Protein AF-A0A380CQH1-F1 (afdb_monomer)

Solvent-accessible surface area (backbone atoms only — not comparable to full-atom values): 29450 Å² total; per-residue (Å²): 93,87,45,82,49,77,74,82,74,91,54,76,64,54,64,32,74,55,67,73,53,43,80,38,46,68,54,35,32,35,44,36,45,34,29,39,9,21,39,57,78,25,33,60,41,87,42,66,53,57,30,21,51,87,41,50,73,46,70,81,38,73,49,62,30,72,20,62,86,39,72,45,72,36,35,38,39,36,38,26,5,73,44,74,58,60,37,36,24,64,29,38,27,33,36,65,81,86,61,48,42,40,39,44,80,44,73,51,77,43,81,65,69,84,86,82,92,82,90,65,80,71,80,73,58,81,76,58,51,73,54,96,97,44,78,51,68,92,58,99,70,82,92,72,95,67,92,82,83,76,95,69,76,56,72,67,61,50,48,51,54,52,51,52,54,52,51,52,53,52,50,52,52,52,51,53,52,52,51,55,52,49,54,51,51,51,51,53,51,52,51,52,50,53,51,51,53,50,51,50,52,53,50,52,52,50,52,53,51,51,54,52,52,52,51,52,49,56,51,50,52,53,52,51,54,52,51,50,51,53,52,53,50,51,51,53,51,52,52,51,52,50,50,52,50,52,53,50,50,52,54,51,51,72,65,56,51,86,80,99,51,83,82,81,84,77,88,72,86,89,67,97,72,88,87,62,101,72,76,76,87,81,77,76,83,63,95,70,81,58,93,87,73,79,90,64,100,71,86,91,65,98,72,85,93,64,98,70,86,88,70,98,68,84,90,85,66,98,75,79,89,84,73,70,90,40,78,61,87,64,31,33,36,56,87,98,39,82,43,75,75,91,78,90,78,89,79,86,66,77,85,75,84,80,68,97,69,87,85,78,96,76,81,86,71,47,81,57,95,93,43,79,48,76,89,81,83,87,82,85,78,78,95,80,82,83,69,89,55,80,58,80,79,91,83,65,96,85,70,91,62,84,57,76,62,77,85,81,92,81,94,79,91,86,75,68,93,90,64,81,79,72,76,96,68,73,64,52,60,45,70,47,72,60,64,37,91,90,65,47,32,30,43,34,30,51,58,51,41,83,77,53,75,49,80,94

Secondary structure (DSSP, 8-state):
-EEE--S-S--SSTT-EEEEEEE--TT-EEEEEEEEEE-TT-EEEEE-S-EEET-EEEESS--B---TT--EEEEEEEE--SEEEE-EEEEEEEESSS--EEEEEEEEEEE---------GGGGSSS-EEETTEEE---S-----S----S---HHHHHHHHHHHHHHHHHHHHHHHHHHHHHHHHHHHHHHHHHHHHHHHHHHHHHHHHHHHHHHHHHHHHHHHHHHHHHHHHHHHHHHHHHHHHHHHHHHHHH--TTT-----SS----S----S---TTS---S---TT----S----S----S----SS----SS----SSEEETTEEEETTEEEEP-SSS----------S---------EEETTEEE--------SSS----EEE----STT----EEE--SS-------TT----SS-TT--EEEE---SSS--EEEEETTEEEEEE--

Structure (mmCIF, N/CA/C/O backbone):
data_AF-A0A380CQH1-F1
#
_entry.id   AF-A0A380CQH1-F1
#
loop_
_atom_site.group_PDB
_atom_site.id
_atom_site.type_symbol
_atom_site.label_atom_id
_atom_site.label_alt_id
_atom_site.label_comp_id
_atom_site.label_asym_id
_atom_site.label_entity_id
_atom_site.label_seq_id
_atom_site.pdbx_PDB_ins_code
_atom_site.Cartn_x
_atom_site.Cartn_y
_atom_site.Cartn_z
_atom_site.occupancy
_atom_site.B_iso_or_equiv
_atom_site.auth_seq_id
_atom_site.auth_comp_id
_atom_site.auth_asym_id
_atom_site.auth_atom_id
_atom_site.pdbx_PDB_model_num
ATOM 1 N N . MET A 1 1 ? -94.751 29.861 104.453 1.00 46.00 1 MET A N 1
ATOM 2 C CA . MET A 1 1 ? -96.208 29.851 104.738 1.00 46.00 1 MET A CA 1
ATOM 3 C C . MET A 1 1 ? -96.364 30.083 106.234 1.00 46.00 1 MET A C 1
ATOM 5 O O . MET A 1 1 ? -95.712 29.363 106.983 1.00 46.00 1 MET A O 1
ATOM 9 N N . TYR A 1 2 ? -97.110 31.106 106.663 1.00 45.22 2 TYR A N 1
ATOM 10 C CA . TYR A 1 2 ? -97.373 31.353 108.090 1.00 45.22 2 TYR A CA 1
ATOM 11 C C . TYR A 1 2 ? -98.650 30.615 108.497 1.00 45.22 2 TYR A C 1
ATOM 13 O O . TYR A 1 2 ? -99.673 30.780 107.834 1.00 45.22 2 TYR A O 1
ATOM 21 N N . TYR A 1 3 ? -98.578 29.798 109.550 1.00 52.69 3 TYR A N 1
ATOM 22 C CA . TYR A 1 3 ? -99.725 29.091 110.115 1.00 52.69 3 TYR A CA 1
ATOM 23 C C . TYR A 1 3 ? -99.820 29.415 111.611 1.00 52.69 3 TYR A C 1
ATOM 25 O O . TYR A 1 3 ? -99.175 28.790 112.456 1.00 52.69 3 TYR A O 1
ATOM 33 N N . GLU A 1 4 ? -100.616 30.435 111.925 1.00 49.31 4 GLU A N 1
ATOM 34 C CA . GLU A 1 4 ? -100.983 30.791 113.294 1.00 49.31 4 GLU A CA 1
ATOM 35 C C . GLU A 1 4 ? -102.368 30.220 113.602 1.00 49.31 4 GLU A C 1
ATOM 37 O O . GLU A 1 4 ? -103.390 30.772 113.198 1.00 49.31 4 GLU A O 1
ATOM 42 N N . ALA A 1 5 ? -102.397 29.101 114.324 1.00 51.66 5 ALA A N 1
ATOM 43 C CA . ALA A 1 5 ? -103.600 28.634 114.993 1.00 51.66 5 ALA A CA 1
ATOM 44 C C . ALA A 1 5 ? -103.555 29.110 116.453 1.00 51.66 5 ALA A C 1
ATOM 46 O O . ALA A 1 5 ? -103.001 28.427 117.316 1.00 51.66 5 ALA A O 1
ATOM 47 N N . ASP A 1 6 ? -104.133 30.286 116.737 1.00 49.94 6 ASP A N 1
ATOM 48 C CA . ASP A 1 6 ? -104.465 30.653 118.122 1.00 49.94 6 ASP A CA 1
ATOM 49 C C . ASP A 1 6 ? -105.368 29.549 118.701 1.00 49.94 6 ASP A C 1
ATOM 51 O O . ASP A 1 6 ? -106.341 29.127 118.069 1.00 49.94 6 ASP A O 1
ATOM 55 N N . GLY A 1 7 ? -104.985 29.014 119.861 1.00 53.72 7 GLY A N 1
ATOM 56 C CA . GLY A 1 7 ? -105.351 27.679 120.346 1.00 53.72 7 GLY A CA 1
ATOM 57 C C . GLY A 1 7 ? -106.781 27.545 120.874 1.00 53.72 7 GLY A C 1
ATOM 58 O O . GLY A 1 7 ? -106.974 27.090 121.998 1.00 53.72 7 GLY A O 1
ATOM 59 N N . ARG A 1 8 ? -107.788 27.960 120.096 1.00 51.34 8 ARG A N 1
ATOM 60 C CA . ARG A 1 8 ? -109.201 28.039 120.514 1.00 51.34 8 ARG A CA 1
ATOM 61 C C . ARG A 1 8 ? -110.169 27.170 119.704 1.00 51.34 8 ARG A C 1
ATOM 63 O O . ARG A 1 8 ? -111.362 27.165 120.006 1.00 51.34 8 ARG A O 1
ATOM 70 N N . HIS A 1 9 ? -109.685 26.415 118.715 1.00 58.50 9 HIS A N 1
ATOM 71 C CA . HIS A 1 9 ? -110.511 25.531 117.883 1.00 58.50 9 HIS A CA 1
ATOM 72 C C . HIS A 1 9 ? -109.877 24.146 117.705 1.00 58.50 9 HIS A C 1
ATOM 74 O O . HIS A 1 9 ? -108.668 24.021 117.513 1.00 58.50 9 HIS A O 1
ATOM 80 N N . THR A 1 10 ? -110.704 23.101 117.755 1.00 60.06 10 THR A N 1
ATOM 81 C CA . THR A 1 10 ? -110.293 21.718 117.492 1.00 60.06 10 THR A CA 1
ATOM 82 C C . THR A 1 10 ? -110.192 21.460 115.989 1.00 60.06 10 THR A C 1
ATOM 84 O O . THR A 1 10 ? -111.009 21.931 115.200 1.00 60.06 10 THR A O 1
ATOM 87 N N . THR A 1 11 ? -109.181 20.694 115.585 1.00 71.12 11 THR A N 1
ATOM 88 C CA . THR A 1 11 ? -108.967 20.246 114.199 1.00 71.12 11 THR A CA 1
ATOM 89 C C . THR A 1 11 ? -108.727 18.733 114.188 1.00 71.12 11 THR A C 1
ATOM 91 O O . THR A 1 11 ? -108.703 18.100 115.242 1.00 71.12 11 THR A O 1
ATOM 94 N N . SER A 1 12 ? -108.652 18.118 113.006 1.00 74.19 12 SER A N 1
ATOM 95 C CA . SER A 1 12 ? -108.358 16.688 112.869 1.00 74.19 12 SER A CA 1
ATOM 96 C C . SER A 1 12 ? -107.709 16.407 111.506 1.00 74.19 12 SER A C 1
ATOM 98 O O . SER A 1 12 ? -108.210 16.928 110.506 1.00 74.19 12 SER A O 1
ATOM 100 N N . PRO A 1 13 ? -106.632 15.599 111.430 1.00 80.31 13 PRO A N 1
ATOM 101 C CA . PRO A 1 13 ? -105.903 14.991 112.549 1.00 80.31 13 PRO A CA 1
ATOM 102 C C . PRO A 1 13 ? -105.049 16.004 113.339 1.00 80.31 13 PRO A C 1
ATOM 104 O O . PRO A 1 13 ? -104.545 16.985 112.788 1.00 80.31 13 PRO A O 1
ATOM 107 N N . GLY A 1 14 ? -104.867 15.741 114.638 1.00 81.06 14 GLY A N 1
ATOM 108 C CA . GLY A 1 14 ? -104.021 16.540 115.533 1.00 81.06 14 GLY A CA 1
ATOM 109 C C . GLY A 1 14 ? -104.467 18.001 115.670 1.00 81.06 14 GLY A C 1
ATOM 110 O O . GLY A 1 14 ? -105.656 18.295 115.743 1.00 81.06 14 GLY A O 1
ATOM 111 N N . TRP A 1 15 ? -103.499 18.918 115.678 1.00 83.75 15 TRP A N 1
ATOM 112 C CA . TRP A 1 15 ? -103.705 20.374 115.668 1.00 83.75 15 TRP A CA 1
ATOM 113 C C . TRP A 1 15 ? -103.648 20.976 114.249 1.00 83.75 15 TRP A C 1
ATOM 115 O O . TRP A 1 15 ? -103.312 22.149 114.067 1.00 83.75 15 TRP A O 1
ATOM 125 N N . GLY A 1 16 ? -103.958 20.166 113.232 1.00 81.19 16 GLY A N 1
ATOM 126 C CA . GLY A 1 16 ? -103.844 20.534 111.824 1.00 81.19 16 GLY A CA 1
ATOM 127 C C . GLY A 1 16 ? -102.410 20.429 111.299 1.00 81.19 16 GLY A C 1
ATOM 128 O O . GLY A 1 16 ? -101.506 19.933 111.976 1.00 81.19 16 GLY A O 1
ATOM 129 N N . GLY A 1 17 ? -102.200 20.865 110.057 1.00 86.19 17 GLY A N 1
ATOM 130 C CA . GLY A 1 17 ? -100.914 20.743 109.374 1.00 86.19 17 GLY A CA 1
ATOM 131 C C . GLY A 1 17 ? -101.006 21.009 107.872 1.00 86.19 17 GLY A C 1
ATOM 132 O O . GLY A 1 17 ? -101.795 21.843 107.433 1.00 86.19 17 GLY A O 1
ATOM 133 N N . PHE A 1 18 ? -100.183 20.320 107.082 1.00 88.31 18 PHE A N 1
ATOM 134 C CA . PHE A 1 18 ? -99.999 20.568 105.648 1.00 88.31 18 PHE A CA 1
ATOM 135 C C . PHE A 1 18 ? -99.747 19.262 104.881 1.00 88.31 18 PHE A C 1
ATOM 137 O O . PHE A 1 18 ? -99.421 18.230 105.465 1.00 88.31 18 PHE A O 1
ATOM 144 N N . TYR A 1 19 ? -99.916 19.279 103.558 1.00 90.00 19 TYR A N 1
ATOM 145 C CA . TYR A 1 19 ? -99.783 18.079 102.732 1.00 90.00 19 TYR A CA 1
ATOM 146 C C . TYR A 1 19 ? -99.452 18.392 101.273 1.00 90.00 19 TYR A C 1
ATOM 148 O O . TYR A 1 19 ? -99.716 19.491 100.789 1.00 90.00 19 TYR A O 1
ATOM 156 N N . TRP A 1 20 ? -98.949 17.378 100.563 1.00 92.00 20 TRP A N 1
ATOM 157 C CA . TRP A 1 20 ? -98.901 17.358 99.092 1.00 92.00 20 TRP A CA 1
ATOM 158 C C . TRP A 1 20 ? -99.933 16.425 98.471 1.00 92.00 20 TRP A C 1
ATOM 160 O O . TRP A 1 20 ? -100.220 16.558 97.286 1.00 92.00 20 TRP A O 1
ATOM 170 N N . ALA A 1 21 ? -100.454 15.465 99.247 1.00 91.62 21 ALA A N 1
ATOM 171 C CA . ALA A 1 21 ? -101.284 14.376 98.741 1.00 91.62 21 ALA A CA 1
ATOM 172 C C . ALA A 1 21 ? -100.606 13.627 97.571 1.00 91.62 21 ALA A C 1
ATOM 174 O O . ALA A 1 21 ? -101.250 13.295 96.575 1.00 91.62 21 ALA A O 1
ATOM 175 N N . THR A 1 22 ? -99.295 13.373 97.687 1.00 94.12 22 THR A N 1
ATOM 176 C CA . THR A 1 22 ? -98.475 12.725 96.652 1.00 94.12 22 THR A CA 1
ATOM 177 C C . THR A 1 22 ? -99.117 11.405 96.212 1.00 94.12 22 THR A C 1
ATOM 179 O O . THR A 1 22 ? -99.403 10.577 97.079 1.00 94.12 22 THR A O 1
ATOM 182 N N . PRO A 1 23 ? -99.327 11.160 94.906 1.00 94.38 23 PRO A N 1
ATOM 183 C CA . PRO A 1 23 ? -99.837 9.880 94.428 1.00 94.38 23 PRO A CA 1
ATOM 184 C C . PRO A 1 23 ? -98.881 8.738 94.795 1.00 94.38 23 PRO A C 1
ATOM 186 O O . PRO A 1 23 ? -97.744 8.684 94.322 1.00 94.38 23 PRO A O 1
ATOM 189 N N . SER A 1 24 ? -99.339 7.824 95.649 1.00 92.81 24 SER A N 1
ATOM 190 C CA . SER A 1 24 ? -98.611 6.590 95.949 1.00 92.81 24 SER A CA 1
ATOM 191 C C . SER A 1 24 ? -98.726 5.604 94.782 1.00 92.81 24 SER A C 1
ATOM 193 O O . SER A 1 24 ? -99.717 5.597 94.050 1.00 92.81 24 SER A O 1
ATOM 195 N N . ARG A 1 25 ? -97.700 4.772 94.589 1.00 93.69 25 ARG A N 1
ATOM 196 C CA . ARG A 1 25 ? -97.676 3.696 93.584 1.00 93.69 25 ARG A CA 1
ATOM 197 C C . ARG A 1 25 ? -96.776 2.557 94.058 1.00 93.69 25 ARG A C 1
ATOM 199 O O . ARG A 1 25 ? -95.955 2.761 94.952 1.00 93.69 25 ARG A O 1
ATOM 206 N N . ALA A 1 26 ? -96.908 1.389 93.435 1.00 92.19 26 ALA A N 1
ATOM 207 C CA . ALA A 1 26 ? -96.157 0.191 93.800 1.00 92.19 26 ALA A CA 1
ATOM 208 C C . ALA A 1 26 ? -94.643 0.450 93.899 1.00 92.19 26 ALA A C 1
ATOM 210 O O . ALA A 1 26 ? -94.031 0.937 92.949 1.00 92.19 26 ALA A O 1
ATOM 211 N N . SER A 1 27 ? -94.059 0.122 95.055 1.00 90.44 27 SER A N 1
ATOM 212 C CA . SER A 1 27 ? -92.620 0.221 95.360 1.00 90.44 27 SER A CA 1
ATOM 213 C C . SER A 1 27 ? -91.980 1.612 95.201 1.00 90.44 27 SER A C 1
ATOM 215 O O . SER A 1 27 ? -90.752 1.713 95.223 1.00 90.44 27 SER A O 1
ATOM 217 N N . ALA A 1 28 ? -92.767 2.686 95.066 1.00 92.75 28 ALA A N 1
ATOM 218 C CA . ALA A 1 28 ? -92.220 4.039 95.004 1.00 92.75 28 ALA A CA 1
ATOM 219 C C . ALA A 1 28 ? -91.572 4.448 96.327 1.00 92.75 28 ALA A C 1
ATOM 221 O O . ALA A 1 28 ? -92.110 4.204 97.414 1.00 92.75 28 ALA A O 1
ATOM 222 N N . LYS A 1 29 ? -90.425 5.115 96.206 1.00 93.00 29 LYS A N 1
ATOM 223 C CA . LYS A 1 29 ? -89.617 5.582 97.330 1.00 93.00 29 LYS A CA 1
ATOM 224 C C . LYS A 1 29 ? -89.544 7.095 97.301 1.00 93.00 29 LYS A C 1
ATOM 226 O O . LYS A 1 29 ? -89.067 7.678 96.328 1.00 93.00 29 LYS A O 1
ATOM 231 N N . PHE A 1 30 ? -90.000 7.711 98.382 1.00 95.31 30 PHE A N 1
ATOM 232 C CA . PHE A 1 30 ? -90.008 9.153 98.546 1.00 95.31 30 PHE A CA 1
ATOM 233 C C . PHE A 1 30 ? -89.109 9.584 99.701 1.00 95.31 30 PHE A C 1
ATOM 235 O O . PHE A 1 30 ? -89.095 8.969 100.768 1.00 95.31 30 PHE A O 1
ATOM 242 N N . ILE A 1 31 ? -88.408 10.696 99.503 1.00 95.31 31 ILE A N 1
ATOM 243 C CA . ILE A 1 31 ? -87.792 11.474 100.577 1.00 95.31 31 ILE A CA 1
ATOM 244 C C . ILE A 1 31 ? -88.597 12.762 100.712 1.00 95.31 31 ILE A C 1
ATOM 246 O O . ILE A 1 31 ? -88.570 13.617 99.825 1.00 95.31 31 ILE A O 1
ATOM 250 N N . VAL A 1 32 ? -89.318 12.909 101.820 1.00 96.12 32 VAL A N 1
ATOM 251 C CA . VAL A 1 32 ? -89.945 14.175 102.203 1.00 96.12 32 VAL A CA 1
ATOM 252 C C . VAL A 1 32 ? -88.946 14.966 103.032 1.00 96.12 32 VAL A C 1
ATOM 254 O O . VAL A 1 32 ? -88.475 14.481 104.059 1.00 96.12 32 VAL A O 1
ATOM 257 N N . ARG A 1 33 ? -88.637 16.190 102.608 1.00 96.12 33 ARG A N 1
ATOM 258 C CA . ARG A 1 33 ? -87.706 17.099 103.282 1.00 96.12 33 ARG A CA 1
ATOM 259 C C . ARG A 1 33 ? -88.423 18.393 103.638 1.00 96.12 33 ARG A C 1
ATOM 261 O O . ARG A 1 33 ? -88.989 19.054 102.771 1.00 96.12 33 ARG A O 1
ATOM 268 N N . MET A 1 34 ? -88.375 18.772 104.906 1.00 95.12 34 MET A N 1
ATOM 269 C CA . MET A 1 34 ? -89.072 19.931 105.461 1.00 95.12 34 MET A CA 1
ATOM 270 C C . MET A 1 34 ? -88.110 20.772 106.301 1.00 95.12 34 MET A C 1
ATOM 272 O O . MET A 1 34 ? -87.196 20.235 106.916 1.00 95.12 34 MET A O 1
ATOM 276 N N . ILE A 1 35 ? -88.306 22.090 106.335 1.00 94.19 35 ILE A N 1
ATOM 277 C CA . ILE A 1 35 ? -87.584 23.026 107.203 1.00 94.19 35 ILE A CA 1
ATOM 278 C C . ILE A 1 35 ? -88.620 23.908 107.900 1.00 94.19 35 ILE A C 1
ATOM 280 O O . ILE A 1 35 ? -89.271 24.743 107.260 1.00 94.19 35 ILE A O 1
ATOM 284 N N . ILE A 1 36 ? -88.803 23.686 109.202 1.00 93.25 36 ILE A N 1
ATOM 285 C CA . ILE A 1 36 ? -89.936 24.207 109.984 1.00 93.25 36 ILE A CA 1
ATOM 286 C C . ILE A 1 36 ? -89.438 24.701 111.345 1.00 93.25 36 ILE A C 1
ATOM 288 O O . ILE A 1 36 ? -88.552 24.091 111.941 1.00 93.25 36 ILE A O 1
ATOM 292 N N . ALA A 1 37 ? -90.022 25.790 111.841 1.00 92.50 37 ALA A N 1
ATOM 293 C CA . ALA A 1 37 ? -89.942 26.210 113.237 1.00 92.50 37 ALA A CA 1
ATOM 294 C C . ALA A 1 37 ? -91.336 26.066 113.863 1.00 92.50 37 ALA A C 1
ATOM 296 O O . ALA A 1 37 ? -92.280 26.712 113.406 1.00 92.50 37 ALA A O 1
ATOM 297 N N . PHE A 1 38 ? -91.498 25.200 114.865 1.00 91.62 38 PHE A N 1
ATOM 298 C CA . PHE A 1 38 ? 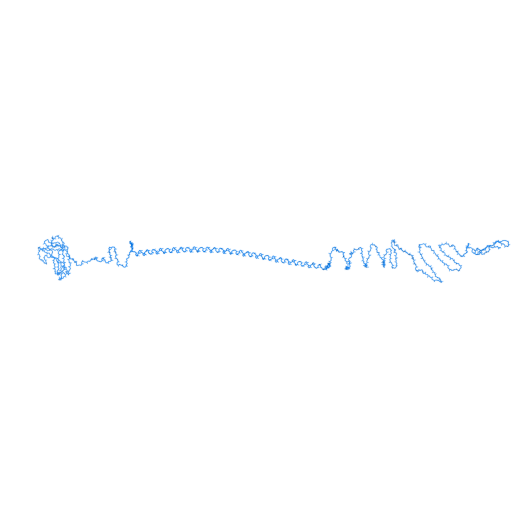-92.789 24.967 115.524 1.00 91.62 38 PHE A CA 1
ATOM 299 C C . PHE A 1 38 ? -92.634 24.700 117.023 1.00 91.62 38 PHE A C 1
ATOM 301 O O . PHE A 1 38 ? -91.554 24.316 117.478 1.00 91.62 38 PHE A O 1
ATOM 308 N N . SER A 1 39 ? -93.702 24.961 117.786 1.00 89.38 39 SER A N 1
ATOM 309 C CA . SER A 1 39 ? -93.726 24.935 119.257 1.00 89.38 39 SER A CA 1
ATOM 310 C C . SER A 1 39 ? -92.969 23.749 119.871 1.00 89.38 39 SER A C 1
ATOM 312 O O . SER A 1 39 ? -93.173 22.601 119.484 1.00 89.38 39 SER A O 1
ATOM 314 N N . ALA A 1 40 ? -92.119 24.025 120.864 1.00 87.75 40 ALA A N 1
ATOM 315 C CA . ALA A 1 40 ? -91.410 22.983 121.602 1.00 87.75 40 ALA A CA 1
ATOM 316 C C . ALA A 1 40 ? -92.381 22.116 122.425 1.00 87.75 40 ALA A C 1
ATOM 318 O O . ALA A 1 40 ? -93.438 22.588 122.852 1.00 87.75 40 ALA A O 1
ATOM 319 N N . GLY A 1 41 ? -92.035 20.841 122.629 1.00 85.00 41 GLY A N 1
ATOM 320 C CA . GLY A 1 41 ? -92.935 19.860 123.255 1.00 85.00 41 GLY A CA 1
ATOM 321 C C . GLY A 1 41 ? -94.061 19.370 122.333 1.00 85.00 41 GLY A C 1
ATOM 322 O O . GLY A 1 41 ? -95.084 18.887 122.816 1.00 85.00 41 GLY A O 1
ATOM 323 N N . ARG A 1 42 ? -93.889 19.520 121.014 1.00 89.69 42 ARG A N 1
ATOM 324 C CA . ARG A 1 42 ? -94.773 19.003 119.956 1.00 89.69 42 ARG A CA 1
ATOM 325 C C . ARG A 1 42 ? -94.008 18.089 119.026 1.00 89.69 42 ARG A C 1
ATOM 327 O O . ARG A 1 42 ? -92.783 18.155 118.976 1.00 89.69 42 ARG A O 1
ATOM 334 N N . ILE A 1 43 ? -94.735 17.310 118.241 1.00 92.12 43 ILE A N 1
ATOM 335 C CA . ILE A 1 43 ? -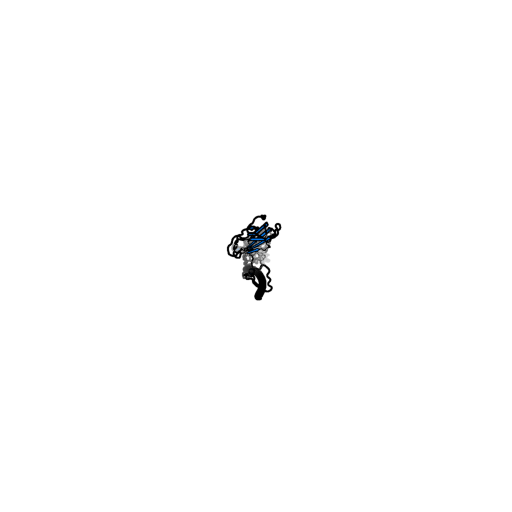94.181 16.513 117.148 1.00 92.12 43 ILE A CA 1
ATOM 336 C C . ILE A 1 43 ? -94.877 16.836 115.830 1.00 92.12 43 ILE A C 1
ATOM 338 O O . ILE A 1 43 ? -96.037 17.252 115.817 1.00 92.12 43 ILE A O 1
ATOM 342 N N . ILE A 1 44 ? -94.160 16.630 114.729 1.00 93.06 44 ILE A N 1
ATOM 343 C CA . ILE A 1 44 ? -94.745 16.489 113.399 1.00 93.06 44 ILE A CA 1
ATOM 344 C C . ILE A 1 44 ? -94.920 14.993 113.108 1.00 93.06 44 ILE A C 1
ATOM 346 O O . ILE A 1 44 ? -93.991 14.195 113.240 1.00 93.06 44 ILE A O 1
ATOM 350 N N . GLU A 1 45 ? -96.133 14.595 112.754 1.00 92.94 45 GLU A N 1
ATOM 351 C CA . GLU A 1 45 ? -96.507 13.213 112.468 1.00 92.94 45 GLU A CA 1
ATOM 352 C C . GLU A 1 45 ? -96.745 13.033 110.976 1.00 92.94 45 GLU A C 1
ATOM 354 O O . GLU A 1 45 ? -97.351 13.885 110.327 1.00 92.94 45 GLU A O 1
ATOM 359 N N . PHE A 1 46 ? -96.289 11.903 110.439 1.00 94.38 46 PHE A N 1
ATOM 360 C CA . PHE A 1 46 ? -96.640 11.480 109.092 1.00 94.38 46 PHE A CA 1
ATOM 361 C C . PHE A 1 46 ? -98.049 10.885 109.092 1.00 94.38 46 PHE A C 1
ATOM 363 O O . PHE A 1 46 ? -98.366 10.007 109.894 1.00 94.38 46 PHE A O 1
ATOM 370 N N . GLN A 1 47 ? -98.871 11.343 108.157 1.00 93.94 47 GLN A N 1
ATOM 371 C CA . GLN A 1 47 ? -100.235 10.891 107.928 1.00 93.94 47 GLN A CA 1
ATOM 372 C C . GLN A 1 47 ? -100.382 10.456 106.461 1.00 93.94 47 GLN A C 1
ATOM 374 O O . GLN A 1 47 ? -99.731 10.989 105.557 1.00 93.94 47 GLN A O 1
ATOM 379 N N . SER A 1 48 ? -101.237 9.468 106.200 1.00 93.56 48 SER A N 1
ATOM 380 C CA . SER A 1 48 ? -101.443 8.933 104.851 1.00 93.56 48 SER A CA 1
ATOM 381 C C . SER A 1 48 ? -102.810 8.275 104.703 1.00 93.56 48 SER A C 1
ATOM 383 O O . SER A 1 48 ? -103.299 7.640 105.635 1.00 93.56 48 SER A O 1
ATOM 385 N N . ASN A 1 49 ? -103.379 8.339 103.495 1.00 94.62 49 ASN A N 1
ATOM 386 C CA . ASN A 1 49 ? -104.387 7.364 103.076 1.00 94.62 49 ASN A CA 1
ATOM 387 C C . ASN A 1 49 ? -103.690 6.021 102.767 1.00 94.62 49 ASN A C 1
ATOM 389 O O . ASN A 1 49 ? -102.476 5.887 102.934 1.00 94.62 49 ASN A O 1
ATOM 393 N N . SER A 1 50 ? -104.431 5.012 102.302 1.00 92.56 50 SER A N 1
ATOM 394 C CA . SER A 1 50 ? -103.833 3.727 101.904 1.00 92.56 50 SER A CA 1
ATOM 395 C C . SER A 1 50 ? -102.767 3.927 100.811 1.00 92.56 50 SER A C 1
ATOM 397 O O . SER A 1 50 ? -103.055 4.519 99.772 1.00 92.56 50 SER A O 1
ATOM 399 N N . PHE A 1 51 ? -101.536 3.474 101.071 1.00 94.25 51 PHE A N 1
ATOM 400 C CA . PHE A 1 51 ? -100.351 3.691 100.225 1.00 94.25 51 PHE A CA 1
ATOM 401 C C . PHE A 1 51 ? -99.585 2.382 99.941 1.00 94.25 51 PHE A C 1
ATOM 403 O O . PHE A 1 51 ? -98.359 2.351 99.805 1.00 94.25 51 PHE A O 1
ATOM 410 N N . GLY A 1 52 ? -100.348 1.291 99.827 1.00 93.88 52 GLY A N 1
ATOM 411 C CA . GLY A 1 52 ? -99.882 -0.066 99.550 1.00 93.88 52 GLY A CA 1
ATOM 412 C C . GLY A 1 52 ? -99.760 -0.969 100.785 1.00 93.88 52 GLY A C 1
ATOM 413 O O . GLY A 1 52 ? -99.511 -0.534 101.903 1.00 93.88 52 GLY A O 1
ATOM 414 N N . THR A 1 53 ? -99.909 -2.274 100.582 1.00 93.62 53 THR A N 1
ATOM 415 C CA . THR A 1 53 ? -99.671 -3.311 101.591 1.00 93.62 53 THR A CA 1
ATOM 416 C C . THR A 1 53 ? -98.174 -3.435 101.870 1.00 93.62 53 THR A C 1
ATOM 418 O O . THR A 1 53 ? -97.373 -3.554 100.942 1.00 93.62 53 THR A O 1
ATOM 421 N N . GLY A 1 54 ? -97.788 -3.421 103.148 1.00 90.81 54 GLY A N 1
ATOM 422 C CA . GLY A 1 54 ? -96.378 -3.416 103.561 1.00 90.81 54 GLY A CA 1
ATOM 423 C C . GLY A 1 54 ? -95.687 -2.054 103.424 1.00 90.81 54 GLY A C 1
ATOM 424 O O . GLY A 1 54 ? -94.474 -1.974 103.604 1.00 90.81 54 GLY A O 1
ATOM 425 N N . SER A 1 55 ? -96.441 -0.990 103.123 1.00 92.75 55 SER A N 1
ATOM 426 C CA . SER A 1 55 ? -95.941 0.383 103.121 1.00 92.75 55 SER A CA 1
ATOM 427 C C . SER A 1 55 ? -95.402 0.799 104.490 1.00 92.75 55 SER A C 1
ATOM 429 O O . SER A 1 55 ? -95.984 0.443 105.520 1.00 92.75 55 SER A O 1
ATOM 431 N N . ARG A 1 56 ? -94.352 1.620 104.518 1.00 94.44 56 ARG A N 1
ATOM 432 C CA . ARG A 1 56 ? -93.750 2.130 105.758 1.00 94.44 56 ARG A CA 1
ATOM 433 C C . ARG A 1 56 ? -93.267 3.565 105.605 1.00 94.44 56 ARG A C 1
ATOM 435 O O . ARG A 1 56 ? -92.964 4.013 104.503 1.00 94.44 56 ARG A O 1
ATOM 442 N N . HIS A 1 57 ? -93.142 4.255 106.731 1.00 94.88 57 HIS A N 1
ATOM 443 C CA . HIS A 1 57 ? -92.425 5.519 106.819 1.00 94.88 57 HIS A CA 1
ATOM 444 C C . HIS A 1 57 ? -91.390 5.443 107.946 1.00 94.88 57 HIS A C 1
ATOM 446 O O . HIS A 1 57 ? -91.597 4.738 108.935 1.00 94.88 57 HIS A O 1
ATOM 452 N N . THR A 1 58 ? -90.291 6.175 107.793 1.00 95.38 58 THR A N 1
ATOM 453 C CA . THR A 1 58 ? -89.213 6.278 108.778 1.00 95.38 58 THR A CA 1
ATOM 454 C C . THR A 1 58 ? -88.736 7.721 108.829 1.00 95.38 58 THR A C 1
ATOM 456 O O . THR A 1 58 ? -88.306 8.277 107.819 1.00 95.38 58 THR A O 1
ATOM 459 N N . TRP A 1 59 ? -88.762 8.329 110.010 1.00 95.50 59 TRP A N 1
ATOM 460 C CA . TRP A 1 59 ? -88.098 9.609 110.233 1.00 95.50 59 TRP A CA 1
ATOM 461 C C . TRP A 1 59 ? -86.577 9.406 110.272 1.00 95.50 59 TRP A C 1
ATOM 463 O O . TRP A 1 59 ? -86.073 8.609 111.060 1.00 95.50 59 TRP A O 1
ATOM 473 N N . LEU A 1 60 ? -85.853 10.103 109.393 1.00 93.75 60 LEU A N 1
ATOM 474 C CA . LEU A 1 60 ? -84.384 10.082 109.320 1.00 93.75 60 LEU A CA 1
ATOM 475 C C . LEU A 1 60 ? -83.742 11.153 110.225 1.00 93.75 60 LEU A C 1
ATOM 477 O O . LEU A 1 60 ? -82.531 11.163 110.429 1.00 93.75 60 LEU A O 1
ATOM 481 N N . THR A 1 61 ? -84.562 12.045 110.778 1.00 94.62 61 THR A N 1
ATOM 482 C CA . THR A 1 61 ? -84.224 13.083 111.761 1.00 94.62 61 THR A CA 1
ATOM 483 C C . THR A 1 61 ? -85.212 13.001 112.929 1.00 94.62 61 THR A C 1
ATOM 485 O O . THR A 1 61 ? -86.265 12.384 112.791 1.00 94.62 61 THR A O 1
ATOM 488 N N . SER A 1 62 ? -84.950 13.666 114.062 1.00 92.62 62 SER A N 1
ATOM 489 C CA . SER A 1 62 ? -86.005 13.850 115.079 1.00 92.62 62 SER A CA 1
ATOM 490 C C . SER A 1 62 ? -87.215 14.568 114.468 1.00 92.62 62 SER A C 1
ATOM 492 O O . SER A 1 62 ? -87.041 15.464 113.640 1.00 92.62 62 SER A O 1
ATOM 494 N N . ASN A 1 63 ? -88.424 14.176 114.877 1.00 93.62 63 ASN A N 1
ATOM 495 C CA . ASN A 1 63 ? -89.687 14.800 114.489 1.00 93.62 63 ASN A CA 1
ATOM 496 C C . ASN A 1 63 ? -90.257 15.737 115.575 1.00 93.62 63 ASN A C 1
ATOM 498 O O . ASN A 1 63 ? -91.406 16.161 115.480 1.00 93.62 63 ASN A O 1
ATOM 502 N N . GLU A 1 64 ? -89.464 16.085 116.593 1.00 93.56 64 GLU A N 1
ATOM 503 C CA . GLU A 1 64 ? -89.852 16.995 117.677 1.00 93.56 64 GLU A CA 1
ATOM 504 C C . GLU A 1 64 ? -89.637 18.480 117.328 1.00 93.56 64 GLU A C 1
ATOM 506 O O . GLU A 1 64 ? -88.647 18.881 116.702 1.00 93.56 64 GLU A O 1
ATOM 511 N N . GLY A 1 65 ? -90.565 19.324 117.776 1.00 90.88 65 GLY A N 1
ATOM 512 C CA . GLY A 1 65 ? -90.528 20.775 117.620 1.00 90.88 65 GLY A CA 1
ATOM 513 C C . GLY A 1 65 ? -89.427 21.410 118.463 1.00 90.88 65 GLY A C 1
ATOM 514 O O . GLY A 1 65 ? -89.299 21.142 119.657 1.00 90.88 65 GLY A O 1
ATOM 515 N N . ALA A 1 66 ? -88.630 22.278 117.841 1.00 90.81 66 ALA A N 1
ATOM 516 C CA . ALA A 1 66 ? -87.510 22.960 118.491 1.00 90.81 66 ALA A CA 1
ATOM 517 C C . ALA A 1 66 ? -87.867 24.330 119.099 1.00 90.81 66 ALA A C 1
ATOM 519 O O . ALA A 1 66 ? -87.015 24.946 119.734 1.00 90.81 66 ALA A O 1
ATOM 520 N N . GLY A 1 67 ? -89.094 24.817 118.901 1.00 89.06 67 GLY A N 1
ATOM 521 C CA . GLY A 1 67 ? -89.518 26.178 119.228 1.00 89.06 67 GLY A CA 1
ATOM 522 C C . GLY A 1 67 ? -89.931 26.967 117.981 1.00 89.06 67 GLY A C 1
ATOM 523 O O . GLY A 1 67 ? -89.466 26.712 116.871 1.00 89.06 67 GLY A O 1
ATOM 524 N N . THR A 1 68 ? -90.806 27.956 118.165 1.00 88.25 68 THR A N 1
ATOM 525 C CA . THR A 1 68 ? -91.424 28.741 117.078 1.00 88.25 68 THR A CA 1
ATOM 526 C C . THR A 1 68 ? -90.453 29.649 116.315 1.00 88.25 68 THR A C 1
ATOM 528 O O . THR A 1 68 ? -90.798 30.138 115.244 1.00 88.25 68 THR A O 1
ATOM 531 N N . THR A 1 69 ? -89.239 29.853 116.832 1.00 88.00 69 THR A N 1
ATOM 532 C CA . THR A 1 69 ? -88.182 30.687 116.233 1.00 88.00 69 THR A CA 1
ATOM 533 C C . THR A 1 69 ? -86.980 29.890 115.712 1.00 88.00 69 THR A C 1
ATOM 535 O O . THR A 1 69 ? -86.073 30.480 115.127 1.00 88.00 69 THR A O 1
ATOM 538 N N . ILE A 1 70 ? -86.948 28.563 115.901 1.00 90.50 70 ILE A N 1
ATOM 539 C CA . ILE A 1 70 ? -85.802 27.710 115.547 1.00 90.50 70 ILE A CA 1
ATOM 540 C C . ILE A 1 70 ? -86.185 26.791 114.387 1.00 90.50 70 ILE A C 1
ATOM 542 O O . ILE A 1 70 ? -86.832 25.763 114.580 1.00 90.50 70 ILE A O 1
ATOM 546 N N . PHE A 1 71 ? -85.749 27.147 113.179 1.00 92.62 71 PHE A N 1
ATOM 547 C CA . PHE A 1 71 ? -85.909 26.293 112.005 1.00 92.62 71 PHE A CA 1
ATOM 548 C C . PHE A 1 71 ? -84.956 25.098 112.075 1.00 92.62 71 PHE A C 1
ATOM 550 O O . PHE A 1 71 ? -83.737 25.272 112.116 1.00 92.62 71 PHE A O 1
ATOM 557 N N . LYS A 1 72 ? -85.509 23.884 112.042 1.00 94.25 72 LYS A N 1
ATOM 558 C CA . LYS A 1 72 ? -84.748 22.641 111.852 1.00 94.25 72 LYS A CA 1
ATOM 559 C C . LYS A 1 72 ? -85.182 21.927 110.583 1.00 94.25 72 LYS A C 1
ATOM 561 O O . LYS A 1 72 ? -86.279 22.154 110.078 1.00 94.25 72 LYS A O 1
ATOM 566 N N . GLU A 1 73 ? -84.299 21.071 110.084 1.00 95.38 73 GLU A N 1
ATOM 567 C CA . GLU A 1 73 ? -84.592 20.146 108.999 1.00 95.38 73 GLU A CA 1
ATOM 568 C C . GLU A 1 73 ? -85.246 18.868 109.542 1.00 95.38 73 GLU A C 1
ATOM 570 O O . GLU A 1 73 ? -84.781 18.286 110.522 1.00 95.38 73 GLU A O 1
ATOM 575 N N . TYR A 1 74 ? -86.321 18.450 108.880 1.00 95.81 74 TYR A N 1
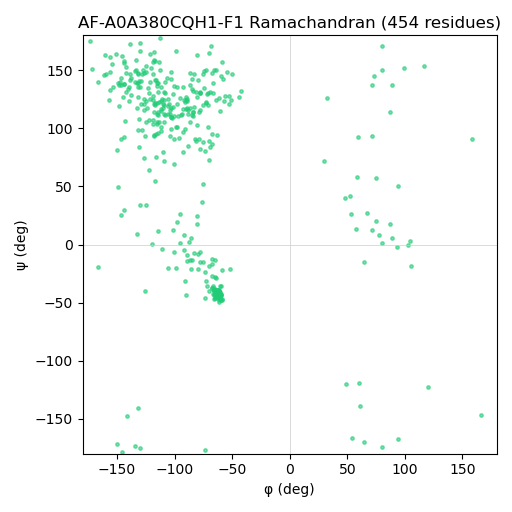ATOM 576 C CA . TYR A 1 74 ? -87.129 17.283 109.194 1.00 95.81 74 TYR A CA 1
ATOM 577 C C . TYR A 1 74 ? -87.231 16.414 107.937 1.00 95.81 74 TYR A C 1
ATOM 579 O O . TYR A 1 74 ? -87.782 16.861 106.927 1.00 95.81 74 TYR A O 1
ATOM 587 N N . ILE A 1 75 ? -86.691 15.193 107.975 1.00 96.44 75 ILE A N 1
ATOM 588 C CA . ILE A 1 75 ? -86.674 14.278 106.824 1.00 96.44 75 ILE A CA 1
ATOM 589 C C . ILE A 1 75 ? -87.442 12.998 107.150 1.00 96.44 75 ILE A C 1
ATOM 591 O O . ILE A 1 75 ? -87.111 12.289 108.101 1.00 96.44 75 ILE A O 1
ATOM 595 N N . CYS A 1 76 ? -88.435 12.675 106.323 1.00 96.50 76 CYS A N 1
ATOM 596 C CA . CYS A 1 76 ? -89.194 11.431 106.387 1.00 96.50 76 CYS A CA 1
ATOM 597 C C . CYS A 1 76 ? -88.966 10.627 105.099 1.00 96.50 76 CYS A C 1
ATOM 599 O O . CYS A 1 76 ? -89.262 11.106 104.004 1.00 96.50 76 CYS A O 1
ATOM 601 N N . TYR A 1 77 ? -88.431 9.414 105.221 1.00 95.25 77 TYR A N 1
ATOM 602 C CA . TYR A 1 77 ? -88.410 8.435 104.137 1.00 95.25 77 TYR A CA 1
ATOM 603 C C . TYR A 1 77 ? -89.735 7.678 104.121 1.00 95.25 77 TYR A C 1
ATOM 605 O O . TYR A 1 77 ? -90.185 7.197 105.162 1.00 95.25 77 TYR A O 1
ATOM 613 N N . VAL A 1 78 ? -90.346 7.556 102.947 1.00 96.00 78 VAL A N 1
ATOM 614 C CA . VAL A 1 78 ? -91.643 6.904 102.756 1.00 96.00 78 VAL A CA 1
ATOM 615 C C . VAL A 1 78 ? -91.506 5.887 101.634 1.00 96.00 78 VAL A C 1
ATOM 617 O O . VAL A 1 78 ? -91.157 6.227 100.506 1.00 96.00 78 VAL A O 1
ATOM 620 N N . GLU A 1 79 ? -91.785 4.628 101.948 1.00 94.69 79 GLU A N 1
ATOM 621 C CA . GLU A 1 79 ? -91.746 3.514 101.006 1.00 94.69 79 GLU A CA 1
ATOM 622 C C . GLU A 1 79 ? -93.166 2.988 100.835 1.00 94.69 79 GLU A C 1
ATOM 624 O O . GLU A 1 79 ? -93.767 2.447 101.770 1.00 94.69 79 GLU A O 1
ATOM 629 N N . CYS A 1 80 ? -93.717 3.191 99.641 1.00 95.81 80 CYS A N 1
ATOM 630 C CA . CYS A 1 80 ? -95.021 2.657 99.284 1.00 95.81 80 CYS A CA 1
ATOM 631 C C . CYS A 1 80 ? -94.943 1.129 99.195 1.00 95.81 80 CYS A C 1
ATOM 633 O O . CYS A 1 80 ? -93.915 0.566 98.809 1.00 95.81 80 CYS A O 1
ATOM 635 N N . GLY A 1 81 ? -96.042 0.451 99.529 1.00 93.50 81 GLY A N 1
ATOM 636 C CA . GLY A 1 81 ? -96.113 -1.007 99.418 1.00 93.50 81 GLY A CA 1
ATOM 637 C C . GLY A 1 81 ? -95.870 -1.482 97.981 1.00 93.50 81 GLY A C 1
ATOM 638 O O . GLY A 1 81 ? -96.085 -0.741 97.025 1.00 93.50 81 GLY A O 1
ATOM 639 N N . SER A 1 82 ? -95.447 -2.731 97.796 1.00 87.81 82 SER A N 1
ATOM 640 C CA . SER A 1 82 ? -95.286 -3.320 96.453 1.00 87.81 82 SER A CA 1
ATOM 641 C C . SER A 1 82 ? -96.615 -3.764 95.822 1.00 87.81 82 SER A C 1
ATOM 643 O O . SER A 1 82 ? -96.684 -4.010 94.622 1.00 87.81 82 SER A O 1
ATOM 645 N N . THR A 1 83 ? -97.678 -3.867 96.625 1.00 88.19 83 THR A N 1
ATOM 646 C CA . THR A 1 83 ? -99.031 -4.311 96.242 1.00 88.19 83 THR A CA 1
ATOM 647 C C . THR A 1 83 ? -100.085 -3.552 97.061 1.00 88.19 83 THR A C 1
ATOM 649 O O . THR A 1 83 ? -99.724 -2.720 97.888 1.00 88.19 83 THR A O 1
ATOM 652 N N . GLY A 1 84 ? -101.379 -3.842 96.885 1.00 90.00 84 GLY A N 1
ATOM 653 C CA . GLY A 1 84 ? -102.469 -3.282 97.699 1.00 90.00 84 GLY A CA 1
ATOM 654 C C . GLY A 1 84 ? -103.125 -2.030 97.108 1.00 90.00 84 GLY A C 1
ATOM 655 O O . GLY A 1 84 ? -102.943 -1.716 95.933 1.00 90.00 84 GLY A O 1
ATOM 656 N N . THR A 1 85 ? -103.926 -1.336 97.918 1.00 92.81 85 THR A N 1
ATOM 657 C CA . THR A 1 85 ? -104.613 -0.102 97.508 1.00 92.81 85 THR A CA 1
ATOM 658 C C . THR A 1 85 ? -103.666 1.091 97.601 1.00 92.81 85 THR A C 1
ATOM 660 O O . THR A 1 85 ? -103.027 1.305 98.632 1.00 92.81 85 THR A O 1
ATOM 663 N N . PHE A 1 86 ? -103.620 1.892 96.537 1.00 93.56 86 PHE A N 1
ATOM 664 C CA . PHE A 1 86 ? -102.843 3.125 96.465 1.00 93.56 86 PHE A CA 1
ATOM 665 C C . PHE A 1 86 ? -103.773 4.330 96.324 1.00 93.56 86 PHE A C 1
ATOM 667 O O . PHE A 1 86 ? -104.745 4.311 95.570 1.00 93.56 86 PHE A O 1
ATOM 674 N N . SER A 1 87 ? -103.464 5.378 97.074 1.00 94.56 87 SER A N 1
ATOM 675 C CA . SER A 1 87 ? -104.167 6.657 97.102 1.00 94.56 87 SER A CA 1
ATOM 676 C C . SER A 1 87 ? -103.124 7.776 97.227 1.00 94.56 87 SER A C 1
ATOM 678 O O . SER A 1 87 ? -102.003 7.652 96.728 1.00 94.56 87 SER A O 1
ATOM 680 N N . SER A 1 88 ? -103.458 8.872 97.893 1.00 93.38 88 SER A N 1
ATOM 681 C CA . SER A 1 88 ? -102.518 9.923 98.266 1.00 93.38 88 SER A CA 1
ATOM 682 C C . SER A 1 88 ? -101.760 9.604 99.561 1.00 93.38 88 SER A C 1
ATOM 684 O O . SER A 1 88 ? -102.298 9.016 100.499 1.00 93.38 88 SER A O 1
ATOM 686 N N . THR A 1 89 ? -100.508 10.047 99.631 1.00 94.25 89 THR A N 1
ATOM 687 C CA . THR A 1 89 ? -99.636 9.964 100.809 1.00 94.25 89 THR A CA 1
ATOM 688 C C . THR A 1 89 ? -98.923 11.305 101.053 1.00 94.25 89 THR A C 1
ATOM 690 O O . THR A 1 89 ? -99.234 12.296 100.387 1.00 94.25 89 THR A O 1
ATOM 693 N N . ASN A 1 90 ? -97.987 11.368 102.004 1.00 94.56 90 ASN A N 1
ATOM 694 C CA . ASN A 1 90 ? -97.266 12.589 102.396 1.00 94.56 90 ASN A CA 1
ATOM 695 C C . ASN A 1 90 ? -98.208 13.718 102.870 1.00 94.56 90 ASN A C 1
ATOM 697 O O . ASN A 1 90 ? -98.222 14.831 102.326 1.00 94.56 90 ASN A O 1
ATOM 701 N N . PHE A 1 91 ? -99.000 13.416 103.899 1.00 93.81 91 PHE A N 1
ATOM 702 C CA . PHE A 1 91 ? -99.679 14.406 104.736 1.00 93.81 91 PHE A CA 1
ATOM 703 C C . PHE A 1 91 ? -98.916 14.526 106.057 1.00 93.81 91 PHE A C 1
ATOM 705 O O . PHE A 1 91 ? -98.333 13.546 106.518 1.00 93.81 91 PHE A O 1
ATOM 712 N N . PHE A 1 92 ? -98.913 15.705 106.675 1.00 93.12 92 PHE A N 1
ATOM 713 C CA . PHE A 1 92 ? -98.227 15.925 107.944 1.00 93.12 92 PHE A CA 1
ATOM 714 C C . PHE A 1 92 ? -99.079 16.765 108.892 1.00 93.12 92 PHE A C 1
ATOM 716 O O . PHE A 1 92 ? -99.558 17.837 108.520 1.00 93.12 92 PHE A O 1
ATOM 723 N N . SER A 1 93 ? -99.259 16.279 110.120 1.00 91.19 93 SER A N 1
ATOM 724 C CA . SER A 1 93 ? -100.030 16.939 111.182 1.00 91.19 93 SER A CA 1
ATOM 725 C C . SER A 1 93 ? -99.166 17.209 112.406 1.00 91.19 93 SER A C 1
ATOM 727 O O . SER A 1 93 ? -98.229 16.464 112.680 1.00 91.19 93 SER A O 1
ATOM 729 N N . PHE A 1 94 ? -99.494 18.241 113.177 1.00 90.25 94 PHE A N 1
ATOM 730 C CA . PHE A 1 94 ? -98.832 18.508 114.452 1.00 90.25 94 PHE A CA 1
ATOM 731 C C . PHE A 1 94 ? -99.589 17.861 115.618 1.00 90.25 94 PHE A C 1
ATOM 733 O O . PHE A 1 94 ? -100.815 17.963 115.698 1.00 90.25 94 PHE A O 1
ATOM 740 N N . ALA A 1 95 ? -98.865 17.225 116.539 1.00 86.88 95 ALA A N 1
ATOM 741 C CA . ALA A 1 95 ? -99.431 16.510 117.685 1.00 86.88 95 ALA A CA 1
ATOM 742 C C . ALA A 1 95 ? -98.639 16.744 118.990 1.00 86.88 95 ALA A C 1
ATOM 744 O O . ALA A 1 95 ? -97.583 17.385 119.001 1.00 86.88 95 ALA A O 1
ATOM 745 N N . GLY A 1 96 ? -99.190 16.242 120.101 1.00 79.12 96 GLY A N 1
ATOM 746 C CA . GLY A 1 96 ? -98.765 16.548 121.474 1.00 79.12 96 GLY A CA 1
ATOM 747 C C . GLY A 1 96 ? -99.320 17.887 121.989 1.00 79.12 96 GLY A C 1
ATOM 748 O O . GLY A 1 96 ? -99.545 18.800 121.198 1.00 79.12 96 GLY A O 1
ATOM 749 N N . GLY A 1 97 ? -99.539 17.999 123.308 1.00 74.31 97 GLY A N 1
ATOM 750 C CA . GLY A 1 97 ? -99.960 19.218 124.037 1.00 74.31 97 GLY A CA 1
ATOM 751 C C . GLY A 1 97 ? -101.232 19.935 123.535 1.00 74.31 97 GLY A C 1
ATOM 752 O O . GLY A 1 97 ? -101.948 19.410 122.689 1.00 74.31 97 GLY A O 1
ATOM 753 N N . ASP A 1 98 ? -101.458 21.172 124.005 1.00 74.19 98 ASP A N 1
ATOM 754 C CA . ASP A 1 98 ? -102.594 22.040 123.625 1.00 74.19 98 ASP A CA 1
ATOM 755 C C . ASP A 1 98 ? -102.201 23.175 122.650 1.00 74.19 98 ASP A C 1
ATOM 757 O O . ASP A 1 98 ? -101.432 24.061 123.020 1.00 74.19 98 ASP A O 1
ATOM 761 N N . GLY A 1 99 ? -102.667 23.145 121.392 1.00 75.75 99 GLY A N 1
ATOM 762 C CA . GLY A 1 99 ? -102.459 24.196 120.363 1.00 75.75 99 GLY A CA 1
ATOM 763 C C . GLY A 1 99 ? -101.050 24.304 119.737 1.00 75.75 99 GLY A C 1
ATOM 764 O O . GLY A 1 99 ? -100.045 24.106 120.414 1.00 75.75 99 GLY A O 1
ATOM 765 N N . VAL A 1 100 ? -100.936 24.640 118.443 1.00 81.19 100 VAL A N 1
ATOM 766 C CA . VAL A 1 100 ? -99.640 24.717 117.729 1.00 81.19 100 VAL A CA 1
ATOM 767 C C . VAL A 1 100 ? -99.447 26.039 116.983 1.00 81.19 100 VAL A C 1
ATOM 769 O O . VAL A 1 100 ? -100.359 26.545 116.339 1.00 81.19 100 VAL A O 1
ATOM 772 N N . VAL A 1 101 ? -98.218 26.559 117.013 1.00 83.69 101 VAL A N 1
ATOM 773 C CA . VAL A 1 101 ? -97.758 27.646 116.140 1.00 83.69 101 VAL A CA 1
ATOM 774 C C . VAL A 1 101 ? -96.604 27.104 115.303 1.00 83.69 101 VAL A C 1
ATOM 776 O O . VAL A 1 101 ? -95.666 26.522 115.858 1.00 83.69 101 VAL A O 1
ATOM 779 N N . ALA A 1 102 ? -96.679 27.259 113.978 1.00 83.94 102 ALA A N 1
ATOM 780 C CA . ALA A 1 102 ? -95.698 26.704 113.050 1.00 83.94 102 ALA A CA 1
ATOM 781 C C . ALA A 1 102 ? -95.409 27.650 111.874 1.00 83.94 102 ALA A C 1
ATOM 783 O O . ALA A 1 102 ? -96.312 28.116 111.178 1.00 83.94 102 ALA A O 1
ATOM 784 N N . THR A 1 103 ? -94.124 27.874 111.603 1.00 87.44 103 THR A N 1
ATOM 785 C CA . THR A 1 103 ? -93.648 28.592 110.415 1.00 87.44 103 THR A CA 1
ATOM 786 C C . THR A 1 103 ? -92.887 27.624 109.519 1.00 87.44 103 THR A C 1
ATOM 788 O O . THR A 1 103 ? -91.905 27.015 109.945 1.00 87.44 103 THR A O 1
ATOM 791 N N . ILE A 1 104 ? -93.326 27.483 108.267 1.00 89.62 104 ILE A N 1
ATOM 792 C CA . ILE A 1 104 ? -92.699 26.595 107.276 1.00 89.62 104 ILE A CA 1
ATOM 793 C C . ILE A 1 104 ? -91.873 27.446 106.308 1.00 89.62 104 ILE A C 1
ATOM 795 O O . ILE A 1 104 ? -92.437 28.281 105.584 1.00 89.62 104 ILE A O 1
ATOM 799 N N . ALA A 1 105 ? -90.555 27.218 106.295 1.00 91.75 105 ALA A N 1
ATOM 800 C CA . ALA A 1 105 ? -89.605 27.869 105.389 1.00 91.75 105 ALA A CA 1
ATOM 801 C C . ALA A 1 105 ? -89.419 27.079 104.085 1.00 91.75 105 ALA A C 1
ATOM 803 O O . ALA A 1 105 ? -89.426 27.662 103.005 1.00 91.75 105 ALA A O 1
ATOM 804 N N . PHE A 1 106 ? -89.299 25.753 104.177 1.00 90.44 106 PHE A N 1
ATOM 805 C CA . PHE A 1 106 ? -89.227 24.859 103.021 1.00 90.44 106 PHE A CA 1
ATOM 806 C C . PHE A 1 106 ? -89.997 23.575 103.304 1.00 90.44 106 PHE A C 1
ATOM 808 O O . PHE A 1 106 ? -90.029 23.100 104.437 1.00 90.44 106 PHE A O 1
ATOM 815 N N . ALA A 1 107 ? -90.583 22.993 102.266 1.00 91.44 107 ALA A N 1
ATOM 816 C CA . ALA A 1 107 ? -91.150 21.661 102.314 1.00 91.44 107 ALA A CA 1
ATOM 817 C C . ALA A 1 107 ? -91.188 21.102 100.878 1.00 91.44 107 ALA A C 1
ATOM 819 O O . ALA A 1 107 ? -91.661 21.790 99.971 1.00 91.44 107 ALA A O 1
ATOM 820 N N . GLY A 1 108 ? -90.741 19.863 100.662 1.00 93.00 108 GLY A N 1
ATOM 821 C CA . GLY A 1 108 ? -90.800 19.198 99.357 1.00 93.00 108 GLY A CA 1
ATOM 822 C C . GLY A 1 108 ? -90.692 17.674 99.437 1.00 93.00 108 GLY A C 1
ATOM 823 O O . GLY A 1 108 ? -90.257 17.122 100.447 1.00 93.00 108 GLY A O 1
ATOM 824 N N . VAL A 1 109 ? -91.079 17.004 98.349 1.00 94.75 109 VAL A N 1
ATOM 825 C CA . VAL A 1 109 ? -91.049 15.542 98.186 1.00 94.75 109 VAL A CA 1
ATOM 826 C C . VAL A 1 109 ? -90.197 15.200 96.965 1.00 94.75 109 VAL A C 1
ATOM 828 O O . VAL A 1 109 ? -90.421 15.757 95.892 1.00 94.75 109 VAL A O 1
ATOM 831 N N . TYR A 1 110 ? -89.253 14.275 97.121 1.00 92.31 110 TYR A N 1
ATOM 832 C CA . TYR A 1 110 ? -88.385 13.777 96.053 1.00 92.31 110 TYR A CA 1
ATOM 833 C C . TYR A 1 110 ? -88.668 12.300 95.787 1.00 92.31 110 TYR A C 1
ATOM 835 O O . TYR A 1 110 ? -88.700 11.508 96.727 1.00 92.31 110 TYR A O 1
ATOM 843 N N . ASP A 1 111 ? -88.854 11.934 94.521 1.00 92.25 111 ASP A N 1
ATOM 844 C CA . ASP A 1 111 ? -89.003 10.549 94.066 1.00 92.25 111 ASP A CA 1
ATOM 845 C C . ASP A 1 111 ? -87.626 9.975 93.711 1.00 92.25 111 ASP A C 1
ATOM 847 O O . ASP A 1 111 ? -86.896 10.571 92.920 1.00 92.25 111 ASP A O 1
ATOM 851 N N . ILE A 1 112 ? -87.255 8.855 94.331 1.00 89.12 112 ILE A N 1
ATOM 852 C CA . ILE A 1 112 ? -85.911 8.259 94.234 1.00 89.12 112 ILE A CA 1
ATOM 853 C C . ILE A 1 112 ? -85.962 6.794 93.775 1.00 89.12 112 ILE A C 1
ATOM 855 O O . ILE A 1 112 ? -85.182 5.959 94.233 1.00 89.12 112 ILE A O 1
ATOM 859 N N . THR A 1 113 ? -86.921 6.461 92.908 1.00 86.69 113 THR A N 1
ATOM 860 C CA . THR A 1 113 ? -87.217 5.063 92.554 1.00 86.69 113 THR A CA 1
ATOM 861 C C . THR A 1 113 ? -86.144 4.398 91.660 1.00 86.69 113 THR A C 1
ATOM 863 O O . THR A 1 113 ? -85.837 3.230 91.893 1.00 86.69 113 THR A O 1
ATOM 866 N N . ASP A 1 114 ? -85.505 5.124 90.725 1.00 76.25 114 ASP A N 1
ATOM 867 C CA . ASP A 1 114 ? -84.703 4.541 89.620 1.00 76.25 114 ASP A CA 1
ATOM 868 C C . ASP A 1 114 ? -83.217 5.007 89.566 1.00 76.25 114 ASP A C 1
ATOM 870 O O . ASP A 1 114 ? -82.790 5.656 88.614 1.00 76.25 114 ASP A O 1
ATOM 874 N N . TYR A 1 115 ? -82.394 4.698 90.580 1.00 66.50 115 TYR A N 1
ATOM 875 C CA . TYR A 1 115 ? -80.987 5.162 90.683 1.00 66.50 115 TYR A CA 1
ATOM 876 C C . TYR A 1 115 ? -79.935 4.041 90.472 1.00 66.50 115 TYR A C 1
ATOM 878 O O . TYR A 1 115 ? -79.297 3.615 91.429 1.00 66.50 115 TYR A O 1
ATOM 886 N N . ASN A 1 116 ? -79.742 3.532 89.244 1.00 57.97 116 ASN A N 1
ATOM 887 C CA . ASN A 1 116 ? -78.766 2.456 88.947 1.00 57.97 116 ASN A CA 1
ATOM 888 C C . ASN A 1 116 ? -78.120 2.579 87.543 1.00 57.97 116 ASN A C 1
ATOM 890 O O . ASN A 1 116 ? -78.637 1.992 86.598 1.00 57.97 116 ASN A O 1
ATOM 894 N N . ASP A 1 117 ? -76.980 3.275 87.397 1.00 58.97 117 ASP A N 1
ATOM 895 C CA . ASP A 1 117 ? -76.290 3.393 86.091 1.00 58.97 117 ASP A CA 1
ATOM 896 C C . ASP A 1 117 ? -74.745 3.548 86.211 1.00 58.97 117 ASP A C 1
ATOM 898 O O . ASP A 1 117 ? -74.203 4.653 86.182 1.00 58.97 117 ASP A O 1
ATOM 902 N N . LEU A 1 118 ? -74.012 2.433 86.391 1.00 56.06 118 LEU A N 1
ATOM 903 C CA . LEU A 1 118 ? -72.531 2.359 86.359 1.00 56.06 118 LEU A CA 1
ATOM 904 C C . LEU A 1 118 ? -72.038 0.994 85.796 1.00 56.06 118 LEU A C 1
ATOM 906 O O . LEU A 1 118 ? -72.612 -0.037 86.151 1.00 56.06 118 LEU A O 1
ATOM 910 N N . PRO A 1 119 ? -70.972 0.944 84.961 1.00 58.22 119 PRO A N 1
ATOM 911 C CA . PRO A 1 119 ? -70.483 -0.285 84.306 1.00 58.22 119 PRO A CA 1
ATOM 912 C C . PRO A 1 119 ? -69.609 -1.193 85.202 1.00 58.22 119 PRO A C 1
ATOM 914 O O . PRO A 1 119 ? -69.089 -0.763 86.232 1.00 58.22 119 PRO A O 1
ATOM 917 N N . THR A 1 120 ? -69.417 -2.462 84.801 1.00 64.94 120 THR A N 1
ATOM 918 C CA . THR A 1 120 ? -68.846 -3.527 85.658 1.00 64.94 120 THR A CA 1
ATOM 919 C C . THR A 1 120 ? -67.469 -4.054 85.219 1.00 64.94 120 THR A C 1
ATOM 921 O O . THR A 1 120 ? -67.068 -3.988 84.058 1.00 64.94 120 THR A O 1
ATOM 924 N N . ALA A 1 121 ? -66.728 -4.637 86.171 1.00 61.94 121 ALA A N 1
ATOM 925 C CA . ALA A 1 121 ? -65.329 -5.048 86.001 1.00 61.94 121 ALA A CA 1
ATOM 926 C C . ALA A 1 121 ? -65.083 -6.217 85.020 1.00 61.94 121 ALA A C 1
ATOM 928 O O . ALA A 1 121 ? -63.945 -6.429 84.599 1.00 61.94 121 ALA A O 1
ATOM 929 N N . GLU A 1 122 ? -66.107 -6.991 84.648 1.00 65.56 122 GLU A N 1
ATOM 930 C CA . GLU A 1 122 ? -65.950 -8.106 83.699 1.00 65.56 122 GLU A CA 1
ATOM 931 C C . GLU A 1 122 ? -65.734 -7.621 82.261 1.00 65.56 122 GLU A C 1
ATOM 933 O O . GLU A 1 122 ? -64.967 -8.232 81.515 1.00 65.56 122 GLU A O 1
ATOM 938 N N . GLN A 1 123 ? -66.311 -6.469 81.902 1.00 62.72 123 GLN A N 1
ATOM 939 C CA . GLN A 1 123 ? -66.195 -5.873 80.566 1.00 62.72 123 GLN A CA 1
ATOM 940 C C . GLN A 1 123 ? -64.753 -5.448 80.217 1.00 62.72 123 GLN A C 1
ATOM 942 O O . GLN A 1 123 ? -64.447 -5.210 79.053 1.00 62.72 123 GLN A O 1
ATOM 947 N N . ILE A 1 124 ? -63.852 -5.393 81.205 1.00 59.44 124 ILE A N 1
ATOM 948 C CA . ILE A 1 124 ? -62.438 -5.018 81.039 1.00 59.44 124 ILE A CA 1
ATOM 949 C C . ILE A 1 124 ? -61.558 -6.226 80.645 1.00 59.44 124 ILE A C 1
ATOM 951 O O . ILE A 1 124 ? -60.477 -6.043 80.088 1.00 59.44 124 ILE A O 1
ATOM 955 N N . LYS A 1 125 ? -61.989 -7.472 80.902 1.00 63.78 125 LYS A N 1
ATOM 956 C CA . LYS A 1 125 ? -61.113 -8.661 80.806 1.00 63.78 125 LYS A CA 1
ATOM 957 C C . LYS A 1 125 ? -61.044 -9.352 79.436 1.00 63.78 125 LYS A C 1
ATOM 959 O O . LYS A 1 125 ? -60.167 -10.191 79.259 1.00 63.78 125 LYS A O 1
ATOM 964 N N . SER A 1 126 ? -61.944 -9.080 78.487 1.00 64.25 126 SER A N 1
ATOM 965 C CA . SER A 1 126 ? -62.100 -9.953 77.303 1.00 64.25 126 SER A CA 1
ATOM 966 C C . SER A 1 126 ? -61.150 -9.678 76.125 1.00 64.25 126 SER A C 1
ATOM 968 O O . SER A 1 126 ? -61.056 -10.518 75.233 1.00 64.25 126 SER A O 1
ATOM 970 N N . SER A 1 127 ? -60.440 -8.544 76.104 1.00 63.34 127 SER A N 1
ATOM 971 C CA . SER A 1 127 ? -59.692 -8.088 74.912 1.00 63.34 127 SER A CA 1
ATOM 972 C C . SER A 1 127 ? -58.187 -8.389 74.924 1.00 63.34 127 SER A C 1
ATOM 974 O O . SER A 1 127 ? -57.559 -8.385 73.867 1.00 63.34 127 SER A O 1
ATOM 976 N N . PHE A 1 128 ? -57.598 -8.636 76.098 1.00 72.69 128 PHE A N 1
ATOM 977 C CA . PHE A 1 128 ? -56.167 -8.904 76.278 1.00 72.69 128 PHE A CA 1
ATOM 978 C C . PHE A 1 128 ? -55.972 -9.929 77.395 1.00 72.69 128 PHE A C 1
ATOM 980 O O . PHE A 1 128 ? -56.437 -9.709 78.515 1.00 72.69 128 PHE A O 1
ATOM 987 N N . VAL A 1 129 ? -55.241 -11.014 77.127 1.00 71.56 129 VAL A N 1
ATOM 988 C CA . VAL A 1 129 ? -54.862 -11.987 78.162 1.00 71.56 129 VAL A CA 1
ATOM 989 C C . VAL A 1 129 ? -53.384 -11.798 78.479 1.00 71.56 129 VAL A C 1
ATOM 991 O O . VAL A 1 129 ? -52.520 -12.067 77.650 1.00 71.56 129 VAL A O 1
ATOM 994 N N . MET A 1 130 ? -53.084 -11.322 79.687 1.00 78.69 130 MET A N 1
ATOM 995 C CA . MET A 1 130 ? -51.715 -11.174 80.178 1.00 78.69 130 MET A CA 1
ATOM 996 C C . MET A 1 130 ? -51.461 -12.170 81.308 1.00 78.69 130 MET A C 1
ATOM 998 O O . MET A 1 130 ? -52.164 -12.171 82.319 1.00 78.69 130 MET A O 1
ATOM 1002 N N . THR A 1 131 ? -50.435 -12.998 81.147 1.00 77.38 131 THR A N 1
ATOM 1003 C CA . THR A 1 131 ? -49.908 -13.889 82.186 1.00 77.38 131 THR A CA 1
ATOM 1004 C C . THR A 1 131 ? -48.456 -13.502 82.492 1.00 77.38 131 THR A C 1
ATOM 1006 O O . THR A 1 131 ? -47.842 -12.749 81.727 1.00 77.38 131 THR A O 1
ATOM 1009 N N . PRO A 1 132 ? -47.859 -13.982 83.598 1.00 74.75 132 PRO A N 1
ATOM 1010 C CA . PRO A 1 132 ? -46.427 -13.825 83.809 1.00 74.75 132 PRO A CA 1
ATOM 1011 C C . PRO A 1 132 ? -45.656 -14.350 82.588 1.00 74.75 132 PRO A C 1
ATOM 1013 O O . PRO A 1 132 ? -45.770 -15.520 82.226 1.00 74.75 132 PRO A O 1
ATOM 1016 N N . ASN A 1 133 ? -44.871 -13.469 81.964 1.00 75.25 133 ASN A N 1
ATOM 1017 C CA . ASN A 1 133 ? -44.052 -13.725 80.772 1.00 75.25 133 ASN A CA 1
ATOM 1018 C C . ASN A 1 133 ? -44.809 -13.915 79.437 1.00 75.25 133 ASN A C 1
ATOM 1020 O O . ASN A 1 133 ? -44.182 -14.328 78.459 1.00 75.25 133 ASN A O 1
ATOM 1024 N N . ARG A 1 134 ? -46.115 -13.609 79.337 1.00 75.44 134 ARG A N 1
ATOM 1025 C CA . ARG A 1 134 ? -46.846 -13.666 78.054 1.00 75.44 134 ARG A CA 1
ATOM 1026 C C . ARG A 1 134 ? -47.970 -12.634 77.960 1.00 75.44 134 ARG A C 1
ATOM 1028 O O . ARG A 1 134 ? -48.767 -12.482 78.879 1.00 75.44 134 ARG A O 1
ATOM 1035 N N . ILE A 1 135 ? -48.078 -11.994 76.799 1.00 81.44 135 ILE A N 1
ATOM 1036 C CA . ILE A 1 135 ? -49.257 -11.229 76.381 1.00 81.44 135 ILE A CA 1
ATOM 1037 C C . ILE A 1 135 ? -49.835 -11.944 75.159 1.00 81.44 135 ILE A C 1
ATOM 1039 O O . ILE A 1 135 ? -49.134 -12.125 74.165 1.00 81.44 135 ILE A O 1
ATOM 1043 N N . GLU A 1 136 ? -51.092 -12.366 75.239 1.00 76.56 136 GLU A N 1
ATOM 1044 C CA . GLU A 1 136 ? -51.847 -12.919 74.116 1.00 76.56 136 GLU A CA 1
ATOM 1045 C C . GLU A 1 136 ? -52.860 -11.881 73.626 1.00 76.56 136 GLU A C 1
ATOM 1047 O O . GLU A 1 136 ? -53.729 -11.414 74.369 1.00 76.56 136 GLU A O 1
ATOM 1052 N N . MET A 1 137 ? -52.731 -11.521 72.350 1.00 78.50 137 MET A N 1
ATOM 1053 C CA . MET A 1 137 ? -53.661 -10.661 71.627 1.00 78.50 137 MET A CA 1
ATOM 1054 C C . MET A 1 137 ? -54.405 -11.520 70.609 1.00 78.50 137 MET A C 1
ATOM 1056 O O . MET A 1 137 ? -53.796 -12.065 69.694 1.00 78.50 137 MET A O 1
ATOM 1060 N N . LEU A 1 138 ? -55.727 -11.626 70.744 1.00 70.31 138 LEU A N 1
ATOM 1061 C CA . LEU A 1 138 ? -56.571 -12.492 69.903 1.00 70.31 138 LEU A CA 1
ATOM 1062 C C . LEU A 1 138 ? -56.911 -11.868 68.527 1.00 70.31 138 LEU A C 1
ATOM 1064 O O . LEU A 1 138 ? -57.858 -12.282 67.858 1.00 70.31 138 LEU A O 1
ATOM 1068 N N . GLY A 1 139 ? -56.158 -10.847 68.106 1.00 69.25 139 GLY A N 1
ATOM 1069 C CA . GLY A 1 139 ? -56.329 -10.149 66.833 1.00 69.25 139 GLY A CA 1
ATOM 1070 C C . GLY A 1 139 ? -55.581 -10.826 65.681 1.00 69.25 139 GLY A C 1
ATOM 1071 O O . GLY A 1 139 ? -54.496 -11.367 65.862 1.00 69.25 139 GLY A O 1
ATOM 1072 N N . LYS A 1 140 ? -56.135 -10.751 64.462 1.00 74.69 140 LYS A N 1
ATOM 1073 C CA . LYS A 1 140 ? -55.476 -11.257 63.237 1.00 74.69 140 LYS A CA 1
ATOM 1074 C C . LYS A 1 140 ? -54.259 -10.434 62.791 1.00 74.69 140 LYS A C 1
ATOM 1076 O O . LYS A 1 140 ? -53.480 -10.914 61.976 1.00 74.69 140 LYS A O 1
ATOM 1081 N N . SER A 1 141 ? -54.143 -9.198 63.267 1.00 76.31 141 SER A N 1
ATOM 1082 C CA . SER A 1 141 ? -53.038 -8.278 62.995 1.00 76.31 141 SER A CA 1
ATOM 1083 C C . SER A 1 141 ? -52.734 -7.482 64.260 1.00 76.31 141 SER A C 1
ATOM 1085 O O . SER A 1 141 ? -53.628 -7.265 65.083 1.00 76.31 141 SER A O 1
ATOM 1087 N N . ILE A 1 142 ? -51.486 -7.040 64.395 1.00 79.62 142 ILE A N 1
ATOM 1088 C CA . ILE A 1 142 ? -51.038 -6.113 65.433 1.00 79.62 142 ILE A CA 1
ATOM 1089 C C . ILE A 1 142 ? -50.229 -5.022 64.731 1.00 79.62 142 ILE A C 1
ATOM 1091 O O . ILE A 1 142 ? -49.058 -5.224 64.415 1.00 79.62 142 ILE A O 1
ATOM 1095 N N . ASP A 1 143 ? -50.854 -3.874 64.470 1.00 80.38 143 ASP A N 1
ATOM 1096 C CA . ASP A 1 143 ? -50.150 -2.703 63.947 1.00 80.38 143 ASP A CA 1
ATOM 1097 C C . ASP A 1 143 ? -49.343 -2.037 65.067 1.00 80.38 143 ASP A C 1
ATOM 1099 O O . ASP A 1 143 ? -49.895 -1.587 66.073 1.00 80.38 143 ASP A O 1
ATOM 1103 N N . MET A 1 144 ? -48.023 -1.965 64.885 1.00 84.38 144 MET A N 1
ATOM 1104 C CA . MET A 1 144 ? -47.102 -1.287 65.798 1.00 84.38 144 MET A CA 1
ATOM 1105 C C . MET A 1 144 ? -46.418 -0.139 65.054 1.00 84.38 144 MET A C 1
ATOM 1107 O O . MET A 1 144 ? -45.649 -0.360 64.124 1.00 84.38 144 MET A O 1
ATOM 1111 N N . THR A 1 145 ? -46.694 1.099 65.466 1.00 81.88 145 THR A N 1
ATOM 1112 C CA . THR A 1 145 ? -46.192 2.323 64.811 1.00 81.88 145 THR A CA 1
ATOM 1113 C C . THR A 1 145 ? -44.913 2.891 65.443 1.00 81.88 145 THR A C 1
ATOM 1115 O O . THR A 1 145 ? -44.415 3.925 65.003 1.00 81.88 145 THR A O 1
ATOM 1118 N N . GLY A 1 146 ? -44.380 2.231 66.477 1.00 85.12 146 GLY A N 1
ATOM 1119 C CA . GLY A 1 146 ? -43.146 2.601 67.177 1.00 85.12 146 GLY A CA 1
ATOM 1120 C C . GLY A 1 146 ? -42.014 1.589 66.978 1.00 85.12 146 GLY A C 1
ATOM 1121 O O . GLY A 1 146 ? -42.189 0.550 66.348 1.00 85.12 146 GLY A O 1
ATOM 1122 N N . GLN A 1 147 ? -40.839 1.878 67.547 1.00 83.69 147 GLN A N 1
ATOM 1123 C CA . GLN A 1 147 ? -39.711 0.943 67.543 1.00 83.69 147 GLN A CA 1
ATOM 1124 C C . GLN A 1 147 ? -40.054 -0.323 68.343 1.00 83.69 147 GLN A C 1
ATOM 1126 O O . GLN A 1 147 ? -40.376 -0.246 69.527 1.00 83.69 147 GLN A O 1
ATOM 1131 N N . VAL A 1 148 ? -39.926 -1.487 67.702 1.00 82.81 148 VAL A N 1
ATOM 1132 C CA . VAL A 1 148 ? -40.067 -2.803 68.337 1.00 82.81 148 VAL A CA 1
ATOM 1133 C C . VAL A 1 148 ? -38.683 -3.426 68.484 1.00 82.81 148 VAL A C 1
ATOM 1135 O O . VAL A 1 148 ? -37.997 -3.662 67.491 1.00 82.81 148 VAL A O 1
ATOM 1138 N N . THR A 1 149 ? -38.277 -3.704 69.722 1.00 79.00 149 THR A N 1
ATOM 1139 C CA . THR A 1 149 ? -36.979 -4.317 70.036 1.00 79.00 149 THR A CA 1
ATOM 1140 C C . THR A 1 149 ? -37.193 -5.748 70.513 1.00 79.00 149 THR A C 1
ATOM 1142 O O . THR A 1 149 ? -37.734 -5.972 71.594 1.00 79.00 149 THR A O 1
ATOM 1145 N N . PHE A 1 150 ? -36.749 -6.725 69.721 1.00 80.31 150 PHE A N 1
ATOM 1146 C CA . PHE A 1 150 ? -36.762 -8.138 70.102 1.00 80.31 150 PHE A CA 1
ATOM 1147 C C . PHE A 1 150 ? -35.461 -8.494 70.833 1.00 80.31 150 PHE A C 1
ATOM 1149 O O . PHE A 1 150 ? -34.395 -8.511 70.224 1.00 80.31 150 PHE A O 1
ATOM 1156 N N . SER A 1 151 ? -35.540 -8.794 72.133 1.00 79.25 151 SER A N 1
ATOM 1157 C CA . SER A 1 151 ? -34.367 -9.168 72.948 1.00 79.25 151 SER A CA 1
ATOM 1158 C C . SER A 1 151 ? -33.763 -10.523 72.557 1.00 79.25 151 SER A C 1
ATOM 1160 O O . SER A 1 151 ? -32.570 -10.746 72.743 1.00 79.25 151 SER A O 1
ATOM 1162 N N . SER A 1 152 ? -34.577 -11.422 72.000 1.00 80.50 152 SER A N 1
ATOM 1163 C CA . SER A 1 152 ? -34.141 -12.574 71.210 1.00 80.50 152 SER A CA 1
ATOM 1164 C C . SER A 1 152 ? -35.257 -12.991 70.251 1.00 80.50 152 SER A C 1
ATOM 1166 O O . SER A 1 152 ? -36.436 -12.768 70.529 1.00 80.50 152 SER A O 1
ATOM 1168 N N . LEU A 1 153 ? -34.888 -13.639 69.149 1.00 85.69 153 LEU A N 1
ATOM 1169 C CA . LEU A 1 153 ? -35.809 -14.399 68.301 1.00 85.69 153 LEU A CA 1
ATOM 1170 C C . LEU A 1 153 ? -35.702 -15.893 68.641 1.00 85.69 153 LEU A C 1
ATOM 1172 O O . LEU A 1 153 ? -34.770 -16.309 69.336 1.00 85.69 153 LEU A O 1
ATOM 1176 N N . ASP A 1 154 ? -36.644 -16.708 68.167 1.00 86.62 154 ASP A N 1
ATOM 1177 C CA . ASP A 1 154 ? -36.506 -18.163 68.247 1.00 86.62 154 ASP A CA 1
ATOM 1178 C C . ASP A 1 154 ? -35.407 -18.683 67.297 1.00 86.62 154 ASP A C 1
ATOM 1180 O O . ASP A 1 154 ? -34.940 -17.992 66.384 1.00 86.62 154 ASP A O 1
ATOM 1184 N N . SER A 1 155 ? -34.983 -19.929 67.509 1.00 89.44 155 SER A N 1
ATOM 1185 C CA . SER A 1 155 ? -33.893 -20.544 66.746 1.00 89.44 155 SER A CA 1
ATOM 1186 C C . SER A 1 155 ? -34.207 -20.745 65.259 1.00 89.44 155 SER A C 1
ATOM 1188 O O . SER A 1 155 ? -33.279 -20.716 64.448 1.00 89.44 155 SER A O 1
ATOM 1190 N N . GLY A 1 156 ? -35.476 -20.913 64.875 1.00 92.81 156 GLY A N 1
ATOM 1191 C CA . GLY A 1 156 ? -35.901 -21.046 63.480 1.00 92.81 156 GLY A CA 1
ATOM 1192 C C . GLY A 1 156 ? -35.848 -19.712 62.737 1.00 92.81 156 GLY A C 1
ATOM 1193 O O . GLY A 1 156 ? -35.268 -19.630 61.648 1.00 92.81 156 GLY A O 1
ATOM 1194 N N . ALA A 1 157 ? -36.370 -18.649 63.353 1.00 90.94 157 ALA A N 1
ATOM 1195 C CA . ALA A 1 157 ? -36.256 -17.286 62.838 1.00 90.94 157 ALA A CA 1
ATOM 1196 C C . ALA A 1 157 ? -34.783 -16.852 62.709 1.00 90.94 157 ALA A C 1
ATOM 1198 O O . ALA A 1 157 ? -34.363 -16.399 61.640 1.00 90.94 157 ALA A O 1
ATOM 1199 N N . GLN A 1 158 ? -33.968 -17.078 63.746 1.00 91.62 158 GLN A N 1
ATOM 1200 C CA . GLN A 1 158 ? -32.539 -16.752 63.713 1.00 91.62 158 GLN A CA 1
ATOM 1201 C C . GLN A 1 158 ? -31.780 -17.566 62.649 1.00 91.62 158 GLN A C 1
ATOM 1203 O O . GLN A 1 158 ? -30.959 -17.010 61.919 1.00 91.62 158 GLN A O 1
ATOM 1208 N N . SER A 1 159 ? -32.070 -18.866 62.508 1.00 94.12 159 SER A N 1
ATOM 1209 C CA . SER A 1 159 ? -31.476 -19.707 61.458 1.00 94.12 159 SER A CA 1
ATOM 1210 C C . SER A 1 159 ? -31.845 -19.226 60.051 1.00 94.12 159 SER A C 1
ATOM 1212 O O . SER A 1 159 ? -30.977 -19.190 59.178 1.00 94.12 159 SER A O 1
ATOM 1214 N N . SER A 1 160 ? -33.090 -18.792 59.839 1.00 95.94 160 SER A N 1
ATOM 1215 C CA . SER A 1 160 ? -33.556 -18.263 58.549 1.00 95.94 160 SER A CA 1
ATOM 1216 C C . SER A 1 160 ? -32.823 -16.977 58.159 1.00 95.94 160 SER A C 1
ATOM 1218 O O . SER A 1 160 ? -32.361 -16.852 57.024 1.00 95.94 160 SER A O 1
ATOM 1220 N N . ILE A 1 161 ? -32.644 -16.055 59.113 1.00 93.25 161 ILE A N 1
ATOM 1221 C CA . ILE A 1 161 ? -31.876 -14.813 58.920 1.00 93.25 161 ILE A CA 1
ATOM 1222 C C . ILE A 1 161 ? -30.412 -15.129 58.584 1.00 93.25 161 ILE A C 1
ATOM 1224 O O . ILE A 1 161 ? -29.877 -14.611 57.602 1.00 93.25 161 ILE A O 1
ATOM 1228 N N . ASN A 1 162 ? -29.779 -16.027 59.344 1.00 93.94 162 ASN A N 1
ATOM 1229 C CA . ASN A 1 162 ? -28.387 -16.416 59.115 1.00 93.94 162 ASN A CA 1
ATOM 1230 C C . ASN A 1 162 ? -28.202 -17.059 57.723 1.00 93.94 162 ASN A C 1
ATOM 1232 O O . ASN A 1 162 ? -27.261 -16.718 57.006 1.00 93.94 162 ASN A O 1
ATOM 1236 N N . ASN A 1 163 ? -29.123 -17.933 57.298 1.00 96.56 163 ASN A N 1
ATOM 1237 C CA . ASN A 1 163 ? -29.097 -18.550 55.967 1.00 96.56 163 ASN A CA 1
ATOM 1238 C C . ASN A 1 163 ? -29.269 -17.513 54.843 1.00 96.56 163 ASN A C 1
ATOM 1240 O O . ASN A 1 163 ? -28.569 -17.588 53.829 1.00 96.56 163 ASN A O 1
ATOM 1244 N N . ALA A 1 164 ? -30.147 -16.520 55.020 1.00 96.62 164 ALA A N 1
ATOM 1245 C CA . ALA A 1 164 ? -30.297 -15.422 54.067 1.00 96.62 164 ALA A CA 1
ATOM 1246 C C . ALA A 1 164 ? -29.004 -14.588 53.955 1.00 96.62 164 ALA A C 1
ATOM 1248 O O . ALA A 1 164 ? -28.560 -14.285 52.846 1.00 96.62 164 ALA A O 1
ATOM 1249 N N . GLN A 1 165 ? -28.343 -14.292 55.080 1.00 97.38 165 GLN A N 1
ATOM 1250 C CA . GLN A 1 165 ? -27.072 -13.558 55.105 1.00 97.38 165 GLN A CA 1
ATOM 1251 C C . GLN A 1 165 ? -25.924 -14.331 54.427 1.00 97.38 165 GLN A C 1
ATOM 1253 O O . GLN A 1 165 ? -25.146 -13.747 53.664 1.00 97.38 165 GLN A O 1
ATOM 1258 N N . VAL A 1 166 ? -25.830 -15.646 54.658 1.00 97.88 166 VAL A N 1
ATOM 1259 C CA . VAL A 1 166 ? -24.878 -16.531 53.961 1.00 97.88 166 VAL A CA 1
ATOM 1260 C C . VAL A 1 166 ? -25.153 -16.537 52.456 1.00 97.88 166 VAL A C 1
ATOM 1262 O O . VAL A 1 166 ? -24.224 -16.360 51.669 1.00 97.88 166 VAL A O 1
ATOM 1265 N N . THR A 1 167 ? -26.421 -16.656 52.051 1.00 97.69 167 THR A N 1
ATOM 1266 C CA . THR A 1 167 ? -26.832 -16.637 50.636 1.00 97.69 167 THR A CA 1
ATOM 1267 C C . THR A 1 167 ? -26.455 -15.317 49.955 1.00 97.69 167 THR A C 1
ATOM 1269 O O . THR A 1 167 ? -25.881 -15.326 48.866 1.00 97.69 167 THR A O 1
ATOM 1272 N N . ALA A 1 168 ? -26.688 -14.178 50.616 1.00 97.75 168 ALA A N 1
ATOM 1273 C CA . ALA A 1 168 ? -26.294 -12.863 50.107 1.00 97.75 168 ALA A CA 1
ATOM 1274 C C . ALA A 1 168 ? -24.765 -12.728 49.950 1.00 97.75 168 ALA A C 1
ATOM 1276 O O . ALA A 1 168 ? -24.283 -12.213 48.942 1.00 97.75 168 ALA A O 1
ATOM 1277 N N . SER A 1 169 ? -23.991 -13.253 50.905 1.00 97.75 169 SER A N 1
ATOM 1278 C CA . SER A 1 169 ? -22.520 -13.240 50.854 1.00 97.75 169 SER A CA 1
ATOM 1279 C C . SER A 1 169 ? -21.961 -14.134 49.734 1.00 97.75 169 SER A C 1
ATOM 1281 O O . SER A 1 169 ? -20.997 -13.760 49.057 1.00 97.75 169 SER A O 1
ATOM 1283 N N . GLN A 1 170 ? -22.585 -15.291 49.484 1.00 98.12 170 GLN A N 1
ATOM 1284 C CA . GLN A 1 170 ? -22.251 -16.166 48.354 1.00 98.12 170 GLN A CA 1
ATOM 1285 C C . GLN A 1 170 ? -22.581 -15.499 47.011 1.00 98.12 170 GLN A C 1
ATOM 1287 O O . GLN A 1 170 ? -21.745 -15.513 46.107 1.00 98.12 170 GLN A O 1
ATOM 1292 N N . ALA A 1 171 ? -23.743 -14.846 46.899 1.00 97.56 171 ALA A N 1
ATOM 1293 C CA . ALA A 1 171 ? -24.126 -14.091 45.706 1.00 97.56 171 ALA A CA 1
ATOM 1294 C C . ALA A 1 171 ? -23.147 -12.937 45.411 1.00 97.56 171 ALA A C 1
ATOM 1296 O O . ALA A 1 171 ? -22.706 -12.787 44.271 1.00 97.56 171 ALA A O 1
ATOM 1297 N N . GLN A 1 172 ? -22.727 -12.181 46.433 1.00 98.31 172 GLN A N 1
ATOM 1298 C CA . GLN A 1 172 ? -21.707 -11.136 46.285 1.00 98.31 172 GLN A CA 1
ATOM 1299 C C . GLN A 1 172 ? -20.356 -11.706 45.823 1.00 98.31 172 GLN A C 1
ATOM 1301 O O . GLN A 1 172 ? -19.703 -11.127 44.956 1.00 98.31 172 GLN A O 1
ATOM 1306 N N . SER A 1 173 ? -19.943 -12.856 46.362 1.00 98.06 173 SER A N 1
ATOM 1307 C CA . SER A 1 173 ? -18.697 -13.520 45.952 1.00 98.06 173 SER A CA 1
ATOM 1308 C C . SER A 1 173 ? -18.750 -13.985 44.492 1.00 98.06 173 SER A C 1
ATOM 1310 O O . SER A 1 173 ? -17.786 -13.791 43.752 1.00 98.06 173 SER A O 1
ATOM 1312 N N . ALA A 1 174 ? -19.887 -14.534 44.052 1.00 97.75 174 ALA A N 1
ATOM 1313 C CA . ALA A 1 174 ? -20.105 -14.928 42.661 1.00 97.75 174 ALA A CA 1
ATOM 1314 C C . ALA A 1 174 ? -20.103 -13.719 41.707 1.00 97.75 174 ALA A C 1
ATOM 1316 O O . ALA A 1 174 ? -19.486 -13.782 40.644 1.00 97.75 174 ALA A O 1
ATOM 1317 N N . ALA A 1 175 ? -20.722 -12.601 42.104 1.00 98.12 175 ALA A N 1
ATOM 1318 C CA . ALA A 1 175 ? -20.689 -11.355 41.339 1.00 98.12 175 ALA A CA 1
ATOM 1319 C C . ALA A 1 175 ? -19.253 -10.819 41.180 1.00 98.12 175 ALA A C 1
ATOM 1321 O O . ALA A 1 175 ? -18.836 -10.496 40.069 1.00 98.12 175 ALA A O 1
ATOM 1322 N N . ASN A 1 176 ? -18.463 -10.809 42.260 1.00 97.88 176 ASN A N 1
ATOM 1323 C CA . ASN A 1 176 ? -17.059 -10.387 42.217 1.00 97.88 176 ASN A CA 1
ATOM 1324 C C . ASN A 1 176 ? -16.213 -11.286 41.292 1.00 97.88 176 ASN A C 1
ATOM 1326 O O . ASN A 1 176 ? -15.377 -10.785 40.540 1.00 97.88 176 ASN A O 1
ATOM 1330 N N . ALA A 1 177 ? -16.447 -12.604 41.303 1.00 98.12 177 ALA A N 1
ATOM 1331 C CA . ALA A 1 177 ? -15.772 -13.540 40.402 1.00 98.12 177 ALA A CA 1
ATOM 1332 C C . ALA A 1 177 ? -16.150 -13.314 38.924 1.00 98.12 177 ALA A C 1
ATOM 1334 O O . ALA A 1 177 ? -15.287 -13.395 38.050 1.00 98.12 177 ALA A O 1
ATOM 1335 N N . ALA A 1 178 ? -17.415 -12.982 38.641 1.00 98.06 178 ALA A N 1
ATOM 1336 C CA . ALA A 1 178 ? -17.871 -12.645 37.293 1.00 98.06 178 ALA A CA 1
ATOM 1337 C C . ALA A 1 178 ? -17.233 -11.344 36.765 1.00 98.06 178 ALA A C 1
ATOM 1339 O O . ALA A 1 178 ? -16.835 -11.298 35.601 1.00 98.06 178 ALA A O 1
ATOM 1340 N N . VAL A 1 179 ? -17.068 -10.323 37.618 1.00 98.56 179 VAL A N 1
ATOM 1341 C CA . VAL A 1 179 ? -16.340 -9.086 37.271 1.00 98.56 179 VAL A CA 1
ATOM 1342 C C . VAL A 1 179 ? -14.880 -9.393 36.926 1.00 98.56 179 VAL A C 1
ATOM 1344 O O . VAL A 1 179 ? -14.425 -9.030 35.845 1.00 98.56 179 VAL A O 1
ATOM 1347 N N . ALA A 1 180 ? -14.174 -10.156 37.766 1.00 98.12 180 ALA A N 1
ATOM 1348 C CA . ALA A 1 180 ? -12.781 -10.530 37.500 1.00 98.12 180 ALA A CA 1
ATOM 1349 C C . ALA A 1 180 ? -12.609 -11.329 36.188 1.00 98.12 180 ALA A C 1
ATOM 1351 O O . ALA A 1 180 ? -11.625 -11.149 35.468 1.00 98.12 180 ALA A O 1
ATOM 1352 N N . ALA A 1 181 ? -13.576 -12.188 35.844 1.00 98.19 181 ALA A N 1
ATOM 1353 C CA . ALA A 1 181 ? -13.588 -12.899 34.565 1.00 98.19 181 ALA A CA 1
ATOM 1354 C C . ALA A 1 181 ? -13.816 -11.956 33.366 1.00 98.19 181 ALA A C 1
ATOM 1356 O O . ALA A 1 181 ? -13.194 -12.141 32.316 1.00 98.19 181 ALA A O 1
ATOM 1357 N N . ALA A 1 182 ? -14.662 -10.931 33.517 1.00 98.19 182 ALA A N 1
ATOM 1358 C CA . ALA A 1 182 ? -14.879 -9.910 32.493 1.00 98.19 182 ALA A CA 1
ATOM 1359 C C . ALA A 1 182 ? -13.626 -9.042 32.268 1.00 98.19 182 ALA A C 1
ATOM 1361 O O . ALA A 1 182 ? -13.240 -8.825 31.118 1.00 98.19 182 ALA A O 1
ATOM 1362 N N . ASP A 1 183 ? -12.937 -8.628 33.335 1.00 98.50 183 ASP A N 1
ATOM 1363 C CA . ASP A 1 183 ? -11.683 -7.862 33.250 1.00 98.50 183 ASP A CA 1
ATOM 1364 C C . ASP A 1 183 ? -10.563 -8.664 32.561 1.00 98.50 183 ASP A C 1
ATOM 1366 O O . ASP A 1 183 ? -9.815 -8.137 31.725 1.00 98.50 183 ASP A O 1
ATOM 1370 N N . ALA A 1 184 ? -10.473 -9.968 32.849 1.00 98.19 184 ALA A N 1
ATOM 1371 C CA . ALA A 1 184 ? -9.554 -10.875 32.165 1.00 98.19 184 ALA A CA 1
ATOM 1372 C C . ALA A 1 184 ? -9.884 -10.996 30.665 1.00 98.19 184 ALA A C 1
ATOM 1374 O O . ALA A 1 184 ? -8.986 -10.873 29.829 1.00 98.19 184 ALA A O 1
ATOM 1375 N N . ALA A 1 185 ? -11.164 -11.151 30.308 1.00 98.06 185 ALA A N 1
ATOM 1376 C CA . ALA A 1 185 ? -11.607 -11.204 28.914 1.00 98.06 185 ALA A CA 1
ATOM 1377 C C . ALA A 1 185 ? -11.334 -9.887 28.161 1.00 98.06 185 ALA A C 1
ATOM 1379 O O . ALA A 1 185 ? -10.832 -9.916 27.035 1.00 98.06 185 ALA A O 1
ATOM 1380 N N . GLN A 1 186 ? -11.585 -8.733 28.790 1.00 98.56 186 GLN A N 1
ATOM 1381 C CA . GLN A 1 186 ? -11.269 -7.415 28.228 1.00 98.56 186 GLN A CA 1
ATOM 1382 C C . GLN A 1 186 ? -9.759 -7.245 28.007 1.00 98.56 186 GLN A C 1
ATOM 1384 O O . GLN A 1 186 ? -9.333 -6.733 26.969 1.00 98.56 186 GLN A O 1
ATOM 1389 N N . THR A 1 187 ? -8.937 -7.729 28.941 1.00 98.56 187 THR A N 1
ATOM 1390 C CA . THR A 1 187 ? -7.474 -7.737 28.803 1.00 98.56 187 THR A CA 1
ATOM 1391 C C . THR A 1 187 ? -7.038 -8.595 27.611 1.00 98.56 187 THR A C 1
ATOM 1393 O O . THR A 1 187 ? -6.252 -8.136 26.780 1.00 98.56 187 THR A O 1
ATOM 1396 N N . THR A 1 188 ? -7.593 -9.802 27.459 1.00 98.38 188 THR A N 1
ATOM 1397 C CA . THR A 1 188 ? -7.334 -10.674 26.300 1.00 98.38 188 THR A CA 1
ATOM 1398 C C . THR A 1 188 ? -7.747 -10.016 24.979 1.00 98.38 188 THR A C 1
ATOM 1400 O O . THR A 1 188 ? -6.982 -10.061 24.014 1.00 98.38 188 THR A O 1
ATOM 1403 N N . ALA A 1 189 ? -8.904 -9.347 24.934 1.00 98.19 189 ALA A N 1
ATOM 1404 C CA . ALA A 1 189 ? -9.359 -8.608 23.757 1.00 98.19 189 ALA A CA 1
ATOM 1405 C C . ALA A 1 189 ? -8.406 -7.453 23.388 1.00 98.19 189 ALA A C 1
ATOM 1407 O O . ALA A 1 189 ? -8.067 -7.280 22.216 1.00 98.19 189 ALA A O 1
ATOM 1408 N N . ASN A 1 190 ? -7.900 -6.712 24.380 1.00 98.25 190 ASN A N 1
ATOM 1409 C CA . ASN A 1 190 ? -6.937 -5.626 24.167 1.00 98.25 190 ASN A CA 1
ATOM 1410 C C . ASN A 1 190 ? -5.592 -6.139 23.613 1.00 98.25 190 ASN A C 1
ATOM 1412 O O . ASN A 1 190 ? -5.006 -5.513 22.723 1.00 98.25 190 ASN A O 1
ATOM 1416 N N . VAL A 1 191 ? -5.118 -7.297 24.091 1.00 98.56 191 VAL A N 1
ATOM 1417 C CA . VAL A 1 191 ? -3.917 -7.968 23.558 1.00 98.56 191 VAL A CA 1
ATOM 1418 C C . VAL A 1 191 ? -4.142 -8.422 22.112 1.00 98.56 191 VAL A C 1
ATOM 1420 O O . VAL A 1 191 ? -3.307 -8.141 21.252 1.00 98.56 191 VAL A O 1
ATOM 1423 N N . ALA A 1 192 ? -5.284 -9.050 21.813 1.00 98.12 192 ALA A N 1
ATOM 1424 C CA . ALA A 1 192 ? -5.628 -9.481 20.456 1.00 98.12 192 ALA A CA 1
ATOM 1425 C C . ALA A 1 192 ? -5.726 -8.297 19.473 1.00 98.12 192 ALA A C 1
ATOM 1427 O O . ALA A 1 192 ? -5.176 -8.361 18.373 1.00 98.12 192 ALA A O 1
ATOM 1428 N N . ASN A 1 193 ? -6.343 -7.186 19.888 1.00 98.44 193 ASN A N 1
ATOM 1429 C CA . ASN A 1 193 ? -6.406 -5.956 19.097 1.00 98.44 193 ASN A CA 1
ATOM 1430 C C . ASN A 1 193 ? -5.006 -5.372 18.827 1.00 98.44 193 ASN A C 1
ATOM 1432 O O . ASN A 1 193 ? -4.692 -4.991 17.702 1.00 98.44 193 ASN A O 1
ATOM 1436 N N . SER A 1 194 ? -4.128 -5.369 19.835 1.00 98.38 194 SER A N 1
ATOM 1437 C CA . SER A 1 194 ? -2.740 -4.906 19.685 1.00 98.38 194 SER A CA 1
ATOM 1438 C C . SER A 1 194 ? -1.948 -5.775 18.697 1.00 98.38 194 SER A C 1
ATOM 1440 O O . SER A 1 194 ? -1.213 -5.253 17.858 1.00 98.38 194 SER A O 1
ATOM 1442 N N . ALA A 1 195 ? -2.142 -7.098 18.738 1.00 98.19 195 ALA A N 1
ATOM 1443 C CA . ALA A 1 195 ? -1.544 -8.027 17.780 1.00 98.19 195 ALA A CA 1
ATOM 1444 C C . ALA A 1 195 ? -2.067 -7.808 16.346 1.00 98.19 195 ALA A C 1
ATOM 1446 O O . ALA A 1 195 ? -1.278 -7.827 15.400 1.00 98.19 195 ALA A O 1
ATOM 1447 N N . ALA A 1 196 ? -3.366 -7.533 16.179 1.00 98.12 196 ALA A N 1
ATOM 1448 C CA . ALA A 1 196 ? -3.963 -7.212 14.881 1.00 98.12 196 ALA A CA 1
ATOM 1449 C C . ALA A 1 196 ? -3.403 -5.904 14.286 1.00 98.12 196 ALA A C 1
ATOM 1451 O O . ALA A 1 196 ? -3.053 -5.866 13.106 1.00 98.12 196 ALA A O 1
ATOM 1452 N N . VAL A 1 197 ? -3.230 -4.858 15.105 1.00 98.50 197 VAL A N 1
ATOM 1453 C CA . VAL A 1 197 ? -2.566 -3.605 14.693 1.00 98.50 197 VAL A CA 1
ATOM 1454 C C . VAL A 1 197 ? -1.115 -3.861 14.262 1.00 98.50 197 VAL A C 1
ATOM 1456 O O . VAL A 1 197 ? -0.684 -3.354 13.225 1.00 98.50 197 VAL A O 1
ATOM 1459 N N . GLY A 1 198 ? -0.374 -4.697 14.998 1.00 98.31 198 GLY A N 1
ATOM 1460 C CA . GLY A 1 198 ? 0.979 -5.115 14.614 1.00 98.31 198 GLY A CA 1
ATOM 1461 C C . GLY A 1 198 ? 1.019 -5.849 13.267 1.00 98.31 198 GLY A C 1
ATOM 1462 O O . GLY A 1 198 ? 1.842 -5.526 12.408 1.00 98.31 198 GLY A O 1
ATOM 1463 N N . ALA A 1 199 ? 0.091 -6.783 13.040 1.00 98.06 199 ALA A N 1
ATOM 1464 C CA . ALA A 1 199 ? -0.036 -7.504 11.774 1.00 98.06 199 ALA A CA 1
ATOM 1465 C C . ALA A 1 199 ? -0.364 -6.568 10.594 1.00 98.06 199 ALA A C 1
ATOM 1467 O O . ALA A 1 199 ? 0.240 -6.699 9.527 1.00 98.06 199 ALA A O 1
ATOM 1468 N N . GLN A 1 200 ? -1.242 -5.577 10.792 1.00 98.38 200 GLN A N 1
ATOM 1469 C CA . GLN A 1 200 ? -1.534 -4.553 9.782 1.00 98.38 200 GLN A CA 1
ATOM 1470 C C . GLN A 1 200 ? -0.295 -3.704 9.449 1.00 98.38 200 GLN A C 1
ATOM 1472 O O . GLN A 1 200 ? -0.056 -3.394 8.280 1.00 98.38 200 GLN A O 1
ATOM 1477 N N . GLY A 1 201 ? 0.526 -3.363 10.449 1.00 98.50 201 GLY A N 1
ATOM 1478 C CA . GLY A 1 201 ? 1.808 -2.682 10.241 1.00 98.50 201 GLY A CA 1
ATOM 1479 C C . GLY A 1 201 ? 2.759 -3.484 9.345 1.00 98.50 201 GLY A C 1
ATOM 1480 O O . GLY A 1 201 ? 3.291 -2.949 8.370 1.00 98.50 201 GLY A O 1
ATOM 1481 N N . SER A 1 202 ? 2.903 -4.784 9.614 1.00 98.06 202 SER A N 1
ATOM 1482 C CA . SER A 1 202 ? 3.700 -5.704 8.789 1.00 98.06 202 SER A CA 1
ATOM 1483 C C . SER A 1 202 ? 3.158 -5.840 7.360 1.00 98.06 202 SER A C 1
ATOM 1485 O O . SER A 1 202 ? 3.938 -5.825 6.406 1.00 98.06 202 SER A O 1
ATOM 1487 N N . ALA A 1 203 ? 1.834 -5.910 7.185 1.00 98.12 203 ALA A N 1
ATOM 1488 C CA . ALA A 1 203 ? 1.202 -5.955 5.864 1.00 98.12 203 ALA A CA 1
ATOM 1489 C C . ALA A 1 203 ? 1.468 -4.671 5.053 1.00 98.12 203 ALA A C 1
ATOM 1491 O O . ALA A 1 203 ? 1.855 -4.741 3.885 1.00 98.12 203 ALA A O 1
ATOM 1492 N N . ASN A 1 204 ? 1.356 -3.498 5.687 1.00 98.25 204 ASN A N 1
ATOM 1493 C CA . ASN A 1 204 ? 1.668 -2.211 5.058 1.00 98.25 204 ASN A CA 1
ATOM 1494 C C . ASN A 1 204 ? 3.154 -2.118 4.643 1.00 98.25 204 ASN A C 1
ATOM 1496 O O . ASN A 1 204 ? 3.470 -1.621 3.560 1.00 98.25 204 ASN A O 1
ATOM 1500 N N . ALA A 1 205 ? 4.075 -2.632 5.466 1.00 98.25 205 ALA A N 1
ATOM 1501 C CA . ALA A 1 205 ? 5.503 -2.684 5.138 1.00 98.25 205 ALA A CA 1
ATOM 1502 C C . ALA A 1 205 ? 5.800 -3.611 3.940 1.00 98.25 205 ALA A C 1
ATOM 1504 O O . ALA A 1 205 ? 6.584 -3.251 3.052 1.00 98.25 205 ALA A O 1
ATOM 1505 N N . ALA A 1 206 ? 5.132 -4.767 3.869 1.00 97.94 206 ALA A N 1
ATOM 1506 C CA . ALA A 1 206 ? 5.228 -5.682 2.732 1.00 97.94 206 ALA A CA 1
ATOM 1507 C C . ALA A 1 206 ? 4.686 -5.045 1.437 1.00 97.94 206 ALA A C 1
ATOM 1509 O O . ALA A 1 206 ? 5.347 -5.116 0.399 1.00 97.94 206 ALA A O 1
ATOM 1510 N N . GLN A 1 207 ? 3.549 -4.341 1.504 1.00 98.50 207 GLN A N 1
ATOM 1511 C CA . GLN A 1 207 ? 2.986 -3.604 0.365 1.00 98.50 207 GLN A CA 1
ATOM 1512 C C . GLN A 1 207 ? 3.945 -2.521 -0.153 1.00 98.50 207 GLN A C 1
ATOM 1514 O O . GLN A 1 207 ? 4.144 -2.398 -1.362 1.00 98.50 207 GLN A O 1
ATOM 1519 N N . ASN A 1 208 ? 4.591 -1.766 0.742 1.00 98.44 208 ASN A N 1
ATOM 1520 C CA . ASN A 1 208 ? 5.588 -0.767 0.349 1.00 98.44 208 ASN A CA 1
ATOM 1521 C C . ASN A 1 208 ? 6.809 -1.409 -0.325 1.00 98.44 208 ASN A C 1
ATOM 1523 O O . ASN A 1 208 ? 7.261 -0.920 -1.360 1.00 98.44 208 ASN A O 1
ATOM 1527 N N . THR A 1 209 ? 7.297 -2.536 0.199 1.00 98.25 209 THR A N 1
ATOM 1528 C CA . THR A 1 209 ? 8.384 -3.309 -0.431 1.00 98.25 209 THR A CA 1
ATOM 1529 C C . THR A 1 209 ? 7.997 -3.778 -1.838 1.00 98.25 209 THR A C 1
ATOM 1531 O O . THR A 1 209 ? 8.780 -3.621 -2.775 1.00 98.25 209 THR A O 1
ATOM 1534 N N . ALA A 1 210 ? 6.771 -4.279 -2.019 1.00 97.88 210 ALA A N 1
ATOM 1535 C CA . ALA A 1 210 ? 6.255 -4.686 -3.325 1.00 97.88 210 ALA A CA 1
ATOM 1536 C C . ALA A 1 210 ? 6.154 -3.505 -4.312 1.00 97.88 210 ALA A C 1
ATOM 1538 O O . ALA A 1 210 ? 6.550 -3.632 -5.471 1.00 97.88 210 ALA A O 1
ATOM 1539 N N . ASN A 1 211 ? 5.704 -2.332 -3.852 1.00 98.25 211 ASN A N 1
ATOM 1540 C CA . ASN A 1 211 ? 5.618 -1.120 -4.675 1.00 98.25 211 ASN A CA 1
ATOM 1541 C C . ASN A 1 211 ? 7.007 -0.626 -5.133 1.00 98.25 211 ASN A C 1
ATOM 1543 O O . ASN A 1 211 ? 7.177 -0.222 -6.289 1.00 98.25 211 ASN A O 1
ATOM 1547 N N . VAL A 1 212 ? 8.018 -0.697 -4.257 1.00 98.50 212 VAL A N 1
ATOM 1548 C CA . VAL A 1 212 ? 9.419 -0.388 -4.597 1.00 98.50 212 VAL A CA 1
ATOM 1549 C C . VAL A 1 212 ? 9.967 -1.388 -5.619 1.00 98.50 212 VAL A C 1
ATOM 1551 O O . VAL A 1 212 ? 10.540 -0.972 -6.626 1.00 98.50 212 VAL A O 1
ATOM 1554 N N . ALA A 1 213 ? 9.733 -2.690 -5.422 1.00 97.81 213 ALA A N 1
ATOM 1555 C CA . ALA A 1 213 ? 10.153 -3.729 -6.364 1.00 97.81 213 ALA A CA 1
ATOM 1556 C C . ALA A 1 213 ? 9.506 -3.558 -7.753 1.00 97.81 213 ALA A C 1
ATOM 1558 O O . ALA A 1 213 ? 10.195 -3.644 -8.769 1.00 97.81 213 ALA A O 1
ATOM 1559 N N . ASN A 1 214 ? 8.210 -3.233 -7.808 1.00 98.31 214 ASN A N 1
ATOM 1560 C CA . ASN A 1 214 ? 7.510 -2.936 -9.060 1.00 98.31 214 ASN A CA 1
ATOM 1561 C C . ASN A 1 214 ? 8.096 -1.698 -9.767 1.00 98.31 214 ASN A C 1
ATOM 1563 O O . ASN A 1 214 ? 8.317 -1.712 -10.976 1.00 98.31 214 ASN A O 1
ATOM 1567 N N . SER A 1 215 ? 8.422 -0.647 -9.010 1.00 98.31 215 SER A N 1
ATOM 1568 C CA . SER A 1 215 ? 9.057 0.564 -9.553 1.00 98.31 215 SER A CA 1
ATOM 1569 C C . SER A 1 215 ? 10.449 0.269 -10.132 1.00 98.31 215 SER A C 1
ATOM 1571 O O . SER A 1 215 ? 10.786 0.746 -11.216 1.00 98.31 215 SER A O 1
ATOM 1573 N N . ALA A 1 216 ? 11.236 -0.576 -9.458 1.00 98.00 216 ALA A N 1
ATOM 1574 C CA . ALA A 1 216 ? 12.528 -1.042 -9.960 1.00 98.00 216 ALA A CA 1
ATOM 1575 C C . ALA A 1 216 ? 12.387 -1.889 -11.241 1.00 98.00 216 ALA A C 1
ATOM 1577 O O . ALA A 1 216 ? 13.169 -1.712 -12.176 1.00 98.00 216 ALA A O 1
ATOM 1578 N N . ALA A 1 217 ? 11.365 -2.749 -11.329 1.00 98.06 217 ALA A N 1
ATOM 1579 C CA . ALA A 1 217 ? 11.074 -3.534 -12.531 1.00 98.06 217 ALA A CA 1
ATOM 1580 C C . ALA A 1 217 ? 10.695 -2.648 -13.736 1.00 98.06 217 ALA A C 1
ATOM 1582 O O . ALA A 1 217 ? 11.202 -2.861 -14.838 1.00 98.06 217 ALA A O 1
ATOM 1583 N N . VAL A 1 218 ? 9.881 -1.604 -13.531 1.00 98.38 218 VAL A N 1
ATOM 1584 C CA . VAL A 1 218 ? 9.556 -0.606 -14.573 1.00 98.38 218 VAL A CA 1
ATOM 1585 C C . VAL A 1 218 ? 10.808 0.159 -15.030 1.00 98.38 218 VAL A C 1
ATOM 1587 O O . VAL A 1 218 ? 10.997 0.387 -16.230 1.00 98.38 218 VAL A O 1
ATOM 1590 N N . GLY A 1 219 ? 11.702 0.505 -14.098 1.00 98.25 219 GLY A N 1
ATOM 1591 C CA . GLY A 1 219 ? 13.007 1.093 -14.417 1.00 98.25 219 GLY A CA 1
ATOM 1592 C C . GLY A 1 219 ? 13.876 0.163 -15.273 1.00 98.25 219 GLY A C 1
ATOM 1593 O O . GLY A 1 219 ? 14.390 0.578 -16.312 1.00 98.25 219 GLY A O 1
ATOM 1594 N N . ALA A 1 220 ? 13.976 -1.114 -14.896 1.00 97.81 220 ALA A N 1
ATOM 1595 C CA . ALA A 1 220 ? 14.718 -2.124 -15.651 1.00 97.81 220 ALA A CA 1
ATOM 1596 C C . ALA A 1 220 ? 14.151 -2.336 -17.069 1.00 97.81 220 ALA A C 1
ATOM 1598 O O . ALA A 1 220 ? 14.920 -2.370 -18.031 1.00 97.81 220 ALA A O 1
ATOM 1599 N N . GLN A 1 221 ? 12.822 -2.392 -17.224 1.00 98.38 221 GLN A N 1
ATOM 1600 C CA . GLN A 1 221 ? 12.174 -2.485 -18.539 1.00 98.38 221 GLN A CA 1
ATOM 1601 C C . GLN A 1 221 ? 12.472 -1.261 -19.418 1.00 98.38 221 GLN A C 1
ATOM 1603 O O . GLN A 1 221 ? 12.705 -1.398 -20.619 1.00 98.38 221 GLN A O 1
ATOM 1608 N N . SER A 1 222 ? 12.506 -0.065 -18.826 1.00 98.50 222 SER A N 1
ATOM 1609 C CA . SER A 1 222 ? 12.837 1.173 -19.542 1.00 98.50 222 SER A CA 1
ATOM 1610 C C . SER A 1 222 ? 14.281 1.152 -20.060 1.00 98.50 222 SER A C 1
ATOM 1612 O O . SER A 1 222 ? 14.524 1.471 -21.226 1.00 98.50 222 SER A O 1
ATOM 1614 N N . SER A 1 223 ? 15.227 0.684 -19.239 1.00 98.06 223 SER A N 1
ATOM 1615 C CA . SER A 1 223 ? 16.623 0.465 -19.643 1.00 98.06 223 SER A CA 1
ATOM 1616 C C . SER A 1 223 ? 16.761 -0.604 -20.734 1.00 98.06 223 SER A C 1
ATOM 1618 O O . SER A 1 223 ? 17.524 -0.413 -21.680 1.00 98.06 223 SER A O 1
ATOM 1620 N N . ALA A 1 224 ? 15.995 -1.698 -20.658 1.00 97.81 224 ALA A N 1
ATOM 1621 C CA . ALA A 1 224 ? 15.978 -2.738 -21.689 1.00 97.81 224 ALA A CA 1
ATOM 1622 C C . ALA A 1 224 ? 15.469 -2.200 -23.041 1.00 97.81 224 ALA A C 1
ATOM 1624 O O . ALA A 1 224 ? 16.092 -2.435 -24.077 1.00 97.81 224 ALA A O 1
ATOM 1625 N N . ASN A 1 225 ? 14.399 -1.398 -23.031 1.00 97.88 225 ASN A N 1
ATOM 1626 C CA . ASN A 1 225 ? 13.880 -0.734 -24.232 1.00 97.88 225 ASN A CA 1
ATOM 1627 C C . ASN A 1 225 ? 14.916 0.235 -24.844 1.00 97.88 225 ASN A C 1
ATOM 1629 O O . ASN A 1 225 ? 15.086 0.280 -26.064 1.00 97.88 225 ASN A O 1
ATOM 1633 N N . ALA A 1 226 ? 15.650 0.985 -24.013 1.00 98.12 226 ALA A N 1
ATOM 1634 C CA . ALA A 1 226 ? 16.720 1.877 -24.471 1.00 98.12 226 ALA A CA 1
ATOM 1635 C C . ALA A 1 226 ? 17.912 1.113 -25.087 1.00 98.12 226 ALA A C 1
ATOM 1637 O O . ALA A 1 226 ? 18.455 1.527 -26.119 1.00 98.12 226 ALA A O 1
ATOM 1638 N N . ALA A 1 227 ? 18.283 -0.033 -24.506 1.00 97.69 227 ALA A N 1
ATOM 1639 C CA . ALA A 1 227 ? 19.302 -0.921 -25.062 1.00 97.69 227 ALA A CA 1
ATOM 1640 C C . ALA A 1 227 ? 18.867 -1.503 -26.421 1.00 97.69 227 ALA A C 1
ATOM 1642 O O . ALA A 1 227 ? 19.647 -1.474 -27.375 1.00 97.69 227 ALA A O 1
ATOM 1643 N N . GLN A 1 228 ? 17.607 -1.937 -26.552 1.00 98.25 228 GLN A N 1
ATOM 1644 C CA . GLN A 1 228 ? 17.053 -2.426 -27.819 1.00 98.25 228 GLN A CA 1
ATOM 1645 C C . GLN A 1 228 ? 17.065 -1.346 -28.913 1.00 98.25 228 GLN A C 1
ATOM 1647 O O . GLN A 1 228 ? 17.442 -1.628 -30.050 1.00 98.25 228 GLN A O 1
ATOM 1652 N N . ASN A 1 229 ? 16.716 -0.099 -28.583 1.00 98.06 229 ASN A N 1
ATOM 1653 C CA . ASN A 1 229 ? 16.796 1.013 -29.536 1.00 98.06 229 ASN A CA 1
ATOM 1654 C C . ASN A 1 229 ? 18.239 1.288 -29.982 1.00 98.06 229 ASN A C 1
ATOM 1656 O O . ASN A 1 229 ? 18.484 1.463 -31.175 1.00 98.06 229 ASN A O 1
ATOM 1660 N N . THR A 1 230 ? 19.203 1.257 -29.058 1.00 98.00 230 THR A N 1
ATOM 1661 C CA . THR A 1 230 ? 20.635 1.379 -29.389 1.00 98.00 230 THR A CA 1
ATOM 1662 C C . THR A 1 230 ? 21.094 0.255 -30.327 1.00 98.00 230 THR A C 1
ATOM 1664 O O . THR A 1 230 ? 21.764 0.526 -31.324 1.00 98.00 230 THR A O 1
ATOM 1667 N N . ALA A 1 231 ? 20.681 -0.992 -30.073 1.00 97.12 231 ALA A N 1
ATOM 1668 C CA . ALA A 1 231 ? 20.981 -2.130 -30.944 1.00 97.12 231 ALA A CA 1
ATOM 1669 C C . ALA A 1 231 ? 20.365 -1.973 -32.348 1.00 97.12 231 ALA A C 1
ATOM 1671 O O . ALA A 1 231 ? 21.032 -2.233 -33.350 1.00 97.12 231 ALA A O 1
ATOM 1672 N N . ASN A 1 232 ? 19.126 -1.477 -32.440 1.00 97.50 232 ASN A N 1
ATOM 1673 C CA . ASN A 1 232 ? 18.460 -1.204 -33.716 1.00 97.50 232 ASN A CA 1
ATOM 1674 C C . ASN A 1 232 ? 19.199 -0.119 -34.527 1.00 97.50 232 ASN A C 1
ATOM 1676 O O . ASN A 1 232 ? 19.388 -0.279 -35.734 1.00 97.50 232 ASN A O 1
ATOM 1680 N N . ILE A 1 233 ? 19.666 0.951 -33.868 1.00 98.25 233 ILE A N 1
ATOM 1681 C CA . ILE A 1 233 ? 20.476 2.014 -34.491 1.00 98.25 233 ILE A CA 1
ATOM 1682 C C . ILE A 1 233 ? 21.818 1.457 -34.987 1.00 98.25 233 ILE A C 1
ATOM 1684 O O . ILE A 1 233 ? 22.207 1.726 -36.124 1.00 98.25 233 ILE A O 1
ATOM 1688 N N . ALA A 1 234 ? 22.504 0.645 -34.177 1.00 96.94 234 ALA A N 1
ATOM 1689 C CA . ALA A 1 234 ? 23.763 0.012 -34.569 1.00 96.94 234 ALA A CA 1
ATOM 1690 C C . ALA A 1 234 ? 23.589 -0.911 -35.790 1.00 96.94 234 ALA A C 1
ATOM 1692 O O . ALA A 1 234 ? 24.398 -0.868 -36.716 1.00 96.94 234 ALA A O 1
ATOM 1693 N N . ASN A 1 235 ? 22.499 -1.684 -35.843 1.00 97.8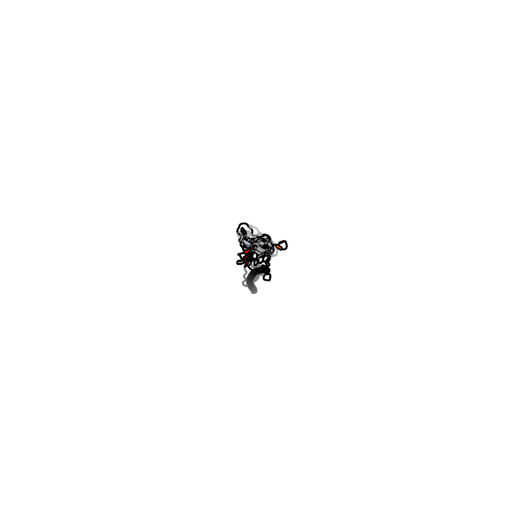8 235 ASN A N 1
ATOM 1694 C CA . ASN A 1 235 ? 22.177 -2.538 -36.986 1.00 97.88 235 ASN A CA 1
ATOM 1695 C C . ASN A 1 235 ? 21.876 -1.718 -38.258 1.00 97.88 235 ASN A C 1
ATOM 1697 O O . ASN A 1 235 ? 22.331 -2.062 -39.348 1.00 97.88 235 ASN A O 1
ATOM 1701 N N . ALA A 1 236 ? 21.166 -0.591 -38.132 1.00 97.62 236 ALA A N 1
ATOM 1702 C CA . ALA A 1 236 ? 20.938 0.329 -39.249 1.00 97.62 236 ALA A CA 1
ATOM 1703 C C . ALA A 1 236 ? 22.252 0.946 -39.772 1.00 97.62 236 ALA A C 1
ATOM 1705 O O . ALA A 1 236 ? 22.460 1.005 -40.984 1.00 97.62 236 ALA A O 1
ATOM 1706 N N . ALA A 1 237 ? 23.163 1.338 -38.875 1.00 97.50 237 ALA A N 1
ATOM 1707 C CA . ALA A 1 237 ? 24.487 1.842 -39.240 1.00 97.50 237 ALA A CA 1
ATOM 1708 C C . ALA A 1 237 ? 25.352 0.771 -39.933 1.00 97.50 237 ALA A C 1
ATOM 1710 O O . ALA A 1 237 ? 26.001 1.069 -40.936 1.00 97.50 237 ALA A O 1
ATOM 1711 N N . ALA A 1 238 ? 25.314 -0.480 -39.461 1.00 97.19 238 ALA A N 1
ATOM 1712 C CA . ALA A 1 238 ? 26.001 -1.603 -40.101 1.00 97.19 238 ALA A CA 1
ATOM 1713 C C . ALA A 1 238 ? 25.470 -1.870 -41.522 1.00 97.19 238 ALA A C 1
ATOM 1715 O O . ALA A 1 238 ? 26.256 -1.999 -42.460 1.00 97.19 238 ALA A O 1
ATOM 1716 N N . ASN A 1 239 ? 24.146 -1.858 -41.711 1.00 96.69 239 ASN A N 1
ATOM 1717 C CA . ASN A 1 239 ? 23.525 -1.997 -43.032 1.00 96.69 239 ASN A CA 1
ATOM 1718 C C . ASN A 1 239 ? 23.907 -0.844 -43.980 1.00 96.69 239 ASN A C 1
ATOM 1720 O O . ASN A 1 239 ? 24.193 -1.082 -45.154 1.00 96.69 239 ASN A O 1
ATOM 1724 N N . ALA A 1 240 ? 23.968 0.395 -43.480 1.00 97.06 240 ALA A N 1
ATOM 1725 C CA . ALA A 1 240 ? 24.422 1.546 -44.263 1.00 97.06 240 ALA A CA 1
ATOM 1726 C C . ALA A 1 240 ? 25.904 1.423 -44.669 1.00 97.06 240 ALA A C 1
ATOM 1728 O O . ALA A 1 240 ? 26.247 1.673 -45.826 1.00 97.06 240 ALA A O 1
ATOM 1729 N N . ALA A 1 241 ? 26.770 0.974 -43.754 1.00 96.19 241 ALA A N 1
ATOM 1730 C CA . ALA A 1 241 ? 28.181 0.715 -44.037 1.00 96.19 241 ALA A CA 1
ATOM 1731 C C . ALA A 1 241 ? 28.368 -0.409 -45.074 1.00 96.19 241 ALA A C 1
ATOM 1733 O O . ALA A 1 241 ? 29.167 -0.258 -45.997 1.00 96.19 241 ALA A O 1
ATOM 1734 N N . GLN A 1 242 ? 27.586 -1.492 -44.986 1.00 97.00 242 GLN A N 1
ATOM 1735 C CA . GLN A 1 242 ? 27.579 -2.559 -45.993 1.00 97.00 242 GLN A CA 1
ATOM 1736 C C . GLN A 1 242 ? 27.116 -2.044 -47.364 1.00 97.00 242 GLN A C 1
ATOM 1738 O O . GLN A 1 242 ? 27.706 -2.398 -48.383 1.00 97.00 242 GLN A O 1
ATOM 1743 N N . GLY A 1 243 ? 26.098 -1.177 -47.403 1.00 96.62 243 GLY A N 1
ATOM 1744 C CA . GLY A 1 243 ? 25.654 -0.509 -48.629 1.00 96.62 243 GLY A CA 1
ATOM 1745 C C . GLY A 1 243 ? 26.764 0.327 -49.270 1.00 96.62 243 GLY A C 1
ATOM 1746 O O . GLY A 1 243 ? 27.046 0.160 -50.454 1.00 96.62 243 GLY A O 1
ATOM 1747 N N . ALA A 1 244 ? 27.455 1.151 -48.476 1.00 95.25 244 ALA A N 1
ATOM 1748 C CA . ALA A 1 244 ? 28.593 1.945 -48.939 1.00 95.25 244 ALA A CA 1
ATOM 1749 C C . ALA A 1 244 ? 29.760 1.071 -49.440 1.00 95.25 244 ALA A C 1
ATOM 1751 O O . ALA A 1 244 ? 30.331 1.357 -50.494 1.00 95.25 244 ALA A O 1
ATOM 1752 N N . ALA A 1 245 ? 30.080 -0.021 -48.736 1.00 94.38 245 ALA A N 1
ATOM 1753 C CA . ALA A 1 245 ? 31.101 -0.981 -49.152 1.00 94.38 245 ALA A CA 1
ATOM 1754 C C . ALA A 1 245 ? 30.738 -1.670 -50.479 1.00 94.38 245 ALA A C 1
ATOM 1756 O O . ALA A 1 245 ? 31.580 -1.767 -51.372 1.00 94.38 245 ALA A O 1
ATOM 1757 N N . ASN A 1 246 ? 29.476 -2.078 -50.649 1.00 93.25 246 ASN A N 1
ATOM 1758 C CA . ASN A 1 246 ? 28.980 -2.655 -51.899 1.00 93.25 246 ASN A CA 1
ATOM 1759 C C . ASN A 1 246 ? 29.085 -1.648 -53.057 1.00 93.25 246 ASN A C 1
ATOM 1761 O O . ASN A 1 246 ? 29.560 -2.010 -54.130 1.00 93.25 246 ASN A O 1
ATOM 1765 N N . SER A 1 247 ? 28.712 -0.381 -52.835 1.00 92.38 247 SER A N 1
ATOM 1766 C CA . SER A 1 247 ? 28.852 0.685 -53.837 1.00 92.38 247 SER A CA 1
ATOM 1767 C C . SER A 1 247 ? 30.312 0.936 -54.226 1.00 92.38 247 SER A C 1
ATOM 1769 O O . SER A 1 247 ? 30.619 1.021 -55.414 1.00 92.38 247 SER A O 1
ATOM 1771 N N . ALA A 1 248 ? 31.225 1.002 -53.252 1.00 88.12 248 ALA A N 1
ATOM 1772 C CA . ALA A 1 248 ? 32.657 1.157 -53.512 1.00 88.12 248 ALA A CA 1
ATOM 1773 C C . ALA A 1 248 ? 33.226 -0.036 -54.301 1.00 88.12 248 ALA A C 1
ATOM 1775 O O . ALA A 1 248 ? 33.952 0.158 -55.275 1.00 88.12 248 ALA A O 1
ATOM 1776 N N . ASN A 1 249 ? 32.835 -1.263 -53.940 1.00 86.94 249 ASN A N 1
ATOM 1777 C CA . ASN A 1 249 ? 33.220 -2.474 -54.660 1.00 86.94 249 ASN A CA 1
ATOM 1778 C C . ASN A 1 249 ? 32.718 -2.464 -56.116 1.00 86.94 249 ASN A C 1
ATOM 1780 O O . ASN A 1 249 ? 33.461 -2.842 -57.017 1.00 86.94 249 ASN A O 1
ATOM 1784 N N . SER A 1 250 ? 31.499 -1.971 -56.374 1.00 84.62 250 SER A N 1
ATOM 1785 C CA . SER A 1 250 ? 30.979 -1.797 -57.739 1.00 84.62 250 SER A CA 1
ATOM 1786 C C . SER A 1 250 ? 31.775 -0.775 -58.560 1.00 84.62 250 SER A C 1
ATOM 1788 O O . SER A 1 250 ? 32.030 -1.025 -59.736 1.00 84.62 250 SER A O 1
ATOM 1790 N N . VAL A 1 251 ? 32.208 0.343 -57.963 1.00 82.00 251 VAL A N 1
ATOM 1791 C CA . VAL A 1 251 ? 33.058 1.339 -58.649 1.00 82.00 251 VAL A CA 1
ATOM 1792 C C . VAL A 1 251 ? 34.428 0.748 -58.992 1.00 82.00 251 VAL A C 1
ATOM 1794 O O . VAL A 1 251 ? 34.868 0.853 -60.135 1.00 82.00 251 VAL A O 1
ATOM 1797 N N . ILE A 1 252 ? 35.074 0.072 -58.036 1.00 73.62 252 ILE A N 1
ATOM 1798 C CA . ILE A 1 252 ? 36.390 -0.558 -58.237 1.00 73.62 252 ILE A CA 1
ATOM 1799 C C . ILE A 1 252 ? 36.316 -1.658 -59.305 1.00 73.62 252 ILE A C 1
ATOM 1801 O O . ILE A 1 252 ? 37.176 -1.709 -60.185 1.00 73.62 252 ILE A O 1
ATOM 1805 N N . ALA A 1 253 ? 35.275 -2.497 -59.277 1.00 68.06 253 ALA A N 1
ATOM 1806 C CA . ALA A 1 253 ? 35.049 -3.524 -60.293 1.00 68.06 253 ALA A CA 1
ATOM 1807 C C . ALA A 1 253 ? 34.865 -2.925 -61.700 1.00 68.06 253 ALA A C 1
ATOM 1809 O O . ALA A 1 253 ? 35.360 -3.494 -62.670 1.00 68.06 253 ALA A O 1
ATOM 1810 N N . ASN A 1 254 ? 34.225 -1.756 -61.818 1.00 63.12 254 ASN A N 1
ATOM 1811 C CA . ASN A 1 254 ? 34.032 -1.081 -63.104 1.00 63.12 254 ASN A CA 1
ATOM 1812 C C . ASN A 1 254 ? 35.320 -0.432 -63.656 1.00 63.12 254 ASN A C 1
ATOM 1814 O O . ASN A 1 254 ? 35.443 -0.248 -64.862 1.00 63.12 254 ASN A O 1
ATOM 1818 N N . TRP A 1 255 ? 36.292 -0.106 -62.797 1.00 61.22 255 TRP A N 1
ATOM 1819 C CA . TRP A 1 255 ? 37.634 0.340 -63.214 1.00 61.22 255 TRP A CA 1
ATOM 1820 C C . TRP A 1 255 ? 38.613 -0.815 -63.465 1.00 61.22 255 TRP A C 1
ATOM 1822 O O . TRP A 1 255 ? 39.665 -0.602 -64.061 1.00 61.22 255 TRP A O 1
ATOM 1832 N N . SER A 1 256 ? 38.267 -2.028 -63.027 1.00 58.97 256 SER A N 1
ATOM 1833 C CA . SER A 1 256 ? 39.139 -3.206 -63.044 1.00 58.97 256 SER A CA 1
ATOM 1834 C C . SER A 1 256 ? 38.563 -4.305 -63.939 1.00 58.97 256 SER A C 1
ATOM 1836 O O . SER A 1 256 ? 38.364 -5.438 -63.494 1.00 58.97 256 SER A O 1
ATOM 1838 N N . TRP A 1 257 ? 38.273 -3.995 -65.208 1.00 52.81 257 TRP A N 1
ATOM 1839 C CA . TRP A 1 257 ? 37.953 -5.059 -66.158 1.00 52.81 257 TRP A CA 1
ATOM 1840 C C . TRP A 1 257 ? 39.225 -5.848 -66.491 1.00 52.81 257 TRP A C 1
ATOM 1842 O O . TRP A 1 257 ? 40.268 -5.282 -66.805 1.00 52.81 257 TRP A O 1
ATOM 1852 N N . ASN A 1 258 ? 39.130 -7.172 -66.382 1.00 55.50 258 ASN A N 1
ATOM 1853 C CA . ASN A 1 258 ? 40.256 -8.107 -66.434 1.00 55.50 258 ASN A CA 1
ATOM 1854 C C . ASN A 1 258 ? 41.198 -7.901 -67.645 1.00 55.50 258 ASN A C 1
ATOM 1856 O O . ASN A 1 258 ? 40.716 -7.656 -68.754 1.00 55.50 258 ASN A O 1
ATOM 1860 N N . ASN A 1 259 ? 42.500 -8.169 -67.425 1.00 48.94 259 ASN A N 1
ATOM 1861 C CA . ASN A 1 259 ? 43.649 -8.154 -68.364 1.00 48.94 259 ASN A CA 1
ATOM 1862 C C . ASN A 1 259 ? 44.486 -6.852 -68.453 1.00 48.94 259 ASN A C 1
ATOM 1864 O O . ASN A 1 259 ? 44.757 -6.399 -69.559 1.00 48.94 259 ASN A O 1
ATOM 1868 N N . ASP A 1 260 ? 44.943 -6.277 -67.330 1.00 53.47 260 ASP A N 1
ATOM 1869 C CA . ASP A 1 260 ? 45.958 -5.192 -67.281 1.00 53.47 260 ASP A CA 1
ATOM 1870 C C . ASP A 1 260 ? 45.673 -3.943 -68.156 1.00 53.47 260 ASP A C 1
ATOM 1872 O O . ASP A 1 260 ? 46.590 -3.222 -68.558 1.00 53.47 260 ASP A O 1
ATOM 1876 N N . VAL A 1 261 ? 44.400 -3.656 -68.455 1.00 54.38 261 VAL A N 1
ATOM 1877 C CA . VAL A 1 261 ? 43.985 -2.555 -69.340 1.00 54.38 261 VAL A CA 1
ATOM 1878 C C . VAL A 1 261 ? 43.016 -1.612 -68.631 1.00 54.38 261 VAL A C 1
ATOM 1880 O O . VAL A 1 261 ? 41.881 -1.970 -68.326 1.00 54.38 261 VAL A O 1
ATOM 1883 N N . THR A 1 262 ? 43.433 -0.356 -68.469 1.00 60.78 262 THR A N 1
ATOM 1884 C CA . THR A 1 262 ? 42.541 0.753 -68.107 1.00 60.78 262 THR A CA 1
ATOM 1885 C C . THR A 1 262 ? 41.780 1.226 -69.346 1.00 60.78 262 THR A C 1
ATOM 1887 O O . THR A 1 262 ? 42.378 1.789 -70.265 1.00 60.78 262 THR A O 1
ATOM 1890 N N . VAL A 1 263 ? 40.457 1.049 -69.369 1.00 57.41 263 VAL A N 1
ATOM 1891 C CA . VAL A 1 263 ? 39.586 1.603 -70.419 1.00 57.41 263 VAL A CA 1
ATOM 1892 C C . VAL A 1 263 ? 39.086 2.985 -69.991 1.00 57.41 263 VAL A C 1
ATOM 1894 O O . VAL A 1 263 ? 38.459 3.124 -68.947 1.00 57.41 263 VAL A O 1
ATOM 1897 N N . ILE A 1 264 ? 39.350 4.010 -70.806 1.00 68.12 264 ILE A N 1
ATOM 1898 C CA . ILE A 1 264 ? 38.838 5.375 -70.609 1.00 68.12 264 ILE A CA 1
ATOM 1899 C C . ILE A 1 264 ? 37.700 5.596 -71.614 1.00 68.12 264 ILE A C 1
ATOM 1901 O O . ILE A 1 264 ? 37.950 5.960 -72.761 1.00 68.12 264 ILE A O 1
ATOM 1905 N N . ASP A 1 265 ? 36.454 5.350 -71.202 1.00 61.94 265 ASP A N 1
ATOM 1906 C CA . ASP A 1 265 ? 35.267 5.491 -72.066 1.00 61.94 265 ASP A CA 1
ATOM 1907 C C . ASP A 1 265 ? 34.789 6.954 -72.222 1.00 61.94 265 ASP A C 1
ATOM 1909 O O . ASP A 1 265 ? 34.143 7.313 -73.208 1.00 61.94 265 ASP A O 1
ATOM 1913 N N . GLY A 1 266 ? 35.174 7.826 -71.286 1.00 60.59 266 GLY A N 1
ATOM 1914 C CA . GLY A 1 266 ? 34.721 9.213 -71.141 1.00 60.59 266 GLY A CA 1
ATOM 1915 C C . GLY A 1 266 ? 35.299 10.253 -72.113 1.00 60.59 266 GLY A C 1
ATOM 1916 O O . GLY A 1 266 ? 35.542 11.388 -71.706 1.00 60.59 266 GLY A O 1
ATOM 1917 N N . GLY A 1 267 ? 35.531 9.907 -73.382 1.00 62.28 267 GLY A N 1
ATOM 1918 C CA . GLY A 1 267 ? 35.677 10.848 -74.511 1.00 62.28 267 GLY A CA 1
ATOM 1919 C C . GLY A 1 267 ? 36.864 11.835 -74.547 1.00 62.28 267 GLY A C 1
ATOM 1920 O O . GLY A 1 267 ? 37.114 12.408 -75.609 1.00 62.28 267 GLY A O 1
ATOM 1921 N N . LYS A 1 268 ? 37.601 12.069 -73.450 1.00 61.59 268 LYS A N 1
ATOM 1922 C CA . LYS A 1 268 ? 38.805 12.926 -73.402 1.00 61.59 268 LYS A CA 1
ATOM 1923 C C . LYS A 1 268 ? 39.805 12.444 -72.351 1.00 61.59 268 LYS A C 1
ATOM 1925 O O . LYS A 1 268 ? 39.430 12.172 -71.217 1.00 61.59 268 LYS A O 1
ATOM 1930 N N . ILE A 1 269 ? 41.091 12.477 -72.698 1.00 68.38 269 ILE A N 1
ATOM 1931 C CA . ILE A 1 269 ? 42.200 12.398 -71.7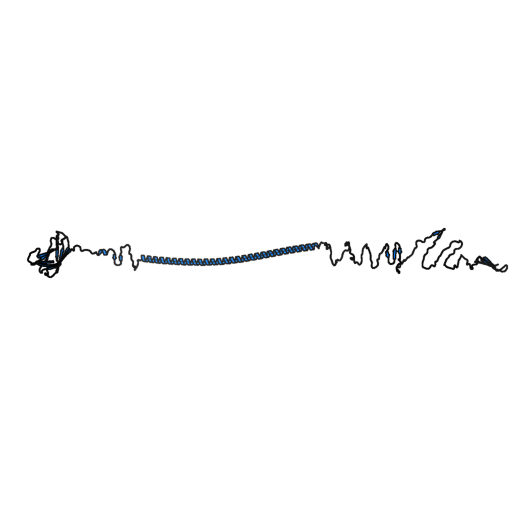37 1.00 68.38 269 ILE A CA 1
ATOM 1932 C C . ILE A 1 269 ? 42.775 13.809 -71.589 1.00 68.38 269 ILE A C 1
ATOM 1934 O O . ILE A 1 269 ? 43.295 14.368 -72.552 1.00 68.38 269 ILE A O 1
ATOM 1938 N N . VAL A 1 270 ? 42.675 14.391 -70.392 1.00 60.44 270 VAL A N 1
ATOM 1939 C CA . VAL A 1 270 ? 43.329 15.663 -70.045 1.00 60.44 270 VAL A CA 1
ATOM 1940 C C . VAL A 1 270 ? 44.421 15.354 -69.028 1.00 60.44 270 VAL A C 1
ATOM 1942 O O . VAL A 1 270 ? 44.146 15.190 -67.843 1.00 60.44 270 VAL A O 1
ATOM 1945 N N . ALA A 1 271 ? 45.657 15.239 -69.505 1.00 62.97 271 ALA A N 1
ATOM 1946 C CA . ALA A 1 271 ? 46.827 14.933 -68.691 1.00 62.97 271 ALA A CA 1
ATOM 1947 C C . ALA A 1 271 ? 47.952 15.925 -69.002 1.00 62.97 271 ALA A C 1
ATOM 1949 O O . ALA A 1 271 ? 48.163 16.274 -70.161 1.00 62.97 271 ALA A O 1
ATOM 1950 N N . ASN A 1 272 ? 48.684 16.360 -67.972 1.00 50.22 272 ASN A N 1
ATOM 1951 C CA . ASN A 1 272 ? 49.857 17.225 -68.139 1.00 50.22 272 ASN A CA 1
ATOM 1952 C C . ASN A 1 272 ? 51.025 16.454 -68.790 1.00 50.22 272 ASN A C 1
ATOM 1954 O O . ASN A 1 272 ? 51.689 16.954 -69.690 1.00 50.22 272 ASN A O 1
ATOM 1958 N N . THR A 1 273 ? 51.202 15.194 -68.380 1.00 52.31 273 THR A N 1
ATOM 1959 C CA . THR A 1 273 ? 52.140 14.233 -68.971 1.00 52.31 273 THR A CA 1
ATOM 1960 C C . THR A 1 273 ? 51.473 12.862 -69.009 1.00 52.31 273 THR A C 1
ATOM 1962 O O . THR A 1 273 ? 50.916 12.430 -68.001 1.00 52.31 273 THR A O 1
ATOM 1965 N N . ILE A 1 274 ? 51.566 12.155 -70.137 1.00 69.88 274 ILE A N 1
ATOM 1966 C CA . ILE A 1 274 ? 51.277 10.717 -70.218 1.00 69.88 274 ILE A CA 1
ATOM 1967 C C . ILE A 1 274 ? 52.628 10.003 -70.275 1.00 69.88 274 ILE A C 1
ATOM 1969 O O . ILE A 1 274 ? 53.276 9.977 -71.319 1.00 69.88 274 ILE A O 1
ATOM 1973 N N . ALA A 1 275 ? 53.077 9.478 -69.136 1.00 57.03 275 ALA A N 1
ATOM 1974 C CA . ALA A 1 275 ? 54.304 8.695 -69.040 1.00 57.03 275 ALA A CA 1
ATOM 1975 C C . ALA A 1 275 ? 53.953 7.204 -69.089 1.00 57.03 275 ALA A C 1
ATOM 1977 O O . ALA A 1 275 ? 53.348 6.676 -68.159 1.00 57.03 275 ALA A O 1
ATOM 1978 N N . GLY A 1 276 ? 54.323 6.536 -70.178 1.00 60.53 276 GLY A N 1
ATOM 1979 C CA . GLY A 1 276 ? 54.211 5.089 -70.317 1.00 60.53 276 GLY A CA 1
ATOM 1980 C C . GLY A 1 276 ? 55.352 4.561 -71.173 1.00 60.53 276 GLY A C 1
ATOM 1981 O O . GLY A 1 276 ? 55.672 5.158 -72.200 1.00 60.53 276 GLY A O 1
ATOM 1982 N N . ASP A 1 277 ? 55.944 3.438 -70.764 1.00 56.72 277 ASP A N 1
ATOM 1983 C CA . ASP A 1 277 ? 57.162 2.875 -71.374 1.00 56.72 277 ASP A CA 1
ATOM 1984 C C . ASP A 1 277 ? 57.013 2.565 -72.873 1.00 56.72 277 ASP A C 1
ATOM 1986 O O . ASP A 1 277 ? 58.000 2.485 -73.605 1.00 56.72 277 ASP A O 1
ATOM 1990 N N . ARG A 1 278 ? 55.771 2.389 -73.346 1.00 55.72 278 ARG A N 1
ATOM 1991 C CA . ARG A 1 278 ? 55.419 2.250 -74.763 1.00 55.72 278 ARG A CA 1
ATOM 1992 C C . ARG A 1 278 ? 54.089 2.942 -75.061 1.00 55.72 278 ARG A C 1
ATOM 1994 O O . ARG A 1 278 ? 53.030 2.385 -74.785 1.00 55.72 278 ARG A O 1
ATOM 2001 N N . ILE A 1 279 ? 54.133 4.094 -75.729 1.00 67.88 279 ILE A N 1
ATOM 2002 C CA . ILE A 1 279 ? 53.006 4.552 -76.554 1.00 67.88 279 ILE A CA 1
ATOM 2003 C C . ILE A 1 279 ? 53.178 3.890 -77.923 1.00 67.88 279 ILE A C 1
ATOM 2005 O O . ILE A 1 279 ? 54.127 4.195 -78.644 1.00 67.88 279 ILE A O 1
ATOM 2009 N N . ILE A 1 280 ? 52.287 2.962 -78.283 1.00 59.53 280 ILE A N 1
ATOM 2010 C CA . ILE A 1 280 ? 52.328 2.298 -79.594 1.00 59.53 280 ILE A CA 1
ATOM 2011 C C . ILE A 1 280 ? 51.801 3.278 -80.651 1.00 59.53 280 ILE A C 1
ATOM 2013 O O . ILE A 1 280 ? 50.610 3.325 -80.961 1.00 59.53 280 ILE A O 1
ATOM 2017 N N . ALA A 1 281 ? 52.709 4.087 -81.197 1.00 52.72 281 ALA A N 1
ATOM 2018 C CA . ALA A 1 281 ? 52.443 4.976 -82.320 1.00 52.72 281 ALA A CA 1
ATOM 2019 C C . ALA A 1 281 ? 52.222 4.152 -83.605 1.00 52.72 281 ALA A C 1
ATOM 2021 O O . ALA A 1 281 ? 53.143 3.901 -84.375 1.00 52.72 281 ALA A O 1
ATOM 2022 N N . GLY A 1 282 ? 50.984 3.689 -83.787 1.00 56.38 282 GLY A N 1
ATOM 2023 C CA . GLY A 1 282 ? 50.549 2.872 -84.928 1.00 56.38 282 GLY A CA 1
ATOM 2024 C C . GLY A 1 282 ? 49.025 2.744 -85.060 1.00 56.38 282 GLY A C 1
ATOM 2025 O O . GLY A 1 282 ? 48.529 2.476 -86.146 1.00 56.38 282 GLY A O 1
ATOM 2026 N N . THR A 1 283 ? 48.275 3.009 -83.985 1.00 51.28 283 THR A N 1
ATOM 2027 C CA . THR A 1 283 ? 46.799 3.112 -83.970 1.00 51.28 283 THR A CA 1
ATOM 2028 C C . THR A 1 283 ? 46.290 4.523 -83.642 1.00 51.28 283 THR A C 1
ATOM 2030 O O . THR A 1 283 ? 45.097 4.727 -83.431 1.00 51.28 283 THR A O 1
ATOM 2033 N N . LEU A 1 284 ? 47.175 5.526 -83.646 1.00 58.78 284 LEU A N 1
ATOM 2034 C CA . LEU A 1 284 ? 46.804 6.943 -83.586 1.00 58.78 284 LEU A CA 1
ATOM 2035 C C . LEU A 1 284 ? 46.230 7.392 -84.940 1.00 58.78 284 LEU A C 1
ATOM 2037 O O . LEU A 1 284 ? 46.923 8.011 -85.746 1.00 58.78 284 LEU A O 1
ATOM 2041 N N . ALA A 1 285 ? 44.951 7.091 -85.177 1.00 55.06 285 ALA A N 1
ATOM 2042 C CA . ALA A 1 285 ? 44.169 7.637 -86.287 1.00 55.06 285 ALA A CA 1
ATOM 2043 C C . ALA A 1 285 ? 43.875 9.132 -86.049 1.00 55.06 285 ALA A C 1
ATOM 2045 O O . ALA A 1 285 ? 42.771 9.534 -85.685 1.00 55.06 285 ALA A O 1
ATOM 2046 N N . ALA A 1 286 ? 44.906 9.963 -86.188 1.00 60.25 286 ALA A N 1
ATOM 2047 C CA . ALA A 1 286 ? 44.809 11.407 -86.056 1.00 60.25 286 ALA A CA 1
ATOM 2048 C C . ALA A 1 286 ? 44.462 12.038 -87.414 1.00 60.25 286 ALA A C 1
ATOM 2050 O O . ALA A 1 286 ? 45.349 12.538 -88.103 1.00 60.25 286 ALA A O 1
ATOM 2051 N N . ASP A 1 287 ? 43.169 12.088 -87.757 1.00 60.75 287 ASP A N 1
ATOM 2052 C CA . ASP A 1 287 ? 42.654 12.765 -88.971 1.00 60.75 287 ASP A CA 1
ATOM 2053 C C . ASP A 1 287 ? 43.146 14.220 -89.116 1.00 60.75 287 ASP A C 1
ATOM 2055 O O . ASP A 1 287 ? 43.124 14.797 -90.203 1.00 60.75 287 ASP A O 1
ATOM 2059 N N . ARG A 1 288 ? 43.576 14.844 -88.010 1.00 57.25 288 ARG A N 1
ATOM 2060 C CA . ARG A 1 288 ? 44.114 16.206 -87.965 1.00 57.25 288 ARG A CA 1
ATOM 2061 C C . ARG A 1 288 ? 45.242 16.347 -86.939 1.00 57.25 288 ARG A C 1
ATOM 2063 O O . ARG A 1 288 ? 44.990 16.711 -85.790 1.00 57.25 288 ARG A O 1
ATOM 2070 N N . ILE A 1 289 ? 46.494 16.177 -87.364 1.00 68.81 289 ILE A N 1
ATOM 2071 C CA . ILE A 1 289 ? 47.635 16.761 -86.638 1.00 68.81 289 ILE A CA 1
ATOM 2072 C C . ILE A 1 289 ? 47.592 18.281 -86.866 1.00 68.81 289 ILE A C 1
ATOM 2074 O O . ILE A 1 289 ? 47.619 18.748 -88.003 1.00 68.81 289 ILE A O 1
ATOM 2078 N N . VAL A 1 290 ? 47.467 19.067 -85.794 1.00 65.38 290 VAL A N 1
ATOM 2079 C CA . VAL A 1 290 ? 47.354 20.533 -85.888 1.00 65.38 290 VAL A CA 1
ATOM 2080 C C . VAL A 1 290 ? 48.721 21.156 -86.201 1.00 65.38 290 VAL A C 1
ATOM 2082 O O . VAL A 1 290 ? 49.755 20.655 -85.757 1.00 65.38 290 VAL A O 1
ATOM 2085 N N . ASN A 1 291 ? 48.729 22.264 -86.950 1.00 52.56 291 ASN A N 1
ATOM 2086 C CA . ASN A 1 291 ? 49.931 23.026 -87.302 1.00 52.56 291 ASN A CA 1
ATOM 2087 C C . ASN A 1 291 ? 50.872 23.225 -86.093 1.00 52.56 291 ASN A C 1
ATOM 2089 O O . ASN A 1 291 ? 50.431 23.686 -85.042 1.00 52.56 291 ASN A O 1
ATOM 2093 N N . GLY A 1 292 ? 52.152 22.867 -86.243 1.00 62.09 292 GLY A N 1
ATOM 2094 C CA . GLY A 1 292 ? 53.172 22.971 -85.190 1.00 62.09 292 GLY A CA 1
ATOM 2095 C C . GLY A 1 292 ? 53.188 21.853 -84.133 1.00 62.09 292 GLY A C 1
ATOM 2096 O O . GLY A 1 292 ? 54.024 21.905 -83.238 1.00 62.09 292 GLY A O 1
ATOM 2097 N N . SER A 1 293 ? 52.317 20.837 -84.214 1.00 64.50 293 SER A N 1
ATOM 2098 C CA . SER A 1 293 ? 52.194 19.810 -83.154 1.00 64.50 293 SER A CA 1
ATOM 2099 C C . SER A 1 293 ? 53.2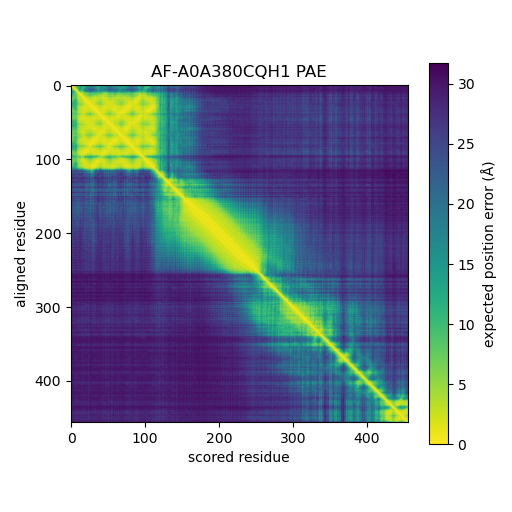08 18.658 -83.228 1.00 64.50 293 SER A C 1
ATOM 2101 O O . SER A 1 293 ? 53.248 17.837 -82.315 1.00 64.50 293 SER A O 1
ATOM 2103 N N . LEU A 1 294 ? 54.013 18.562 -84.294 1.00 69.56 294 LEU A N 1
ATOM 2104 C CA . LEU A 1 294 ? 55.037 17.522 -84.457 1.00 69.56 294 LEU A CA 1
ATOM 2105 C C . LEU A 1 294 ? 56.437 18.145 -84.538 1.00 69.56 294 LEU A C 1
ATOM 2107 O O . LEU A 1 294 ? 56.914 18.494 -85.616 1.00 69.56 294 LEU A O 1
ATOM 2111 N N . THR A 1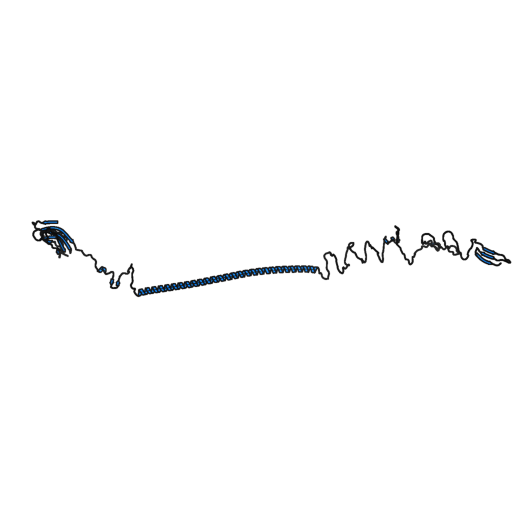 295 ? 57.107 18.238 -83.390 1.00 66.56 295 THR A N 1
ATOM 2112 C CA . THR A 1 295 ? 58.531 18.592 -83.298 1.00 66.56 295 THR A CA 1
ATOM 2113 C C . THR A 1 295 ? 59.343 17.315 -83.101 1.00 66.56 295 THR A C 1
ATOM 2115 O O . THR A 1 295 ? 59.549 16.862 -81.977 1.00 66.56 295 THR A O 1
ATOM 2118 N N . SER A 1 296 ? 59.785 16.706 -84.200 1.00 67.81 296 SER A N 1
ATOM 2119 C CA . SER A 1 296 ? 60.531 15.439 -84.211 1.00 67.81 296 SER A CA 1
ATOM 2120 C C . SER A 1 296 ? 61.902 15.599 -84.865 1.00 67.81 296 SER A C 1
ATOM 2122 O O . SER A 1 296 ? 62.006 16.228 -85.914 1.00 67.81 296 SER A O 1
ATOM 2124 N N . GLN A 1 297 ? 62.940 14.961 -84.311 1.00 74.62 297 GLN A N 1
ATOM 2125 C CA . GLN A 1 297 ? 64.281 14.948 -84.922 1.00 74.62 297 GLN A CA 1
ATOM 2126 C C . GLN A 1 297 ? 64.315 14.229 -86.282 1.00 74.62 297 GLN A C 1
ATOM 2128 O O . GLN A 1 297 ? 65.138 14.558 -87.132 1.00 74.62 297 GLN A O 1
ATOM 2133 N N . GLN A 1 298 ? 63.433 13.247 -86.488 1.00 74.75 298 GLN A N 1
ATOM 2134 C CA . GLN A 1 298 ? 63.278 12.504 -87.737 1.00 74.75 298 GLN A CA 1
ATOM 2135 C C . GLN A 1 298 ? 61.796 12.188 -87.962 1.00 74.75 298 GLN A C 1
ATOM 2137 O O . GLN A 1 298 ? 61.103 11.789 -87.027 1.00 74.75 298 GLN A O 1
ATOM 2142 N N . ILE A 1 299 ? 61.335 12.331 -89.205 1.00 79.56 299 ILE A N 1
ATOM 2143 C CA . ILE A 1 299 ? 60.034 11.841 -89.673 1.00 79.56 299 ILE A CA 1
ATOM 2144 C C . ILE A 1 299 ? 60.336 10.665 -90.603 1.00 79.56 299 ILE A C 1
ATOM 2146 O O . ILE A 1 299 ? 60.834 10.866 -91.708 1.00 79.56 299 ILE A O 1
ATOM 2150 N N . ASN A 1 300 ? 60.090 9.440 -90.137 1.00 76.94 300 ASN A N 1
ATOM 2151 C CA . ASN A 1 300 ? 60.272 8.229 -90.936 1.00 76.94 300 ASN A CA 1
ATOM 2152 C C . ASN A 1 300 ? 58.915 7.804 -91.511 1.00 76.94 300 ASN A C 1
ATOM 2154 O O . ASN A 1 300 ? 58.082 7.256 -90.791 1.00 76.94 300 ASN A O 1
ATOM 2158 N N . VAL A 1 301 ? 58.687 8.112 -92.786 1.00 78.75 301 VAL A N 1
ATOM 2159 C CA . VAL A 1 301 ? 57.451 7.812 -93.521 1.00 78.75 301 VAL A CA 1
ATOM 2160 C C . VAL A 1 301 ? 57.787 7.167 -94.860 1.00 78.75 301 VAL A C 1
ATOM 2162 O O . VAL A 1 301 ? 58.799 7.499 -95.473 1.00 78.75 301 VAL A O 1
ATOM 2165 N N . THR A 1 302 ? 56.926 6.263 -95.328 1.00 78.62 302 THR A N 1
ATOM 2166 C CA . THR A 1 302 ? 57.049 5.651 -96.661 1.00 78.62 302 THR A CA 1
ATOM 2167 C C . THR A 1 302 ? 56.854 6.683 -97.771 1.00 78.62 302 THR A C 1
ATOM 2169 O O . THR A 1 302 ? 57.577 6.663 -98.761 1.00 78.62 302 THR A O 1
ATOM 2172 N N . GLU A 1 303 ? 55.917 7.615 -97.580 1.00 77.56 303 GLU A N 1
ATOM 2173 C CA . GLU A 1 303 ? 55.629 8.719 -98.495 1.00 77.56 303 GLU A CA 1
ATOM 2174 C C . GLU A 1 303 ? 55.388 10.006 -97.695 1.00 77.56 303 GLU A C 1
ATOM 2176 O O . GLU A 1 303 ? 54.752 9.981 -96.639 1.00 77.56 303 GLU A O 1
ATOM 2181 N N . LEU A 1 304 ? 55.877 11.140 -98.205 1.00 83.31 304 LEU A N 1
ATOM 2182 C CA . LEU A 1 304 ? 55.620 12.469 -97.648 1.00 83.31 304 LEU A CA 1
ATOM 2183 C C . LEU A 1 304 ? 54.831 13.305 -98.661 1.00 83.31 304 LEU A C 1
ATOM 2185 O O . LEU A 1 304 ? 55.411 13.957 -99.527 1.00 83.31 304 LEU A O 1
ATOM 2189 N N . LEU A 1 305 ? 53.503 13.316 -98.529 1.00 79.06 305 LEU A N 1
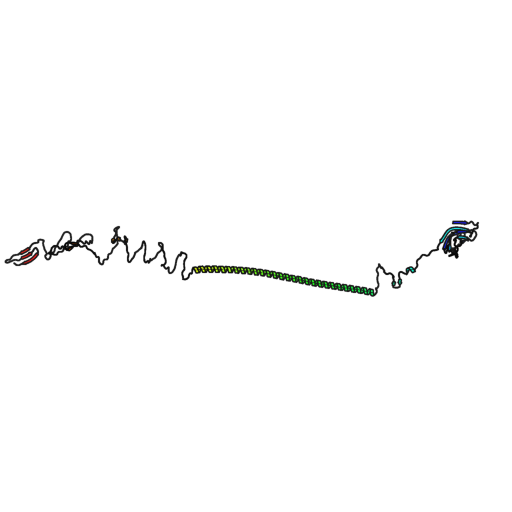ATOM 2190 C CA . LEU A 1 305 ? 52.650 14.274 -99.235 1.00 79.06 305 LEU A CA 1
ATOM 2191 C C . LEU A 1 305 ? 52.656 15.610 -98.481 1.00 79.06 305 LEU A C 1
ATOM 2193 O O . LEU A 1 305 ? 51.984 15.771 -97.464 1.00 79.06 305 LEU A O 1
ATOM 2197 N N . ALA A 1 306 ? 53.414 16.579 -98.992 1.00 77.69 306 ALA A N 1
ATOM 2198 C CA . ALA A 1 306 ? 53.476 17.937 -98.463 1.00 77.69 306 ALA A CA 1
ATOM 2199 C C . ALA A 1 306 ? 53.319 18.961 -99.594 1.00 77.69 306 ALA A C 1
ATOM 2201 O O . ALA A 1 306 ? 53.909 18.807 -100.659 1.00 77.69 306 ALA A O 1
ATOM 2202 N N . GLN A 1 307 ? 52.557 20.034 -99.354 1.00 78.88 307 GLN A N 1
ATOM 2203 C CA . GLN A 1 307 ? 52.428 21.137 -100.319 1.00 78.88 307 GLN A CA 1
ATOM 2204 C C . GLN A 1 307 ? 53.754 21.895 -100.497 1.00 78.88 307 GLN A C 1
ATOM 2206 O O . GLN A 1 307 ? 54.065 22.341 -101.594 1.00 78.88 307 GLN A O 1
ATOM 2211 N N . ASN A 1 308 ? 54.527 22.036 -99.417 1.00 75.00 308 ASN A N 1
ATOM 2212 C CA . ASN A 1 308 ? 55.842 22.668 -99.404 1.00 75.00 308 ASN A CA 1
ATOM 2213 C C . ASN A 1 308 ? 56.774 21.857 -98.493 1.00 75.00 308 ASN A C 1
ATOM 2215 O O . ASN A 1 308 ? 56.383 21.503 -97.380 1.00 75.00 308 ASN A O 1
ATOM 2219 N N . VAL A 1 309 ? 58.010 21.613 -98.934 1.00 82.25 309 VAL A N 1
ATOM 2220 C CA . VAL A 1 309 ? 59.078 21.019 -98.113 1.00 82.25 309 VAL A CA 1
ATOM 2221 C C . VAL A 1 309 ? 60.186 22.055 -97.950 1.00 82.25 309 VAL A C 1
ATOM 2223 O O . VAL A 1 309 ? 60.967 22.292 -98.869 1.00 82.25 309 VAL A O 1
ATOM 2226 N N . THR A 1 310 ? 60.253 22.682 -96.776 1.00 77.56 310 THR A N 1
ATOM 2227 C CA . THR A 1 310 ? 61.261 23.703 -96.460 1.00 77.56 310 THR A CA 1
ATOM 2228 C C . THR A 1 310 ? 62.358 23.098 -95.591 1.00 77.56 310 THR A C 1
ATOM 2230 O O . THR A 1 310 ? 62.139 22.831 -94.411 1.00 77.56 310 THR A O 1
ATOM 2233 N N . ALA A 1 311 ? 63.550 22.907 -96.156 1.00 77.56 311 ALA A N 1
ATOM 2234 C CA . ALA A 1 311 ? 64.745 22.513 -95.414 1.00 77.56 311 ALA A CA 1
ATOM 2235 C C . ALA A 1 311 ? 65.639 23.736 -95.151 1.00 77.56 311 ALA A C 1
ATOM 2237 O O . ALA A 1 311 ? 65.873 24.540 -96.048 1.00 77.56 311 ALA A O 1
ATOM 2238 N N . SER A 1 312 ? 66.178 23.862 -93.935 1.00 73.50 312 SER A N 1
ATOM 2239 C CA . SER A 1 312 ? 67.185 24.883 -93.590 1.00 73.50 312 SER A CA 1
ATOM 2240 C C . SER A 1 312 ? 68.609 24.516 -94.036 1.00 73.50 312 SER A C 1
ATOM 2242 O O . SER A 1 312 ? 69.516 25.340 -93.939 1.00 73.50 312 SER A O 1
ATOM 2244 N N . GLY A 1 313 ? 68.808 23.284 -94.513 1.00 74.94 313 GLY A N 1
ATOM 2245 C CA . GLY A 1 313 ? 70.070 22.755 -95.025 1.00 74.94 313 GLY A CA 1
ATOM 2246 C C . GLY A 1 313 ? 69.883 22.046 -96.369 1.00 74.94 313 GLY A C 1
ATOM 2247 O O . GLY A 1 313 ? 69.128 22.495 -97.226 1.00 74.94 313 GLY A O 1
ATOM 2248 N N . THR A 1 314 ? 70.573 20.925 -96.565 1.00 71.75 314 THR A N 1
ATOM 2249 C CA . THR A 1 314 ? 70.533 20.144 -97.811 1.00 71.75 314 THR A CA 1
ATOM 2250 C C . THR A 1 314 ? 69.390 19.131 -97.841 1.00 71.75 314 THR A C 1
ATOM 2252 O O . THR A 1 314 ? 69.211 18.379 -96.883 1.00 71.75 314 THR A O 1
ATOM 2255 N N . ILE A 1 315 ? 68.700 19.019 -98.979 1.00 82.94 315 ILE A N 1
ATOM 2256 C CA . ILE A 1 315 ? 67.881 17.846 -99.312 1.00 82.94 315 ILE A CA 1
ATOM 2257 C C . ILE A 1 315 ? 68.785 16.841 -100.037 1.00 82.94 315 ILE A C 1
ATOM 2259 O O . ILE A 1 315 ? 69.295 17.137 -101.115 1.00 82.94 315 ILE A O 1
ATOM 2263 N N . THR A 1 316 ? 68.977 15.660 -99.450 1.00 77.50 316 THR A N 1
ATOM 2264 C CA . THR A 1 316 ? 69.756 14.562 -100.043 1.00 77.50 316 THR A CA 1
ATOM 2265 C C . THR A 1 316 ? 68.808 13.434 -100.428 1.00 77.50 316 THR A C 1
ATOM 2267 O O . THR A 1 316 ? 68.129 12.886 -99.564 1.00 77.50 316 THR A O 1
ATOM 2270 N N . ALA A 1 317 ? 68.776 13.066 -101.709 1.00 78.94 317 ALA A N 1
ATOM 2271 C CA . ALA A 1 317 ? 67.954 11.976 -102.227 1.00 78.94 317 ALA A CA 1
ATOM 2272 C C . ALA A 1 317 ? 68.739 11.158 -103.261 1.00 78.94 317 ALA A C 1
ATOM 2274 O O . ALA A 1 317 ? 69.541 11.716 -104.008 1.00 78.94 317 ALA A O 1
ATOM 2275 N N . THR A 1 318 ? 68.487 9.847 -103.327 1.00 79.56 318 THR A N 1
ATOM 2276 C CA . THR A 1 318 ? 69.075 8.961 -104.351 1.00 79.56 318 THR A CA 1
ATOM 2277 C C . THR A 1 318 ? 68.610 9.348 -105.754 1.00 79.56 318 THR A C 1
ATOM 2279 O O . THR A 1 318 ? 69.411 9.377 -106.680 1.00 79.56 318 THR A O 1
ATOM 2282 N N . ASN A 1 319 ? 67.326 9.693 -105.883 1.00 76.88 319 ASN A N 1
ATOM 2283 C CA . ASN A 1 319 ? 66.727 10.275 -107.077 1.00 76.88 319 ASN A CA 1
ATOM 2284 C C . ASN A 1 319 ? 66.009 11.561 -106.656 1.00 76.88 319 ASN A C 1
ATOM 2286 O O . ASN A 1 319 ? 65.105 11.507 -105.824 1.00 76.88 319 ASN A O 1
ATOM 2290 N N . LEU A 1 320 ? 66.392 12.701 -107.232 1.00 83.31 320 LEU A N 1
ATOM 2291 C CA . LEU A 1 320 ? 65.657 13.958 -107.110 1.00 83.31 320 LEU A CA 1
ATOM 2292 C C . LEU A 1 320 ? 65.139 14.338 -108.497 1.00 83.31 320 LEU A C 1
ATOM 2294 O O . LEU A 1 320 ? 65.908 14.763 -109.355 1.00 83.31 320 LEU A O 1
ATOM 2298 N N . ILE A 1 321 ? 63.838 14.158 -108.712 1.00 76.38 321 ILE A N 1
ATOM 2299 C CA . ILE A 1 321 ? 63.162 14.564 -109.944 1.00 76.38 321 ILE A CA 1
ATOM 2300 C C . ILE A 1 321 ? 62.605 15.969 -109.712 1.00 76.38 321 ILE A C 1
ATOM 2302 O O . ILE A 1 321 ? 61.708 16.155 -108.892 1.00 76.38 321 ILE A O 1
ATOM 2306 N N . VAL A 1 322 ? 63.160 16.951 -110.419 1.00 78.50 322 VAL A N 1
ATOM 2307 C CA . VAL A 1 322 ? 62.695 18.342 -110.409 1.00 78.50 322 VAL A CA 1
ATOM 2308 C C . VAL A 1 322 ? 62.052 18.622 -111.763 1.00 78.50 322 VAL A C 1
ATOM 2310 O O . VAL A 1 322 ? 62.711 18.480 -112.788 1.00 78.50 322 VAL A O 1
ATOM 2313 N N . THR A 1 323 ? 60.771 18.985 -111.771 1.00 71.25 323 THR A N 1
ATOM 2314 C CA . THR A 1 323 ? 59.980 19.212 -112.991 1.00 71.25 323 THR A CA 1
ATOM 2315 C C . THR A 1 323 ? 59.469 20.648 -113.082 1.00 71.25 323 THR A C 1
ATOM 2317 O O . THR A 1 323 ? 59.346 21.350 -112.075 1.00 71.25 323 THR A O 1
ATOM 2320 N N . GLY A 1 324 ? 59.166 21.085 -114.308 1.00 70.56 324 GLY A N 1
ATOM 2321 C CA . GLY A 1 324 ? 58.718 22.449 -114.594 1.00 70.56 324 GLY A CA 1
ATOM 2322 C C . GLY A 1 324 ? 59.778 23.514 -114.291 1.00 70.56 324 GLY A C 1
ATOM 2323 O O . GLY A 1 324 ? 60.936 23.205 -114.009 1.00 70.56 324 GLY A O 1
ATOM 2324 N N . SER A 1 325 ? 59.367 24.783 -114.333 1.00 69.06 325 SER A N 1
ATOM 2325 C CA . SER A 1 325 ? 60.241 25.949 -114.141 1.00 69.06 325 SER A CA 1
ATOM 2326 C C . SER A 1 325 ? 60.767 26.051 -112.704 1.00 69.06 325 SER A C 1
ATOM 2328 O O . SER A 1 325 ? 60.201 26.742 -111.854 1.00 69.06 325 SER A O 1
ATOM 2330 N N . SER A 1 326 ? 61.875 25.363 -112.436 1.00 72.88 326 SER A N 1
ATOM 2331 C CA . SER A 1 326 ? 62.472 25.226 -111.107 1.00 72.88 326 SER A CA 1
ATOM 2332 C C . SER A 1 326 ? 63.884 25.811 -111.043 1.00 72.88 326 SER A C 1
ATOM 2334 O O . SER A 1 326 ? 64.651 25.747 -112.004 1.00 72.88 326 SER A O 1
ATOM 2336 N N . LYS A 1 327 ? 64.252 26.362 -109.880 1.00 71.12 327 LYS A N 1
ATOM 2337 C CA . LYS A 1 327 ? 65.588 26.926 -109.616 1.00 71.12 327 LYS A CA 1
ATOM 2338 C C . LYS A 1 327 ? 66.461 25.909 -108.884 1.00 71.12 327 LYS A C 1
ATOM 2340 O O . LYS A 1 327 ? 66.130 25.520 -107.765 1.00 71.12 327 LYS A O 1
ATOM 2345 N N . ILE A 1 328 ? 67.597 25.533 -109.471 1.00 72.50 328 ILE A N 1
ATOM 2346 C CA . ILE A 1 328 ? 68.600 24.662 -108.841 1.00 72.50 328 ILE A CA 1
ATOM 2347 C C . ILE A 1 328 ? 69.910 25.444 -108.710 1.00 72.50 328 ILE A C 1
ATOM 2349 O O . ILE A 1 328 ? 70.728 25.523 -109.628 1.00 72.50 328 ILE A O 1
ATOM 2353 N N . GLY A 1 329 ? 70.104 26.060 -107.542 1.00 71.19 329 GLY A N 1
ATOM 2354 C CA . GLY A 1 329 ? 71.246 26.936 -107.287 1.00 71.19 329 GLY A CA 1
ATOM 2355 C C . GLY A 1 329 ? 71.269 28.129 -108.249 1.00 71.19 329 GLY A C 1
ATOM 2356 O O . GLY A 1 329 ? 70.344 28.936 -108.259 1.00 71.19 329 GLY A O 1
ATOM 2357 N N . GLY A 1 330 ? 72.338 28.242 -109.043 1.00 63.22 330 GLY A N 1
ATOM 2358 C CA . GLY A 1 330 ? 72.511 29.295 -110.053 1.00 63.22 330 GLY A CA 1
ATOM 2359 C C . GLY A 1 330 ? 71.922 28.986 -111.436 1.00 63.22 330 GLY A C 1
ATOM 2360 O O . GLY A 1 330 ? 72.095 29.798 -112.341 1.00 63.22 330 GLY A O 1
ATOM 2361 N N . PHE A 1 331 ? 71.268 27.835 -111.613 1.00 71.12 331 PHE A N 1
ATOM 2362 C CA . PHE A 1 331 ? 70.662 27.409 -112.878 1.00 71.12 331 PHE A CA 1
ATOM 2363 C C . PHE A 1 331 ? 69.135 27.382 -112.768 1.00 71.12 331 PHE A C 1
ATOM 2365 O O . PHE A 1 331 ? 68.586 27.109 -111.693 1.00 71.12 331 PHE A O 1
ATOM 2372 N N . ILE A 1 332 ? 68.452 27.626 -113.884 1.00 69.88 332 ILE A N 1
ATOM 2373 C CA . ILE A 1 332 ? 67.034 27.298 -114.049 1.00 69.88 332 ILE A CA 1
ATOM 2374 C C . ILE A 1 332 ? 66.936 26.080 -114.971 1.00 69.88 332 ILE A C 1
ATOM 2376 O O . ILE A 1 332 ? 67.750 25.918 -115.881 1.00 69.88 332 ILE A O 1
ATOM 2380 N N . ILE A 1 333 ? 65.974 25.200 -114.695 1.00 75.50 333 ILE A N 1
ATOM 2381 C CA . ILE A 1 333 ? 65.523 24.200 -115.664 1.00 75.50 333 ILE A CA 1
ATOM 2382 C C . ILE A 1 333 ? 64.407 24.843 -116.491 1.00 75.50 333 ILE A C 1
ATOM 2384 O O . ILE A 1 333 ? 63.356 25.197 -115.947 1.00 75.50 333 ILE A O 1
ATOM 2388 N N . GLU A 1 334 ? 64.660 25.010 -117.786 1.00 68.56 334 GLU A N 1
ATOM 2389 C CA . GLU A 1 334 ? 63.694 25.466 -118.787 1.00 68.56 334 GLU A CA 1
ATOM 2390 C C . GLU A 1 334 ? 63.550 24.342 -119.817 1.00 68.56 334 GLU A C 1
ATOM 2392 O O . GLU A 1 334 ? 64.471 24.066 -120.586 1.00 68.56 334 GLU A O 1
ATOM 2397 N N . ASP A 1 335 ? 62.407 23.655 -119.770 1.00 70.12 335 ASP A N 1
ATOM 2398 C CA . ASP A 1 335 ? 62.127 22.425 -120.516 1.00 70.12 335 ASP A CA 1
ATOM 2399 C C . ASP A 1 335 ? 63.266 21.390 -120.375 1.00 70.12 335 ASP A C 1
ATOM 2401 O O . ASP A 1 335 ? 63.587 20.979 -119.258 1.00 70.12 335 ASP A O 1
ATOM 2405 N N . A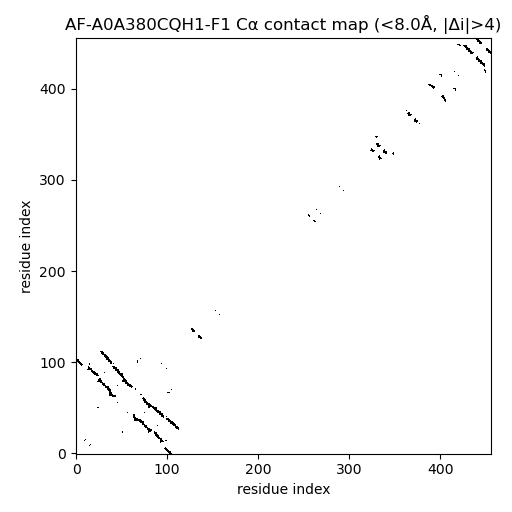SP A 1 336 ? 63.895 20.983 -121.481 1.00 66.69 336 ASP A N 1
ATOM 2406 C CA . ASP A 1 336 ? 64.990 20.002 -121.510 1.00 66.69 336 ASP A CA 1
ATOM 2407 C C . ASP A 1 336 ? 66.390 20.618 -121.262 1.00 66.69 336 ASP A C 1
ATOM 2409 O O . ASP A 1 336 ? 67.409 19.925 -121.357 1.00 66.69 336 ASP A O 1
ATOM 2413 N N . TYR A 1 337 ? 66.480 21.917 -120.944 1.00 61.81 337 TYR A N 1
ATOM 2414 C CA . TYR A 1 337 ? 67.744 22.649 -120.811 1.00 61.81 337 TYR A CA 1
ATOM 2415 C C . TYR A 1 337 ? 68.012 23.140 -119.381 1.00 61.81 337 TYR A C 1
ATOM 2417 O O . TYR A 1 337 ? 67.146 23.697 -118.709 1.00 61.81 337 TYR A O 1
ATOM 2425 N N . LEU A 1 338 ? 69.273 23.032 -118.937 1.00 74.31 338 LEU A N 1
ATOM 2426 C CA . LEU A 1 338 ? 69.782 23.841 -117.825 1.00 74.31 338 LEU A CA 1
ATOM 2427 C C . LEU A 1 338 ? 70.296 25.175 -118.369 1.00 74.31 338 LEU A C 1
ATOM 2429 O O . LEU A 1 338 ? 71.387 25.235 -118.944 1.00 74.31 338 LEU A O 1
ATOM 2433 N N . THR A 1 339 ? 69.539 26.247 -118.157 1.00 63.97 339 THR A N 1
ATOM 2434 C CA . THR A 1 339 ? 69.918 27.597 -118.579 1.00 63.97 339 THR A CA 1
ATOM 2435 C C . THR A 1 339 ? 70.538 28.376 -117.415 1.00 63.97 339 THR A C 1
ATOM 2437 O O . THR A 1 339 ? 70.082 28.354 -116.267 1.00 63.97 339 THR A O 1
ATOM 2440 N N . SER A 1 340 ? 71.643 29.072 -117.692 1.00 65.12 340 SER A N 1
ATOM 2441 C CA . SER A 1 340 ? 72.196 30.079 -116.783 1.00 65.12 340 SER A CA 1
ATOM 2442 C C . SER A 1 340 ? 71.520 31.417 -117.070 1.00 65.12 340 SER A C 1
ATOM 2444 O O . SER A 1 340 ? 71.679 31.955 -118.167 1.00 65.12 340 SER A O 1
ATOM 2446 N N . VAL A 1 341 ? 70.798 31.973 -116.100 1.00 57.22 341 VAL A N 1
ATOM 2447 C CA . VAL A 1 341 ? 70.051 33.225 -116.298 1.00 57.22 341 VAL A CA 1
ATOM 2448 C C . VAL A 1 341 ? 70.977 34.438 -116.173 1.00 57.22 341 VAL A C 1
ATOM 2450 O O . VAL A 1 341 ? 71.637 34.585 -115.145 1.00 57.22 341 VAL A O 1
ATOM 2453 N N . PRO A 1 342 ? 71.013 35.359 -117.152 1.00 52.38 342 PRO A N 1
ATOM 2454 C CA . PRO A 1 342 ? 71.772 36.595 -117.034 1.00 52.38 342 PRO A CA 1
ATOM 2455 C C . PRO A 1 342 ? 70.902 37.739 -116.484 1.00 52.38 342 PRO A C 1
ATOM 2457 O O . PRO A 1 342 ? 70.224 38.429 -117.241 1.00 52.38 342 PRO A O 1
ATOM 2460 N N . SER A 1 343 ? 70.964 38.007 -115.175 1.00 50.62 343 SER A N 1
ATOM 2461 C CA . SER A 1 343 ? 70.614 39.333 -114.634 1.00 50.62 343 SER A CA 1
ATOM 2462 C C . SER A 1 343 ? 71.261 39.587 -113.267 1.00 50.62 343 SER A C 1
ATOM 2464 O O . SER A 1 343 ? 71.071 38.810 -112.339 1.00 50.62 343 SER A O 1
ATOM 2466 N N . GLY A 1 344 ? 72.024 40.679 -113.131 1.00 56.50 344 GLY A N 1
ATOM 2467 C CA . GLY A 1 344 ? 72.503 41.192 -111.832 1.00 56.50 344 GLY A CA 1
ATOM 2468 C C . GLY A 1 344 ? 73.983 40.973 -111.478 1.00 56.50 344 GLY A C 1
ATOM 2469 O O . GLY A 1 344 ? 74.508 41.726 -110.666 1.00 56.50 344 GLY A O 1
ATOM 2470 N N . GLY A 1 345 ? 74.683 40.040 -112.132 1.00 56.81 345 GLY A N 1
ATOM 2471 C CA . GLY A 1 345 ? 76.143 39.882 -112.022 1.00 56.81 345 GLY A CA 1
ATOM 2472 C C . GLY A 1 345 ? 76.641 38.953 -110.898 1.00 56.81 345 GLY A C 1
ATOM 2473 O O . GLY A 1 345 ? 76.195 39.019 -109.762 1.00 56.81 345 GLY A O 1
ATOM 2474 N N . VAL A 1 346 ? 77.644 38.132 -111.243 1.00 48.34 346 VAL A N 1
ATOM 2475 C CA . VAL A 1 346 ? 78.311 37.098 -110.416 1.00 48.34 346 VAL A CA 1
ATOM 2476 C C . VAL A 1 346 ? 77.463 35.848 -110.121 1.00 48.34 346 VAL A C 1
ATOM 2478 O O . VAL A 1 346 ? 76.790 35.738 -109.103 1.00 48.34 346 VAL A O 1
ATOM 2481 N N . TYR A 1 347 ? 77.623 34.829 -110.974 1.00 55.34 347 TYR A N 1
ATOM 2482 C CA . TYR A 1 347 ? 77.223 33.446 -110.693 1.00 55.34 347 TYR A CA 1
ATOM 2483 C C . TYR A 1 347 ? 78.463 32.568 -110.493 1.00 55.34 347 TYR A C 1
ATOM 2485 O O . TYR A 1 347 ? 79.310 32.466 -111.377 1.00 55.34 347 TYR A O 1
ATOM 2493 N N . THR A 1 348 ? 78.554 31.888 -109.349 1.00 46.91 348 THR A N 1
ATOM 2494 C CA . THR A 1 348 ? 79.627 30.927 -109.013 1.00 46.91 348 THR A CA 1
ATOM 2495 C C . THR A 1 348 ? 79.223 29.465 -109.264 1.00 46.91 348 THR A C 1
ATOM 2497 O O . THR A 1 348 ? 79.841 28.533 -108.747 1.00 46.91 348 THR A O 1
ATOM 2500 N N . GLY A 1 349 ? 78.191 29.242 -110.086 1.00 53.00 349 GLY A N 1
ATOM 2501 C CA . GLY A 1 349 ? 77.709 27.918 -110.483 1.00 53.00 349 GLY A CA 1
ATOM 2502 C C . GLY A 1 349 ? 78.683 27.201 -111.419 1.00 53.00 349 GLY A C 1
ATOM 2503 O O . GLY A 1 349 ? 78.581 27.307 -112.638 1.00 53.00 349 GLY A O 1
ATOM 2504 N N . LYS A 1 350 ? 79.632 26.442 -110.863 1.00 54.97 350 LYS A N 1
ATOM 2505 C CA . LYS A 1 350 ? 80.602 25.669 -111.651 1.00 54.97 350 LYS A CA 1
ATOM 2506 C C . LYS A 1 350 ? 80.003 24.341 -112.133 1.00 54.97 350 LYS A C 1
ATOM 2508 O O . LYS A 1 350 ? 80.186 23.311 -111.479 1.00 54.97 350 LYS A O 1
ATOM 2513 N N . LEU A 1 351 ? 79.366 24.340 -113.308 1.00 65.00 351 LEU A N 1
ATOM 2514 C CA . LEU A 1 351 ? 78.997 23.104 -114.010 1.00 65.00 351 LEU A CA 1
ATOM 2515 C C . LEU A 1 351 ? 80.270 22.326 -114.384 1.00 65.00 351 LEU A C 1
ATOM 2517 O O . LEU A 1 351 ? 80.912 22.578 -115.401 1.00 65.00 351 LEU A O 1
ATOM 2521 N N . THR A 1 352 ? 80.667 21.388 -113.525 1.00 55.00 352 THR A N 1
ATOM 2522 C CA . THR A 1 352 ? 81.862 20.566 -113.739 1.00 55.00 352 THR A CA 1
ATOM 2523 C C . THR A 1 352 ? 81.462 19.276 -114.441 1.00 55.00 352 THR A C 1
ATOM 2525 O O . THR A 1 352 ? 81.348 18.225 -113.810 1.00 55.00 352 THR A O 1
ATOM 2528 N N . LEU A 1 353 ? 81.275 19.348 -115.759 1.00 64.44 353 LEU A N 1
ATOM 2529 C CA . LEU A 1 353 ? 81.279 18.144 -116.584 1.00 64.44 353 LEU A CA 1
ATOM 2530 C C . LEU A 1 353 ? 82.666 17.491 -116.445 1.00 64.44 353 LEU A C 1
ATOM 2532 O O . LEU A 1 353 ? 83.686 18.146 -116.661 1.00 64.44 353 LEU A O 1
ATOM 2536 N N . LYS A 1 354 ? 82.715 16.208 -116.069 1.00 48.56 354 LYS A N 1
ATOM 2537 C CA . LYS A 1 354 ? 83.942 15.389 -116.058 1.00 48.56 354 LYS A CA 1
ATOM 2538 C C . LYS A 1 354 ? 83.798 14.239 -117.064 1.00 48.56 354 LYS A C 1
ATOM 2540 O O . LYS A 1 354 ? 83.543 13.111 -116.642 1.00 48.56 354 LYS A O 1
ATOM 2545 N N . PRO A 1 355 ? 83.911 14.482 -118.381 1.00 49.97 355 PRO A N 1
ATOM 2546 C CA . PRO A 1 355 ? 83.723 13.429 -119.365 1.00 49.97 355 PRO A CA 1
ATOM 2547 C C . PRO A 1 355 ? 84.975 12.552 -119.422 1.00 49.97 355 PRO A C 1
ATOM 2549 O O . PRO A 1 355 ? 86.084 13.059 -119.584 1.00 49.97 355 PRO A O 1
ATOM 2552 N N . LYS A 1 356 ? 84.802 11.227 -119.353 1.00 44.59 356 LYS A N 1
ATOM 2553 C CA . LYS A 1 356 ? 85.845 10.278 -119.790 1.00 44.59 356 LYS A CA 1
ATOM 2554 C C . LYS A 1 356 ? 85.931 10.205 -121.328 1.00 44.59 356 LYS A C 1
ATOM 2556 O O . LYS A 1 356 ? 86.935 9.748 -121.860 1.00 44.59 356 LYS A O 1
ATOM 2561 N N . THR A 1 357 ? 84.903 10.724 -122.001 1.00 48.34 357 THR A N 1
ATOM 2562 C CA . THR A 1 357 ? 84.814 11.083 -123.423 1.00 48.34 357 THR A CA 1
ATOM 2563 C C . THR A 1 357 ? 83.632 12.044 -123.588 1.00 48.34 357 THR A C 1
ATOM 2565 O O . THR A 1 357 ? 82.636 11.907 -122.880 1.00 48.34 357 THR A O 1
ATOM 2568 N N . LEU A 1 358 ? 83.729 13.008 -124.506 1.00 57.28 358 LEU A N 1
ATOM 2569 C CA . LEU A 1 358 ? 82.595 13.809 -124.982 1.00 57.28 358 LEU A CA 1
ATOM 2570 C C . LEU A 1 358 ? 82.405 13.447 -126.463 1.00 57.28 358 LEU A C 1
ATOM 2572 O O . LEU A 1 358 ? 83.314 13.690 -127.256 1.00 57.28 358 LEU A O 1
ATOM 2576 N N . GLN A 1 359 ? 81.291 12.810 -126.824 1.00 49.38 359 GLN A N 1
ATOM 2577 C CA . GLN A 1 359 ? 80.989 12.435 -128.212 1.00 49.38 359 GLN A CA 1
ATOM 2578 C C . GLN A 1 359 ? 79.963 13.399 -128.814 1.00 49.38 359 GLN A C 1
ATOM 2580 O O . GLN A 1 359 ? 79.050 13.851 -128.130 1.00 49.38 359 GLN A O 1
ATOM 2585 N N . TRP A 1 360 ? 80.150 13.716 -130.095 1.00 50.72 360 TRP A N 1
ATOM 2586 C CA . TRP A 1 360 ? 79.227 14.498 -130.914 1.00 50.72 360 TRP A CA 1
ATOM 2587 C C . TRP A 1 360 ? 78.671 13.556 -131.987 1.00 50.72 360 TRP A C 1
ATOM 2589 O O . TRP A 1 360 ? 79.398 13.194 -132.911 1.00 50.72 360 TRP A O 1
ATOM 2599 N N . ASP A 1 361 ? 77.415 13.129 -131.850 1.00 40.41 361 ASP A N 1
ATOM 2600 C CA . ASP A 1 361 ? 76.873 11.998 -132.626 1.00 40.41 361 ASP A CA 1
ATOM 2601 C C . ASP A 1 361 ? 76.486 12.319 -134.082 1.00 40.41 361 ASP A C 1
ATOM 2603 O O . ASP A 1 361 ? 76.176 11.407 -134.848 1.00 40.41 361 ASP A O 1
ATOM 2607 N N . ALA A 1 362 ? 76.534 13.586 -134.512 1.00 46.28 362 ALA A N 1
ATOM 2608 C CA . ALA A 1 362 ? 76.282 13.951 -135.907 1.00 46.28 362 ALA A CA 1
ATOM 2609 C C . ALA A 1 362 ? 77.088 15.178 -136.366 1.00 46.28 362 ALA A C 1
ATOM 2611 O O . ALA A 1 362 ? 76.890 16.289 -135.880 1.00 46.28 362 ALA A O 1
ATOM 2612 N N . VAL A 1 363 ? 77.932 14.981 -137.384 1.00 53.59 363 VAL A N 1
ATOM 2613 C CA . VAL A 1 363 ? 78.429 16.050 -138.265 1.00 53.59 363 VAL A CA 1
ATOM 2614 C C . VAL A 1 363 ? 77.807 15.808 -139.636 1.00 53.59 363 VAL A C 1
ATOM 2616 O O . VAL A 1 363 ? 78.058 14.774 -140.259 1.00 53.59 363 VAL A O 1
ATOM 2619 N N . THR A 1 364 ? 76.958 16.727 -140.091 1.00 50.28 364 THR A N 1
ATOM 2620 C CA . THR A 1 364 ? 76.239 16.614 -141.365 1.00 50.28 364 THR A CA 1
ATOM 2621 C C . THR A 1 364 ? 77.202 16.680 -142.554 1.00 50.28 364 THR A C 1
ATOM 2623 O O . THR A 1 364 ? 78.049 17.567 -142.644 1.00 50.28 364 THR A O 1
ATOM 2626 N N . GLN A 1 365 ? 77.079 15.723 -143.479 1.00 50.09 365 GLN A N 1
ATOM 2627 C CA . GLN A 1 365 ? 77.911 15.619 -144.684 1.00 50.09 365 GLN A CA 1
ATOM 2628 C C . GLN A 1 365 ? 77.042 15.776 -145.933 1.00 50.09 365 GLN A C 1
ATOM 2630 O O . GLN A 1 365 ? 75.939 15.233 -145.984 1.00 50.09 365 GLN A O 1
ATOM 2635 N N . GLU A 1 366 ? 77.551 16.464 -146.955 1.00 52.56 366 GLU A N 1
ATOM 2636 C CA . GLU A 1 366 ? 76.852 16.654 -148.229 1.00 52.56 366 GLU A CA 1
ATOM 2637 C C . GLU A 1 366 ? 77.574 15.887 -149.350 1.00 52.56 366 GLU A C 1
ATOM 2639 O O . GLU A 1 366 ? 78.804 15.906 -149.440 1.00 52.56 366 GLU A O 1
ATOM 2644 N N . TYR A 1 367 ? 76.822 15.184 -150.202 1.00 58.84 367 TYR A N 1
ATOM 2645 C CA . TYR A 1 367 ? 77.367 14.386 -151.305 1.00 58.84 367 TYR A CA 1
ATOM 2646 C C . TYR A 1 367 ? 77.175 15.116 -152.634 1.00 58.84 367 TYR A C 1
ATOM 2648 O O . TYR A 1 367 ? 76.053 15.226 -153.126 1.00 58.84 367 TYR A O 1
ATOM 2656 N N . ILE A 1 368 ? 78.264 15.610 -153.230 1.00 53.47 368 ILE A N 1
ATOM 2657 C CA . ILE A 1 368 ? 78.224 16.358 -154.495 1.00 53.47 368 ILE A CA 1
ATOM 2658 C C . ILE A 1 368 ? 79.285 15.795 -155.442 1.00 53.47 368 ILE A C 1
ATOM 2660 O O . ILE A 1 368 ? 80.461 15.710 -155.099 1.00 53.47 368 ILE A O 1
ATOM 2664 N N . GLY A 1 369 ? 78.880 15.427 -156.661 1.00 49.62 369 GLY A N 1
ATOM 2665 C CA . GLY A 1 369 ? 79.819 15.068 -157.732 1.00 49.62 369 GLY A CA 1
ATOM 2666 C C . GLY A 1 369 ? 80.627 13.784 -157.498 1.00 49.62 369 GLY A C 1
ATOM 2667 O O . GLY A 1 369 ? 81.732 13.663 -158.015 1.00 49.62 369 GLY A O 1
ATOM 2668 N N . GLY A 1 370 ? 80.104 12.830 -156.721 1.00 51.03 370 GLY A N 1
ATOM 2669 C CA . GLY A 1 370 ? 80.758 11.539 -156.480 1.00 51.03 370 GLY A CA 1
ATOM 2670 C C . GLY A 1 370 ? 81.652 11.478 -155.234 1.00 51.03 370 GLY A C 1
ATOM 2671 O O . GLY A 1 370 ? 82.162 10.403 -154.915 1.00 51.03 370 GLY A O 1
ATOM 2672 N N . GLN A 1 371 ? 81.815 12.583 -154.497 1.00 46.62 371 GLN A N 1
ATOM 2673 C CA . GLN A 1 371 ? 82.526 12.622 -153.213 1.00 46.62 371 GLN A CA 1
ATOM 2674 C C . GLN A 1 371 ? 81.681 13.286 -152.115 1.00 46.62 371 GLN A C 1
ATOM 2676 O O . GLN A 1 371 ? 80.908 14.210 -152.368 1.00 46.62 371 GLN A O 1
ATOM 2681 N N . PHE A 1 372 ? 81.847 12.810 -150.878 1.00 54.44 372 PHE A N 1
ATOM 2682 C CA . PHE A 1 372 ? 81.335 13.485 -149.685 1.00 54.44 372 PHE A CA 1
ATOM 2683 C C . PHE A 1 372 ? 82.247 14.661 -149.331 1.00 54.44 372 PHE A C 1
ATOM 2685 O O . PHE A 1 372 ? 83.466 14.497 -149.239 1.00 54.44 372 PHE A O 1
ATOM 2692 N N . VAL A 1 373 ? 81.655 15.835 -149.116 1.00 52.31 373 VAL A N 1
ATOM 2693 C CA . VAL A 1 373 ? 82.364 17.066 -148.759 1.00 52.31 373 VAL A CA 1
ATOM 2694 C C . VAL A 1 373 ? 81.774 17.625 -147.465 1.00 52.31 373 VAL A C 1
ATOM 2696 O O . VAL A 1 373 ? 80.580 17.900 -147.371 1.00 52.31 373 VAL A O 1
ATOM 2699 N N . ILE A 1 374 ? 82.630 17.815 -146.461 1.00 56.50 374 ILE A N 1
ATOM 2700 C CA . ILE A 1 374 ? 82.301 18.524 -145.218 1.00 56.50 374 ILE A CA 1
ATOM 2701 C C . ILE A 1 374 ? 82.645 19.998 -145.453 1.00 56.50 374 ILE A C 1
ATOM 2703 O O . ILE A 1 374 ? 83.807 20.309 -145.715 1.00 56.50 374 ILE A O 1
ATOM 2707 N N . ARG A 1 375 ? 81.654 20.902 -145.422 1.00 51.50 375 ARG A N 1
ATOM 2708 C CA . ARG A 1 375 ? 81.861 22.311 -145.820 1.00 51.50 375 ARG A CA 1
ATOM 2709 C C . ARG A 1 375 ? 82.260 23.261 -144.684 1.00 51.50 375 ARG A C 1
ATOM 2711 O O . ARG A 1 375 ? 83.036 24.173 -144.951 1.00 51.50 375 ARG A O 1
ATOM 2718 N N . SER A 1 376 ? 81.822 23.025 -143.447 1.00 53.50 376 SER A N 1
ATOM 2719 C CA . SER A 1 376 ? 82.397 23.636 -142.236 1.00 53.50 376 SER A CA 1
ATOM 2720 C C . SER A 1 376 ? 81.900 22.929 -140.971 1.00 53.50 376 SER A C 1
ATOM 2722 O O . SER A 1 376 ? 80.732 22.568 -140.862 1.00 53.50 376 SER A O 1
ATOM 2724 N N . SER A 1 377 ? 82.794 22.738 -140.003 1.00 47.09 377 SER A N 1
ATOM 2725 C CA . SER A 1 377 ? 82.466 22.312 -138.639 1.00 47.09 377 SER A CA 1
ATOM 2726 C C . SER A 1 377 ? 83.192 23.253 -137.678 1.00 47.09 377 SER A C 1
ATOM 2728 O O . SER A 1 377 ? 84.321 22.985 -137.262 1.00 47.09 377 SER A O 1
ATOM 2730 N N . ASP A 1 378 ? 82.576 24.403 -137.411 1.00 47.69 378 ASP A N 1
ATOM 2731 C CA . ASP A 1 378 ? 83.221 25.519 -136.719 1.00 47.69 378 ASP A CA 1
ATOM 2732 C C . ASP A 1 378 ? 83.269 25.286 -135.201 1.00 47.69 378 ASP A C 1
ATOM 2734 O O . ASP A 1 378 ? 82.368 25.659 -134.448 1.00 47.69 378 ASP A O 1
ATOM 2738 N N . LEU A 1 379 ? 84.362 24.677 -134.736 1.00 54.94 379 LEU A N 1
ATOM 2739 C CA . LEU A 1 379 ? 84.688 24.576 -133.315 1.00 54.94 379 LEU A CA 1
ATOM 2740 C C . LEU A 1 379 ? 85.267 25.913 -132.818 1.00 54.94 379 LEU A C 1
ATOM 2742 O O . LEU A 1 379 ? 86.482 26.095 -132.739 1.00 54.94 379 LEU A O 1
ATOM 2746 N N . ASN A 1 380 ? 84.387 26.860 -132.492 1.00 47.03 380 ASN A N 1
ATOM 2747 C CA . ASN A 1 380 ? 84.777 28.169 -131.962 1.00 47.03 380 ASN A CA 1
ATOM 2748 C C . ASN A 1 380 ? 85.322 28.058 -130.528 1.00 47.03 380 ASN A C 1
ATOM 2750 O O . ASN A 1 380 ? 84.565 27.986 -129.559 1.00 47.03 380 ASN A O 1
ATOM 2754 N N . ILE A 1 381 ? 86.650 28.087 -130.396 1.00 57.44 381 ILE A N 1
ATOM 2755 C CA . ILE A 1 381 ? 87.362 28.157 -129.117 1.00 57.44 381 ILE A CA 1
ATOM 2756 C C . ILE A 1 381 ? 88.186 29.455 -129.090 1.00 57.44 381 ILE A C 1
ATOM 2758 O O . ILE A 1 381 ? 89.274 29.525 -129.653 1.00 57.44 381 ILE A O 1
ATOM 2762 N N . ASN A 1 382 ? 87.674 30.443 -128.348 1.00 45.22 382 ASN A N 1
ATOM 2763 C CA . ASN A 1 382 ? 88.276 31.751 -128.026 1.00 45.22 382 ASN A CA 1
ATOM 2764 C C . ASN A 1 382 ? 88.182 32.852 -129.112 1.00 45.22 382 ASN A C 1
ATOM 2766 O O . ASN A 1 382 ? 87.603 32.660 -130.176 1.00 45.22 382 ASN A O 1
ATOM 2770 N N . LYS A 1 383 ? 88.565 34.083 -128.737 1.00 43.78 383 LYS A N 1
ATOM 2771 C CA . LYS A 1 383 ? 87.758 35.298 -128.986 1.00 43.78 383 LYS A CA 1
ATOM 2772 C C . LYS A 1 383 ? 88.194 36.167 -130.183 1.00 43.78 383 LYS A C 1
ATOM 2774 O O . LYS A 1 383 ? 87.504 37.136 -130.486 1.00 43.78 383 LYS A O 1
ATOM 2779 N N . ASP A 1 384 ? 89.314 35.855 -130.834 1.00 44.25 384 ASP A N 1
ATOM 2780 C CA . ASP A 1 384 ? 90.036 36.798 -131.709 1.00 44.25 384 ASP A CA 1
ATOM 2781 C C . ASP A 1 384 ? 90.749 36.182 -132.945 1.00 44.25 384 ASP A C 1
ATOM 2783 O O . ASP A 1 384 ? 91.618 36.800 -133.554 1.00 44.25 384 ASP A O 1
ATOM 2787 N N . GLY A 1 385 ? 90.276 35.029 -133.435 1.00 55.03 385 GLY A N 1
ATOM 2788 C CA . GLY A 1 385 ? 90.037 34.889 -134.886 1.00 55.03 385 GLY A CA 1
ATOM 2789 C C . GLY A 1 385 ? 91.156 34.434 -135.841 1.00 55.03 385 GLY A C 1
ATOM 2790 O O . GLY A 1 385 ? 90.981 34.596 -137.049 1.00 55.03 385 GLY A O 1
ATOM 2791 N N . SER A 1 386 ? 92.256 33.824 -135.390 1.00 48.12 386 SER A N 1
ATOM 2792 C CA . SER A 1 386 ? 93.189 33.124 -136.297 1.00 48.12 386 SER A CA 1
ATOM 2793 C C . SER A 1 386 ? 92.718 31.688 -136.595 1.00 48.12 386 SER A C 1
ATOM 2795 O O . SER A 1 386 ? 92.664 30.837 -135.710 1.00 48.12 386 SER A O 1
ATOM 2797 N N . ILE A 1 387 ? 92.359 31.403 -137.854 1.00 51.59 387 ILE A N 1
ATOM 2798 C CA . ILE A 1 387 ? 91.772 30.113 -138.264 1.00 51.59 387 ILE A CA 1
ATOM 2799 C C . ILE A 1 387 ? 92.827 29.223 -138.933 1.00 51.59 387 ILE A C 1
ATOM 2801 O O . ILE A 1 387 ? 93.310 29.542 -140.016 1.00 51.59 387 ILE A O 1
ATOM 2805 N N . LEU A 1 388 ? 93.117 28.058 -138.348 1.00 51.44 388 LEU A N 1
ATOM 2806 C CA . LEU A 1 388 ? 93.914 27.015 -138.999 1.00 51.44 388 LEU A CA 1
ATOM 2807 C C . LEU A 1 388 ? 93.023 26.186 -139.944 1.00 51.44 388 LEU A C 1
ATOM 2809 O O . LEU A 1 388 ? 92.418 25.197 -139.527 1.00 51.44 388 LEU A O 1
ATOM 2813 N N . LYS A 1 389 ? 92.930 26.582 -141.219 1.00 53.06 389 LYS A N 1
ATOM 2814 C CA . LYS A 1 389 ? 92.247 25.784 -142.255 1.00 53.06 389 LYS A CA 1
ATOM 2815 C C . LYS A 1 389 ? 93.222 24.808 -142.911 1.00 53.06 389 LYS A C 1
ATOM 2817 O O . LYS A 1 389 ? 94.252 25.209 -143.440 1.00 53.06 389 LYS A O 1
ATOM 2822 N N . ILE A 1 390 ? 92.866 23.522 -142.909 1.00 54.38 390 ILE A N 1
ATOM 2823 C CA . ILE A 1 390 ? 93.611 22.456 -143.591 1.00 54.38 390 ILE A CA 1
ATOM 2824 C C . ILE A 1 390 ? 92.661 21.769 -144.573 1.00 54.38 390 ILE A C 1
ATOM 2826 O O . ILE A 1 390 ? 91.772 21.021 -144.168 1.00 54.38 390 ILE A O 1
ATOM 2830 N N . SER A 1 391 ? 92.852 22.009 -145.870 1.00 54.47 391 SER A N 1
ATOM 2831 C CA . SER A 1 391 ? 92.022 21.450 -146.946 1.00 54.47 391 SER A CA 1
ATOM 2832 C C . SER A 1 391 ? 92.884 20.857 -148.059 1.00 54.47 391 SER A C 1
ATOM 2834 O O . SER A 1 391 ? 93.861 21.459 -148.491 1.00 54.47 391 SER A O 1
ATOM 2836 N N . ARG A 1 392 ? 92.524 19.663 -148.549 1.00 52.31 392 ARG A N 1
ATOM 2837 C CA . ARG A 1 392 ? 93.201 19.013 -149.687 1.00 52.31 392 ARG A CA 1
ATOM 2838 C C . ARG A 1 392 ? 92.503 19.379 -150.995 1.00 52.31 392 ARG A C 1
ATOM 2840 O O . ARG A 1 392 ? 91.361 18.971 -151.197 1.00 52.31 392 ARG A O 1
ATOM 2847 N N . TYR A 1 393 ? 93.197 20.066 -151.899 1.00 45.75 393 TYR A N 1
ATOM 2848 C CA . TYR A 1 393 ? 92.669 20.396 -153.225 1.00 45.75 393 TYR A CA 1
ATOM 2849 C C . TYR A 1 393 ? 93.034 19.307 -154.252 1.00 45.75 393 TYR A C 1
ATOM 2851 O O . TYR A 1 393 ? 94.149 19.254 -154.765 1.00 45.75 393 TYR A O 1
ATOM 2859 N N . ASN A 1 394 ? 92.094 18.405 -154.551 1.00 50.00 394 ASN A N 1
ATOM 2860 C CA . ASN A 1 394 ? 92.291 17.282 -155.479 1.00 50.00 394 ASN A CA 1
ATOM 2861 C C . ASN A 1 394 ? 91.691 17.581 -156.866 1.00 50.00 394 ASN A C 1
ATOM 2863 O O . ASN A 1 394 ? 90.687 16.972 -157.228 1.00 50.00 394 ASN A O 1
ATOM 2867 N N . ASN A 1 395 ? 92.263 18.510 -157.644 1.00 49.25 395 ASN A N 1
ATOM 2868 C CA . ASN A 1 395 ? 91.734 18.783 -158.994 1.00 49.25 395 ASN A CA 1
ATOM 2869 C C . ASN A 1 395 ? 92.768 19.114 -160.090 1.00 49.25 395 ASN A C 1
ATOM 2871 O O . ASN A 1 395 ? 92.456 19.808 -161.053 1.00 49.25 395 ASN A O 1
ATOM 2875 N N . HIS A 1 396 ? 93.990 18.574 -159.994 1.00 40.06 396 HIS A N 1
ATOM 2876 C CA . HIS A 1 396 ? 94.821 18.345 -161.183 1.00 40.06 396 HIS A CA 1
ATOM 2877 C C . HIS A 1 396 ? 95.699 17.093 -161.025 1.00 40.06 396 HIS A C 1
ATOM 2879 O O . HIS A 1 396 ? 96.152 16.759 -159.933 1.00 40.06 396 HIS A O 1
ATOM 2885 N N . THR A 1 397 ? 95.895 16.351 -162.113 1.00 51.00 397 THR A N 1
ATOM 2886 C CA . THR A 1 397 ? 96.069 14.885 -162.069 1.00 51.00 397 THR A CA 1
ATOM 2887 C C . THR A 1 397 ? 97.503 14.351 -161.963 1.00 51.00 397 THR A C 1
ATOM 2889 O O . THR A 1 397 ? 97.686 13.140 -162.063 1.00 51.00 397 THR A O 1
ATOM 2892 N N . LEU A 1 398 ? 98.523 15.195 -161.748 1.00 50.34 398 LEU A N 1
ATOM 2893 C CA . LEU A 1 398 ? 99.932 14.760 -161.827 1.00 50.34 398 LEU A CA 1
ATOM 2894 C C . LEU A 1 398 ? 100.876 15.174 -160.681 1.00 50.34 398 LEU A C 1
ATOM 2896 O O . LEU A 1 398 ? 102.065 14.903 -160.794 1.00 50.34 398 LEU A O 1
ATOM 2900 N N . ASN A 1 399 ? 100.401 15.746 -159.566 1.00 46.84 399 ASN A N 1
ATOM 2901 C CA . ASN A 1 399 ? 101.197 15.856 -158.327 1.00 46.84 399 ASN A CA 1
ATOM 2902 C C . ASN A 1 399 ? 100.317 16.067 -157.078 1.00 46.84 399 ASN A C 1
ATOM 2904 O O . ASN A 1 399 ? 99.286 16.727 -157.154 1.00 46.84 399 ASN A O 1
ATOM 2908 N N . LYS A 1 400 ? 100.732 15.531 -155.917 1.00 49.69 400 LYS A N 1
ATOM 2909 C CA . LYS A 1 400 ? 100.034 15.694 -154.623 1.00 49.69 400 LYS A CA 1
ATOM 2910 C C . LYS A 1 400 ? 100.763 16.713 -153.740 1.00 49.69 400 LYS A C 1
ATOM 2912 O O . LYS A 1 400 ? 101.836 16.403 -153.231 1.00 49.69 400 LYS A O 1
ATOM 2917 N N . GLY A 1 401 ? 100.163 17.886 -153.536 1.00 48.53 401 GLY A N 1
ATOM 2918 C CA . GLY A 1 401 ? 100.634 18.929 -152.615 1.00 48.53 401 GLY A CA 1
ATOM 2919 C C . GLY A 1 401 ? 99.632 19.202 -151.486 1.00 48.53 401 GLY A C 1
ATOM 2920 O O . GLY A 1 401 ? 98.448 18.885 -151.612 1.00 48.53 401 GLY A O 1
ATOM 2921 N N . LEU A 1 402 ? 100.115 19.768 -150.379 1.00 53.22 402 LEU A N 1
ATOM 2922 C CA . LEU A 1 402 ? 99.308 20.233 -149.248 1.00 53.22 402 LEU A CA 1
ATOM 2923 C C . LEU A 1 402 ? 99.315 21.763 -149.238 1.00 53.22 402 LEU A C 1
ATOM 2925 O O . LEU A 1 402 ? 100.387 22.359 -149.283 1.00 53.22 402 LEU A O 1
ATOM 2929 N N . GLU A 1 403 ? 98.140 22.376 -149.133 1.00 47.53 403 GLU A N 1
ATOM 2930 C CA . GLU A 1 403 ? 97.993 23.816 -148.929 1.00 47.53 403 GLU A CA 1
ATOM 2931 C C . GLU A 1 403 ? 97.689 24.088 -147.449 1.00 47.53 403 GLU A C 1
ATOM 2933 O O . GLU A 1 403 ? 96.812 23.452 -146.857 1.00 47.53 403 GLU A O 1
ATOM 2938 N N . ILE A 1 404 ? 98.452 25.001 -146.848 1.00 55.72 404 ILE A N 1
ATOM 2939 C CA . ILE A 1 404 ? 98.229 25.523 -145.497 1.00 55.72 404 ILE A CA 1
ATOM 2940 C C . ILE A 1 404 ? 98.157 27.036 -145.653 1.00 55.72 404 ILE A C 1
ATOM 2942 O O . ILE A 1 404 ? 99.179 27.679 -145.887 1.00 55.72 404 ILE A O 1
ATOM 2946 N N . ASP A 1 405 ? 96.952 27.589 -145.557 1.00 51.56 405 ASP A N 1
ATOM 2947 C CA . ASP A 1 405 ? 96.746 29.032 -145.629 1.00 51.56 405 ASP A CA 1
ATOM 2948 C C . ASP A 1 405 ? 96.793 29.636 -144.218 1.00 51.56 405 ASP A C 1
ATOM 2950 O O . ASP A 1 405 ? 96.071 29.218 -143.309 1.00 51.56 405 ASP A O 1
ATOM 2954 N N . MET A 1 406 ? 97.682 30.609 -144.043 1.00 52.53 406 MET A N 1
ATOM 2955 C CA . MET A 1 406 ? 97.892 31.370 -142.814 1.00 52.53 406 MET A CA 1
ATOM 2956 C C . MET A 1 406 ? 97.801 32.855 -143.165 1.00 52.53 406 MET A C 1
ATOM 2958 O O . MET A 1 406 ? 98.817 33.543 -143.267 1.00 52.53 406 MET A O 1
ATOM 2962 N N . GLY A 1 407 ? 96.578 33.340 -143.403 1.00 51.25 407 GLY A N 1
ATOM 2963 C CA . GLY A 1 407 ? 96.337 34.743 -143.747 1.00 51.25 407 GLY A CA 1
ATOM 2964 C C . GLY A 1 407 ? 96.943 35.715 -142.715 1.00 51.25 407 GLY A C 1
ATOM 2965 O O . GLY A 1 407 ? 97.012 35.406 -141.529 1.00 51.25 407 GLY A O 1
ATOM 2966 N N . VAL A 1 408 ? 97.394 36.915 -143.084 1.00 41.56 408 VAL A N 1
ATOM 2967 C CA . VAL A 1 408 ? 97.248 37.640 -144.360 1.00 41.56 408 VAL A CA 1
ATOM 2968 C C . VAL A 1 408 ? 98.589 38.253 -144.804 1.00 41.56 408 VAL A C 1
ATOM 2970 O O . VAL A 1 408 ? 99.373 38.688 -143.968 1.00 41.56 408 VAL A O 1
ATOM 2973 N N . ASN A 1 409 ? 98.801 38.360 -146.125 1.00 43.78 409 ASN A N 1
ATOM 2974 C CA . ASN A 1 409 ? 99.931 39.027 -146.808 1.00 43.78 409 ASN A CA 1
ATOM 2975 C C . ASN A 1 409 ? 101.316 38.328 -146.822 1.00 43.78 409 ASN A C 1
ATOM 2977 O O . ASN A 1 409 ? 102.322 38.952 -146.489 1.00 43.78 409 ASN A O 1
ATOM 2981 N N . GLY A 1 410 ? 101.407 37.096 -147.348 1.00 45.00 410 GLY A N 1
ATOM 2982 C CA . GLY A 1 410 ? 102.676 36.599 -147.918 1.00 45.00 410 GLY A CA 1
ATOM 2983 C C . GLY A 1 410 ? 102.831 35.079 -148.018 1.00 45.00 410 GLY A C 1
ATOM 2984 O O . GLY A 1 410 ? 103.380 34.458 -147.113 1.00 45.00 410 GLY A O 1
ATOM 2985 N N . THR A 1 411 ? 102.428 34.473 -149.139 1.00 46.06 411 THR A N 1
ATOM 2986 C CA . THR A 1 411 ? 102.604 33.029 -149.380 1.00 46.06 411 THR A CA 1
ATOM 2987 C C . THR A 1 411 ? 104.000 32.730 -149.932 1.00 46.06 411 THR A C 1
ATOM 2989 O O . THR A 1 411 ? 104.317 33.109 -151.058 1.00 46.06 411 THR A O 1
ATOM 2992 N N . ALA A 1 412 ? 104.828 32.011 -149.172 1.00 48.47 412 ALA A N 1
ATOM 2993 C CA . ALA A 1 412 ? 106.133 31.533 -149.621 1.00 48.47 412 ALA A CA 1
ATOM 2994 C C . ALA A 1 412 ? 106.226 30.007 -149.482 1.00 48.47 412 ALA A C 1
ATOM 2996 O O . ALA A 1 412 ? 105.927 29.474 -148.419 1.00 48.47 412 ALA A O 1
ATOM 2997 N N . ILE A 1 413 ? 106.740 29.354 -150.535 1.00 53.94 413 ILE A N 1
ATOM 2998 C CA . ILE A 1 413 ? 106.998 27.906 -150.687 1.00 53.94 413 ILE A CA 1
ATOM 2999 C C . ILE A 1 413 ? 105.797 27.087 -151.204 1.00 53.94 413 ILE A C 1
ATOM 3001 O O . ILE A 1 413 ? 104.804 26.868 -150.521 1.00 53.94 413 ILE A O 1
ATOM 3005 N N . ASN A 1 414 ? 105.964 26.541 -152.413 1.00 49.09 414 ASN A N 1
ATOM 3006 C CA . ASN A 1 414 ? 105.151 25.472 -152.994 1.00 49.09 414 ASN A CA 1
ATOM 3007 C C . ASN A 1 414 ? 106.116 24.351 -153.429 1.00 49.09 414 ASN A C 1
ATOM 3009 O O . ASN A 1 414 ? 107.089 24.630 -154.132 1.00 49.09 414 ASN A O 1
ATOM 3013 N N . ILE A 1 415 ? 105.905 23.112 -152.971 1.00 51.81 415 ILE A N 1
ATOM 3014 C CA . ILE A 1 415 ? 106.838 21.988 -153.174 1.00 51.81 415 ILE A CA 1
ATOM 3015 C C . ILE A 1 415 ? 106.150 20.896 -153.986 1.00 51.81 415 ILE A C 1
ATOM 3017 O O . ILE A 1 415 ? 105.156 20.316 -153.550 1.00 51.81 415 ILE A O 1
ATOM 3021 N N . LEU A 1 416 ? 106.729 20.571 -155.144 1.00 44.69 416 LEU A N 1
ATOM 3022 C CA . LEU A 1 416 ? 106.172 19.602 -156.080 1.00 44.69 416 LEU A CA 1
ATOM 3023 C C . LEU A 1 416 ? 107.219 18.539 -156.464 1.00 44.69 416 LEU A C 1
ATOM 3025 O O . LEU A 1 416 ? 108.082 18.763 -157.304 1.00 44.69 416 LEU A O 1
ATOM 3029 N N . SER A 1 417 ? 107.137 17.384 -155.797 1.00 48.78 417 SER A N 1
ATOM 3030 C CA . SER A 1 417 ? 107.788 16.100 -156.120 1.00 48.78 417 SER A CA 1
ATOM 3031 C C . SER A 1 417 ? 109.146 16.137 -156.856 1.00 48.78 417 SER A C 1
ATOM 3033 O O . SER A 1 417 ? 109.261 15.678 -157.993 1.00 48.78 417 SER A O 1
ATOM 3035 N N . GLY A 1 418 ? 110.209 16.551 -156.157 1.00 51.25 418 GLY A N 1
ATOM 3036 C CA . GLY A 1 418 ? 111.580 16.127 -156.488 1.00 51.25 418 GLY A CA 1
ATOM 3037 C C . GLY A 1 418 ? 112.486 17.136 -157.198 1.00 51.25 418 GLY A C 1
ATOM 3038 O O . GLY A 1 418 ? 113.629 16.791 -157.484 1.00 51.25 418 GLY A O 1
ATOM 3039 N N . ALA A 1 419 ? 112.039 18.372 -157.432 1.00 45.88 419 ALA A N 1
ATOM 3040 C CA . ALA A 1 419 ? 112.904 19.454 -157.905 1.00 45.88 419 ALA A CA 1
ATOM 3041 C C . ALA A 1 419 ? 112.738 20.722 -157.056 1.00 45.88 419 ALA A C 1
ATOM 3043 O O . ALA A 1 419 ? 111.620 21.135 -156.751 1.00 45.88 419 ALA A O 1
ATOM 3044 N N . ILE A 1 420 ? 113.861 21.348 -156.695 1.00 56.19 420 ILE A N 1
ATOM 3045 C CA . ILE A 1 420 ? 113.892 22.683 -156.090 1.00 56.19 420 ILE A CA 1
ATOM 3046 C C . ILE A 1 420 ? 114.108 23.676 -157.231 1.00 56.19 420 ILE A C 1
ATOM 3048 O O . ILE A 1 420 ? 115.183 23.698 -157.827 1.00 56.19 420 ILE A O 1
ATOM 3052 N N . ILE A 1 421 ? 113.092 24.483 -157.535 1.00 50.62 421 ILE A N 1
ATOM 3053 C CA . ILE A 1 421 ? 113.229 25.612 -158.458 1.00 50.62 421 ILE A CA 1
ATOM 3054 C C . ILE A 1 421 ? 113.800 26.783 -157.657 1.00 50.62 421 ILE A C 1
ATOM 3056 O O . ILE A 1 421 ? 113.187 27.235 -156.689 1.00 50.62 421 ILE A O 1
ATOM 3060 N N . VAL A 1 422 ? 114.984 27.250 -158.047 1.00 54.94 422 VAL A N 1
ATOM 3061 C CA . VAL A 1 422 ? 115.619 28.461 -157.516 1.00 54.94 422 VAL A CA 1
ATOM 3062 C C . VAL A 1 422 ? 115.566 29.516 -158.616 1.00 54.94 422 VAL A C 1
ATOM 3064 O O . VAL A 1 422 ? 115.959 29.216 -159.739 1.00 54.94 422 VAL A O 1
ATOM 3067 N N . ASP A 1 423 ? 115.123 30.728 -158.270 1.00 54.62 423 ASP A N 1
ATOM 3068 C CA . ASP A 1 423 ? 114.828 31.843 -159.189 1.00 54.62 423 ASP A CA 1
ATOM 3069 C C . ASP A 1 423 ? 113.556 31.637 -160.049 1.00 54.62 423 ASP A C 1
ATOM 3071 O O . ASP A 1 423 ? 113.260 30.557 -160.561 1.00 54.62 423 ASP A O 1
ATOM 3075 N N . GLY A 1 424 ? 112.766 32.704 -160.176 1.00 53.31 424 GLY A N 1
ATOM 3076 C CA . GLY A 1 424 ? 111.479 32.756 -160.869 1.00 53.31 424 GLY A CA 1
ATOM 3077 C C . GLY A 1 424 ? 111.576 32.898 -162.389 1.00 53.31 424 GLY A C 1
ATOM 3078 O O . GLY A 1 424 ? 110.626 33.391 -162.993 1.00 53.31 424 GLY A O 1
ATOM 3079 N N . ASN A 1 425 ? 112.681 32.479 -163.014 1.00 45.81 425 ASN A N 1
ATOM 3080 C CA . ASN A 1 425 ? 112.830 32.466 -164.470 1.00 45.81 425 ASN A CA 1
ATOM 3081 C C . ASN A 1 425 ? 112.838 31.028 -165.016 1.00 45.81 425 ASN A C 1
ATOM 3083 O O . ASN A 1 425 ? 113.866 30.411 -165.307 1.00 45.81 425 ASN A O 1
ATOM 3087 N N . SER A 1 426 ? 111.628 30.484 -165.127 1.00 52.56 426 SER A N 1
ATOM 3088 C CA . SER A 1 426 ? 111.344 29.187 -165.730 1.00 52.56 426 SER A CA 1
ATOM 3089 C C . SER A 1 426 ? 111.694 29.155 -167.225 1.00 52.56 426 SER A C 1
ATOM 3091 O O . SER A 1 426 ? 111.595 30.149 -167.938 1.00 52.56 426 SER A O 1
ATOM 3093 N N . GLY A 1 427 ? 112.071 27.974 -167.724 1.00 59.41 427 GLY A N 1
ATOM 3094 C CA . GLY A 1 427 ? 112.236 27.732 -169.165 1.00 59.41 427 GLY A CA 1
ATOM 3095 C C . GLY A 1 427 ? 113.674 27.704 -169.687 1.00 59.41 427 GLY A C 1
ATOM 3096 O O . GLY A 1 427 ? 113.867 27.410 -170.866 1.00 59.41 427 GLY A O 1
ATOM 3097 N N . PHE A 1 428 ? 114.695 27.908 -168.845 1.00 53.31 428 PHE A N 1
ATOM 3098 C CA . PHE A 1 428 ? 116.072 27.615 -169.253 1.00 53.31 428 PHE A CA 1
ATOM 3099 C C . PHE A 1 428 ? 116.252 26.097 -169.444 1.00 53.31 428 PHE A C 1
ATOM 3101 O O . PHE A 1 428 ? 116.477 25.350 -168.488 1.00 53.31 428 PHE A O 1
ATOM 3108 N N . THR A 1 429 ? 116.109 25.647 -170.692 1.00 58.31 429 THR A N 1
ATOM 3109 C CA . THR A 1 429 ? 116.446 24.298 -171.156 1.00 58.31 429 THR A CA 1
ATOM 3110 C C . THR A 1 429 ? 117.586 24.393 -172.151 1.00 58.31 429 THR A C 1
ATOM 3112 O O . THR A 1 429 ? 117.419 24.904 -173.256 1.00 58.31 429 THR A O 1
ATOM 3115 N N . GLY A 1 430 ? 118.748 23.881 -171.770 1.00 60.91 430 GLY A N 1
ATOM 3116 C CA . GLY A 1 430 ? 119.928 23.903 -172.611 1.00 60.91 430 GLY A CA 1
ATOM 3117 C C . GLY A 1 430 ? 121.066 23.085 -172.026 1.00 60.91 430 GLY A C 1
ATOM 3118 O O . GLY A 1 430 ? 121.240 22.977 -170.810 1.00 60.91 430 GLY A O 1
ATOM 3119 N N . LYS A 1 431 ? 121.895 22.557 -172.926 1.00 59.69 431 LYS A N 1
ATOM 3120 C CA . LYS A 1 431 ? 123.279 22.265 -172.581 1.00 59.69 431 LYS A CA 1
ATOM 3121 C C . LYS A 1 431 ? 124.044 23.590 -172.599 1.00 59.69 431 LYS A C 1
ATOM 3123 O O . LYS A 1 431 ? 124.173 24.187 -173.664 1.00 59.69 431 LYS A O 1
ATOM 3128 N N . VAL A 1 432 ? 124.569 24.045 -171.467 1.00 59.00 432 VAL A N 1
ATOM 3129 C CA . VAL A 1 432 ? 125.458 25.213 -171.394 1.00 59.00 432 VAL A CA 1
ATOM 3130 C C . VAL A 1 432 ? 126.884 24.753 -171.715 1.00 59.00 432 VAL A C 1
ATOM 3132 O O . VAL A 1 432 ? 127.432 23.990 -170.919 1.00 59.00 432 VAL A O 1
ATOM 3135 N N . PRO A 1 433 ? 127.473 25.127 -172.869 1.00 51.50 433 PRO A N 1
ATOM 3136 C CA . PRO A 1 433 ? 128.813 24.700 -173.277 1.00 51.50 433 PRO A CA 1
ATOM 3137 C C . PRO A 1 433 ? 129.926 25.278 -172.420 1.00 51.50 433 PRO A C 1
ATOM 3139 O O . PRO A 1 433 ? 129.747 26.266 -171.713 1.00 51.50 433 PRO A O 1
ATOM 3142 N N . PHE A 1 434 ? 131.120 24.741 -172.676 1.00 59.75 434 PHE A N 1
ATOM 3143 C CA . PHE A 1 434 ? 132.371 25.478 -172.763 1.00 59.75 434 PHE A CA 1
ATOM 3144 C C . PHE A 1 434 ? 133.452 24.877 -173.750 1.00 59.75 434 PHE A C 1
ATOM 3146 O O . PHE A 1 434 ? 134.596 24.786 -173.327 1.00 59.75 434 PHE A O 1
ATOM 3153 N N . ASN A 1 435 ? 133.131 24.520 -175.043 1.00 50.00 435 ASN A N 1
ATOM 3154 C CA . ASN A 1 435 ? 133.999 24.234 -176.275 1.00 50.00 435 ASN A CA 1
ATOM 3155 C C . ASN A 1 435 ? 134.049 22.842 -177.091 1.00 50.00 435 ASN A C 1
ATOM 3157 O O . ASN A 1 435 ? 133.013 22.499 -177.644 1.00 50.00 435 ASN A O 1
ATOM 3161 N N . GLN A 1 436 ? 135.196 22.121 -177.285 1.00 54.94 436 GLN A N 1
ATOM 3162 C CA . GLN A 1 436 ? 135.592 20.974 -178.223 1.00 54.94 436 GLN A CA 1
ATOM 3163 C C . GLN A 1 436 ? 134.965 20.894 -179.645 1.00 54.94 436 GLN A C 1
ATOM 3165 O O . GLN A 1 436 ? 133.816 20.510 -179.825 1.00 54.94 436 GLN A O 1
ATOM 3170 N N . ASN A 1 437 ? 135.855 20.820 -180.647 1.00 46.19 437 ASN A N 1
ATOM 3171 C CA . ASN A 1 437 ? 136.486 19.553 -181.085 1.00 46.19 437 ASN A CA 1
ATOM 3172 C C . ASN A 1 437 ? 137.986 19.676 -180.764 1.00 46.19 437 ASN A C 1
ATOM 3174 O O . ASN A 1 437 ? 138.692 20.326 -181.519 1.00 46.19 437 ASN A O 1
ATOM 3178 N N . GLN A 1 438 ? 138.433 19.148 -179.614 1.00 57.72 438 GLN A N 1
ATOM 3179 C CA . GLN A 1 438 ? 139.618 19.615 -178.846 1.00 57.72 438 GLN A CA 1
ATOM 3180 C C . GLN A 1 438 ? 139.446 21.125 -178.419 1.00 57.72 438 GLN A C 1
ATOM 3182 O O . GLN A 1 438 ? 139.728 21.986 -179.244 1.00 57.72 438 GLN A O 1
ATOM 3187 N N . ASN A 1 439 ? 138.925 21.612 -177.244 1.00 58.16 439 ASN A N 1
ATOM 3188 C CA . ASN A 1 439 ? 138.654 21.149 -175.826 1.00 58.16 439 ASN A CA 1
ATOM 3189 C C . ASN A 1 439 ? 137.319 21.759 -175.206 1.00 58.16 439 ASN A C 1
ATOM 3191 O O . ASN A 1 439 ? 137.140 22.948 -175.428 1.00 58.16 439 ASN A O 1
ATOM 3195 N N . THR A 1 440 ? 136.404 21.066 -174.461 1.00 56.72 440 THR A N 1
ATOM 3196 C CA . THR A 1 440 ? 135.028 21.496 -173.930 1.00 56.72 440 THR A CA 1
ATOM 3197 C C . THR A 1 440 ? 134.796 21.233 -172.422 1.00 56.72 440 THR A C 1
ATOM 3199 O O . THR A 1 440 ? 135.674 20.653 -171.791 1.00 56.72 440 THR A O 1
ATOM 3202 N N . ARG A 1 441 ? 133.557 21.499 -171.911 1.00 60.06 441 ARG A N 1
ATOM 3203 C CA . ARG A 1 441 ? 132.501 20.511 -171.472 1.00 60.06 441 ARG A CA 1
ATOM 3204 C C . ARG A 1 441 ? 131.061 21.070 -171.647 1.00 60.06 441 ARG A C 1
ATOM 3206 O O . ARG A 1 441 ? 130.914 22.142 -172.211 1.00 60.06 441 ARG A O 1
ATOM 3213 N N . TYR A 1 442 ? 129.992 20.423 -171.164 1.00 58.56 442 TYR A N 1
ATOM 3214 C CA . TYR A 1 442 ? 128.647 21.042 -171.043 1.00 58.56 442 TYR A CA 1
ATOM 3215 C C . TYR A 1 442 ? 127.980 20.789 -169.676 1.00 58.56 442 TYR A C 1
ATOM 3217 O O . TYR A 1 442 ? 128.183 19.718 -169.108 1.00 58.56 442 TYR A O 1
ATOM 3225 N N . LEU A 1 443 ? 127.130 21.716 -169.208 1.00 66.25 443 LEU A N 1
ATOM 3226 C CA . LEU A 1 443 ? 126.171 21.582 -168.089 1.00 66.25 443 LEU A CA 1
ATOM 3227 C C . LEU A 1 443 ? 124.735 21.449 -168.621 1.00 66.25 443 LEU A C 1
ATOM 3229 O O . LEU A 1 443 ? 124.277 22.322 -169.348 1.00 66.25 443 LEU A O 1
ATOM 3233 N N . ASN A 1 444 ? 123.995 20.411 -168.241 1.00 63.94 444 ASN A N 1
ATOM 3234 C CA . ASN A 1 444 ? 122.655 20.149 -168.777 1.00 63.94 444 ASN A CA 1
ATOM 3235 C C . ASN A 1 444 ? 121.571 20.621 -167.798 1.00 63.94 444 ASN A C 1
ATOM 3237 O O . ASN A 1 444 ? 121.382 20.010 -166.741 1.00 63.94 444 ASN A O 1
ATOM 3241 N N . ILE A 1 445 ? 120.846 21.680 -168.161 1.00 63.12 445 ILE A N 1
ATOM 3242 C CA . ILE A 1 445 ? 119.707 22.221 -167.408 1.00 63.12 445 ILE A CA 1
ATOM 3243 C C . ILE A 1 445 ? 118.443 22.040 -168.255 1.00 63.12 445 ILE A C 1
ATOM 3245 O O . ILE A 1 445 ? 118.481 22.276 -169.461 1.00 63.12 445 ILE A O 1
ATOM 3249 N N . THR A 1 446 ? 117.329 21.646 -167.640 1.00 58.69 446 THR A N 1
ATOM 3250 C CA . THR A 1 446 ? 116.024 21.527 -168.307 1.00 58.69 446 THR A CA 1
ATOM 3251 C C . THR A 1 446 ? 114.951 22.186 -167.450 1.00 58.69 446 THR A C 1
ATOM 3253 O O . THR A 1 446 ? 114.706 21.762 -166.325 1.00 58.69 446 THR A O 1
ATOM 3256 N N . ASN A 1 447 ? 114.325 23.237 -167.980 1.00 58.03 447 ASN A N 1
ATOM 3257 C CA . ASN A 1 447 ? 113.277 24.048 -167.354 1.00 58.03 447 ASN A CA 1
ATOM 3258 C C . ASN A 1 447 ? 113.606 24.501 -165.916 1.00 58.03 447 ASN A C 1
ATOM 3260 O O . ASN A 1 447 ? 112.731 24.521 -165.056 1.00 58.03 447 ASN A O 1
ATOM 3264 N N . GLY A 1 448 ? 114.867 24.875 -165.665 1.00 59.16 448 GLY A N 1
ATOM 3265 C CA . GLY A 1 448 ? 115.350 25.298 -164.340 1.00 59.16 448 GLY A CA 1
ATOM 3266 C C . GLY A 1 448 ? 115.866 24.170 -163.433 1.00 59.16 448 GLY A C 1
ATOM 3267 O O . GLY A 1 448 ? 116.208 24.428 -162.284 1.00 59.16 448 GLY A O 1
ATOM 3268 N N . ILE A 1 449 ? 115.959 22.930 -163.927 1.00 55.62 449 ILE A N 1
ATOM 3269 C CA . ILE A 1 449 ? 116.430 21.762 -163.164 1.00 55.62 449 ILE A CA 1
ATOM 3270 C C . ILE A 1 449 ? 117.789 21.301 -163.710 1.00 55.62 449 ILE A C 1
ATOM 3272 O O . ILE A 1 449 ? 117.914 21.019 -164.901 1.00 55.62 449 ILE A O 1
ATOM 3276 N N . ILE A 1 450 ? 118.814 21.203 -162.855 1.00 58.22 450 ILE A N 1
ATOM 3277 C CA . ILE A 1 450 ? 120.143 20.670 -163.218 1.00 58.22 450 ILE A CA 1
ATOM 3278 C C . ILE A 1 450 ? 120.065 19.143 -163.345 1.00 58.22 450 ILE A C 1
ATOM 3280 O O . ILE A 1 450 ? 119.505 18.482 -162.474 1.00 58.22 450 ILE A O 1
ATOM 3284 N N . THR A 1 451 ? 120.654 18.573 -164.403 1.00 59.53 451 THR A N 1
ATOM 3285 C CA . THR A 1 451 ? 120.532 17.132 -164.702 1.00 59.53 451 THR A CA 1
ATOM 3286 C C . THR A 1 451 ? 121.857 16.376 -164.871 1.00 59.53 451 THR A C 1
ATOM 3288 O O . THR A 1 451 ? 121.932 15.232 -164.435 1.00 59.53 451 THR A O 1
ATOM 3291 N N . SER A 1 452 ? 122.896 16.933 -165.518 1.00 57.81 452 SER A N 1
ATOM 3292 C CA . SER A 1 452 ? 124.170 16.213 -165.792 1.00 57.81 452 SER A CA 1
ATOM 3293 C C . SER A 1 452 ? 125.281 17.096 -166.411 1.00 57.81 452 SER A C 1
ATOM 3295 O O . SER A 1 452 ? 125.036 18.259 -166.726 1.00 57.81 452 SER A O 1
ATOM 3297 N N . ILE A 1 453 ? 126.500 16.548 -166.601 1.00 65.31 453 ILE A N 1
ATOM 3298 C CA . ILE A 1 453 ? 127.678 17.205 -167.227 1.00 65.31 453 ILE A CA 1
ATOM 3299 C C . ILE A 1 453 ? 128.344 16.277 -168.275 1.00 65.31 453 ILE A C 1
ATOM 3301 O O . ILE A 1 453 ? 128.508 15.088 -168.003 1.00 65.31 453 ILE A O 1
ATOM 3305 N N . THR A 1 454 ? 128.776 16.785 -169.446 1.00 57.62 454 THR A N 1
ATOM 3306 C CA . THR A 1 454 ? 129.338 15.967 -170.568 1.00 57.62 454 THR A CA 1
ATOM 3307 C C . THR A 1 454 ? 130.644 16.505 -171.206 1.00 57.62 454 THR A C 1
ATOM 3309 O O . THR A 1 454 ? 130.995 17.652 -170.976 1.00 57.62 454 THR A O 1
ATOM 3312 N N . ASN A 1 455 ? 131.415 15.631 -171.886 1.00 66.38 455 ASN A N 1
ATOM 3313 C CA . ASN A 1 455 ? 132.690 15.819 -172.649 1.00 66.38 455 ASN A CA 1
ATOM 3314 C C . ASN A 1 455 ? 132.428 15.211 -174.062 1.00 66.38 455 ASN A C 1
ATOM 3316 O O . ASN A 1 455 ? 131.773 14.171 -174.084 1.00 66.38 455 ASN A O 1
ATOM 3320 N N . ASN A 1 456 ? 132.949 15.626 -175.225 1.00 54.69 456 ASN A N 1
ATOM 3321 C CA . ASN A 1 456 ? 133.025 16.981 -175.781 1.00 54.69 456 ASN A CA 1
ATOM 3322 C C . ASN A 1 456 ? 131.853 17.868 -175.322 1.00 54.69 456 ASN A C 1
ATOM 3324 O O . ASN A 1 456 ? 130.960 18.158 -176.136 1.00 54.69 456 ASN A O 1
#

Foldseek 3Di:
DWDDDPQDDDDPPAQDFDFDQAWADAFWKKKKKWKKAKAAQKFKDWDADQREDPKDKDWPDGRGHPHRPDIDMTIMITTGHNHDDITGGGTIDMHGDGHMTMDTPDIDMDTDRDDDDDDDDVVVPDQWDDDVPDIDGPDPDDDDPDDDDDPDDDPVVVVVVVVVVVVVVVVVVVVVVVVVVVVVVVVVVVVVVVVVVVVVVVVVVVVVVVVVVVVVVVVVVVVVVVVVVVVVVVVVVVVVVVVVVVVVVVVVVVQCDDDPDGDDPPPDDDDPDDDDPDDPPPPPPCPDDDPPNDDDPDDDDPDDDDPDDDDPDDDDDPDDDDDDFDDDQQWTDDPPDTDRDDDDDDDPPDPDDDDPDDDDPDDDWDDDDHDIDRPDDDPDDDDDDFDFDWDFDPPDDQFGWTDTDGDDDDDDDDDTPDFDQDDPDFAPADFQKQDDVPAIKTWGDGRRGTDDIGGD

Sequence (456 aa):
MYYEADGRHTTSPGWGGFYWATPSRASAKFIVRMIIAFSAGRIIEFQSNSFGTGSRHTWLTSNEGAGTTIFKEYICYVECGSTGTFSSTNFFSFAGGDGVVATIAFAGVYDITDYNDLPTAEQIKSSFVMTPNRIEMLGKSIDMTGQVTFSSLDSGAQSSINNAQVTASQAQSAANAAVAAADAAQTTANVANSAAVGAQGSANAAQNTANVANSAAVGAQSSANAAQNTANIANAAANAAQGAANSANSVIANWSWNNDVTVIDGGKIVANTIAGDRIIAGTLAADRIVNGSLTSQQINVTELLAQNVTASGTITATNLIVTGSSKIGGFIIEDDYLTSVPSGGVYTGKLTLKPKTLQWDAVTQEYIGGQFVIRSSDLNINKDGSILKISRYNNHTLNKGLEIDMGVNGTAINILSGAIIVDGNSGFTGKVPFNQNQNTRYLNITNGIITSITNN

pLDDT: mean 75.38, std 18.6, range [40.06, 98.56]

Organism: Sphingobacterium spiritivorum (NCBI:txid258)

Mean predicted aligned error: 22.23 Å

Nearest PDB structures (foldseek):
  6x3m-assembly2_E  TM=9.131E-02  e=7.438E+00  Streptococcus pyogenes phage H4489A

Radius of gyration: 128.97 Å; Cα contacts (8 Å, |Δi|>4): 469; chains: 1; bounding box: 250×62×305 Å